Protein 7DL8 (pdb70)

Secondary structure (DSSP, 8-state):
---TTEEEESTTS-HHHHHHHHHHHHHTT-SEEEEEEEGGGHHHHHHHHHHHHHTT-EEEEEEEEEEEE--EEEEEEEEEEEPTTHHHHHHHHHHHHHHHHHHHHHHHHHHTT-/--TTEEE--TTS-HHHHHHHHHHHHHTT-SEEEEEEEGGGHHHHHHHHHHHHHTT-EEEEEEEEEEE--EEEEEEEEEEPTTHHHHHHHHHHHHHHHHHHHHHHHHHHH-/-TTEEE--SHHHHHHHHHHHHHHHHTT-SEEEEEEEGGGHHHHHHHHHHHHHTT-EEEEEEEEEEE---EEEEEEEEEEPTTHHHHHHHHHHHHHHH-/--EEEE-STTHHHHHHHHHHHHHHTT-SEEEEEEEGGGHHHHHHHHHHHHHTT-EEEEEEEEEEE---EEEEEEEEEEPTTHHHHHHHHHHHHHHHHHHHHHHHHHT--

Organism: Trypanosoma brucei brucei (strain 927/4 GUTat10.1) (NCBI:txid185431)

Structure (mmCIF, N/CA/C/O backbone):
data_7DL8
#
_entry.id   7DL8
#
_cell.length_a   70.028
_cell.length_b   86.236
_cell.length_c   211.259
_cell.angle_alpha   90.000
_cell.angle_beta   90.000
_cell.angle_gamma   90.000
#
_symmetry.space_group_name_H-M   'C 2 2 21'
#
loop_
_entity.id
_entity.type
_entity.pdbx_description
1 polymer 'ALBA-Domain Protein'
2 water water
#
loop_
_atom_site.group_PDB
_atom_site.id
_atom_site.type_symbol
_atom_site.label_atom_id
_atom_site.label_alt_id
_atom_site.label_comp_id
_atom_site.label_asym_id
_atom_site.label_entity_id
_atom_site.label_seq_id
_atom_site.pdbx_PDB_ins_code
_atom_site.Cartn_x
_atom_site.Cartn_y
_atom_site.Cartn_z
_atom_site.occupancy
_atom_site.B_iso_or_equiv
_atom_site.auth_seq_id
_atom_site.auth_comp_id
_atom_site.auth_asym_id
_atom_site.auth_atom_id
_atom_site.pdbx_PDB_model_num
ATOM 1 N N . ASP A 1 8 ? 9.161 -6.911 -25.839 1.00 68.01 8 ASP A N 1
ATOM 2 C CA . ASP A 1 8 ? 9.668 -6.511 -27.147 1.00 67.63 8 ASP A CA 1
ATOM 3 C C . ASP A 1 8 ? 10.785 -5.482 -27.011 1.00 61.76 8 ASP A C 1
ATOM 4 O O . ASP A 1 8 ? 11.400 -5.085 -28.000 1.00 61.39 8 ASP A O 1
ATOM 9 N N . ARG A 1 9 ? 11.041 -5.048 -25.779 1.00 54.12 9 ARG A N 1
ATOM 10 C CA . ARG A 1 9 ? 12.113 -4.108 -25.502 1.00 55.27 9 ARG A CA 1
ATOM 11 C C . ARG A 1 9 ? 13.045 -4.673 -24.437 1.00 50.06 9 ARG A C 1
ATOM 12 O O . ARG A 1 9 ? 12.621 -5.474 -23.599 1.00 52.75 9 ARG A O 1
ATOM 20 N N . PRO A 1 10 ? 14.321 -4.288 -24.453 1.00 53.10 10 PRO A N 1
ATOM 21 C CA . PRO A 1 10 ? 15.256 -4.780 -23.434 1.00 52.56 10 PRO A CA 1
ATOM 22 C C . PRO A 1 10 ? 14.844 -4.338 -22.037 1.00 49.32 10 PRO A C 1
ATOM 23 O O . PRO A 1 10 ? 14.003 -3.457 -21.846 1.00 53.86 10 PRO A O 1
ATOM 27 N N . ARG A 1 11 ? 15.460 -4.980 -21.041 1.00 49.69 11 ARG A N 1
ATOM 28 C CA . ARG A 1 11 ? 15.113 -4.697 -19.652 1.00 52.82 11 ARG A CA 1
ATOM 29 C C . ARG A 1 11 ? 15.474 -3.267 -19.268 1.00 49.85 11 ARG A C 1
ATOM 30 O O . ARG A 1 11 ? 14.748 -2.620 -18.505 1.00 50.09 11 ARG A O 1
ATOM 38 N N . ASN A 1 12 ? 16.590 -2.754 -19.790 1.00 48.21 12 ASN A N 1
ATOM 39 C CA . ASN A 1 12 ? 17.065 -1.418 -19.451 1.00 52.30 12 ASN A CA 1
ATOM 40 C C . ASN A 1 12 ? 16.509 -0.343 -20.377 1.00 51.66 12 ASN A C 1
ATOM 41 O O . ASN A 1 12 ? 17.162 0.688 -20.589 1.00 55.35 12 ASN A O 1
ATOM 46 N N . SER A 1 13 ? 15.320 -0.556 -20.934 1.00 45.85 13 SER A N 1
ATOM 47 C CA . SER A 1 13 ? 14.666 0.422 -21.793 1.00 47.99 13 SER A CA 1
ATOM 48 C C . SER A 1 13 ? 13.303 0.735 -21.197 1.00 48.55 13 SER A C 1
ATOM 49 O O . SER A 1 13 ? 12.448 -0.151 -21.094 1.00 55.69 13 SER A O 1
ATOM 52 N N . VAL A 1 14 ? 13.103 1.992 -20.815 1.00 45.90 14 VAL A N 1
ATOM 53 C CA . VAL A 1 14 ? 11.863 2.462 -20.211 1.00 48.03 14 VAL A CA 1
ATOM 54 C C . VAL A 1 14 ? 11.129 3.301 -21.246 1.00 51.19 14 VAL A C 1
ATOM 55 O O . VAL A 1 14 ? 11.651 4.320 -21.714 1.00 54.34 14 VAL A O 1
ATOM 59 N N . ARG A 1 15 ? 9.919 2.877 -21.599 1.00 46.82 15 ARG A N 1
ATOM 60 C CA . ARG A 1 15 ? 9.100 3.574 -22.583 1.00 41.61 15 ARG A CA 1
ATOM 61 C C . ARG A 1 15 ? 8.111 4.460 -21.837 1.00 46.20 15 ARG A C 1
ATOM 62 O O . ARG A 1 15 ? 7.212 3.960 -21.151 1.00 46.43 15 ARG A O 1
ATOM 70 N N . VAL A 1 16 ? 8.285 5.772 -21.961 1.00 46.64 16 VAL A N 1
ATOM 71 C CA . VAL A 1 16 ? 7.398 6.723 -21.302 1.00 46.90 16 VAL A CA 1
ATOM 72 C C . VAL A 1 16 ? 6.141 6.871 -22.146 1.00 50.41 16 VAL A C 1
ATOM 73 O O . VAL A 1 16 ? 6.213 7.120 -23.356 1.00 58.33 16 VAL A O 1
ATOM 77 N N . GLY A 1 17 ? 4.989 6.721 -21.509 1.00 52.18 17 GLY A N 1
ATOM 78 C CA . GLY A 1 17 ? 3.732 6.704 -22.216 1.00 51.19 17 GLY A CA 1
ATOM 79 C C . GLY A 1 17 ? 2.580 6.952 -21.272 1.00 54.09 17 GLY A C 1
ATOM 80 O O . GLY A 1 17 ? 2.767 7.346 -20.119 1.00 58.12 17 GLY A O 1
ATOM 81 N N . TYR A 1 18 ? 1.376 6.705 -21.781 1.00 57.91 18 TYR A N 1
ATOM 82 C CA . TYR A 1 18 ? 0.165 6.990 -21.029 1.00 53.36 18 TYR A CA 1
ATOM 83 C C . TYR A 1 18 ? -0.209 5.854 -20.092 1.00 49.17 18 TYR A C 1
ATOM 84 O O . TYR A 1 18 ? -1.051 6.051 -19.210 1.00 42.11 18 TYR A O 1
ATOM 93 N N . ARG A 1 19 ? 0.384 4.672 -20.269 1.00 51.10 19 ARG A N 1
ATOM 94 C CA . ARG A 1 19 ? 0.145 3.541 -19.382 1.00 52.23 19 ARG A CA 1
ATOM 95 C C . ARG A 1 19 ? 0.802 3.714 -18.020 1.00 55.01 19 ARG A C 1
ATOM 96 O O . ARG A 1 19 ? 0.730 2.795 -17.193 1.00 53.74 19 ARG A O 1
ATOM 104 N N . GLY A 1 20 ? 1.441 4.854 -17.771 1.00 52.78 20 GLY A N 1
ATOM 105 C CA . GLY A 1 20 ? 2.122 5.094 -16.514 1.00 45.03 20 GLY A CA 1
ATOM 106 C C . GLY A 1 20 ? 2.312 6.576 -16.283 1.00 45.13 20 GLY A C 1
ATOM 107 O O . GLY A 1 20 ? 2.033 7.408 -17.151 1.00 59.54 20 GLY A O 1
ATOM 108 N N . THR A 1 21 ? 2.765 6.899 -15.076 1.00 49.68 21 THR A N 1
ATOM 109 C CA . THR A 1 21 ? 3.073 8.258 -14.659 1.00 46.36 21 THR A CA 1
ATOM 110 C C . THR A 1 21 ? 4.566 8.541 -14.761 1.00 46.88 21 THR A C 1
ATOM 111 O O . THR A 1 21 ? 5.392 7.629 -14.850 1.00 47.08 21 THR A O 1
ATOM 115 N N . LYS A 1 22 ? 4.901 9.835 -14.729 1.00 50.51 22 LYS A N 1
ATOM 116 C CA . LYS A 1 22 ? 6.302 10.245 -14.711 1.00 51.30 22 LYS A CA 1
ATOM 117 C C . LYS A 1 22 ? 6.996 9.798 -13.429 1.00 45.95 22 LYS A C 1
ATOM 118 O O . LYS A 1 22 ? 8.199 9.512 -13.441 1.00 45.13 22 LYS A O 1
ATOM 124 N N . PHE A 1 23 ? 6.262 9.747 -12.313 1.00 44.41 23 PHE A N 1
ATOM 125 C CA . PHE A 1 23 ? 6.852 9.290 -11.059 1.00 45.10 23 PHE A CA 1
ATOM 126 C C . PHE A 1 23 ? 7.236 7.818 -11.141 1.00 44.76 23 PHE A C 1
ATOM 127 O O . PHE A 1 23 ? 8.258 7.403 -10.582 1.00 38.69 23 PHE A O 1
ATOM 135 N N . LEU A 1 24 ? 6.430 7.015 -11.838 1.00 40.72 24 LEU A N 1
ATOM 136 C CA . LEU A 1 24 ? 6.724 5.592 -11.958 1.00 34.35 24 LEU A CA 1
ATOM 137 C C . LEU A 1 24 ? 7.946 5.350 -12.836 1.00 43.78 24 LEU A C 1
ATOM 138 O O . LEU A 1 24 ? 8.781 4.495 -12.521 1.00 48.89 24 LEU A O 1
ATOM 143 N N . PHE A 1 25 ? 8.073 6.095 -13.939 1.00 42.07 25 PHE A N 1
ATOM 144 C CA . PHE A 1 25 ? 9.221 5.906 -14.820 1.00 45.21 25 PHE A CA 1
ATOM 145 C C . PHE A 1 25 ? 10.511 6.406 -14.182 1.00 45.79 25 PHE A C 1
ATOM 146 O O . PHE A 1 25 ? 11.586 5.860 -14.456 1.00 43.43 25 PHE A O 1
ATOM 154 N N . VAL A 1 26 ? 10.428 7.435 -13.335 1.00 44.95 26 VAL A N 1
ATOM 155 C CA . VAL A 1 26 ? 11.597 7.867 -12.575 1.00 42.98 26 VAL A CA 1
ATOM 156 C C . VAL A 1 26 ? 12.035 6.777 -11.604 1.00 43.43 26 VAL A C 1
ATOM 157 O O . VAL A 1 26 ? 13.229 6.477 -11.478 1.00 44.09 26 VAL A O 1
ATOM 161 N N . ASP A 1 27 ? 11.075 6.157 -10.914 1.00 44.37 27 ASP A N 1
ATOM 162 C CA . ASP A 1 27 ? 11.408 5.099 -9.965 1.00 38.15 27 ASP A CA 1
ATOM 163 C C . ASP A 1 27 ? 11.956 3.867 -10.673 1.00 37.42 27 ASP A C 1
ATOM 164 O O . ASP A 1 27 ? 12.922 3.254 -10.204 1.00 40.49 27 ASP A O 1
ATOM 169 N N . ILE A 1 28 ? 11.340 3.478 -11.793 1.00 39.23 28 ILE A N 1
ATOM 170 C CA . ILE A 1 28 ? 11.826 2.327 -12.550 1.00 35.97 28 ILE A CA 1
ATOM 171 C C . ILE A 1 28 ? 13.260 2.564 -13.010 1.00 43.22 28 ILE A C 1
ATOM 172 O O . ILE A 1 28 ? 14.120 1.682 -12.900 1.00 45.53 28 ILE A O 1
ATOM 177 N N . THR A 1 29 ? 13.536 3.762 -13.533 1.00 42.24 29 THR A N 1
ATOM 178 C CA . THR A 1 29 ? 14.889 4.082 -13.978 1.00 41.47 29 THR A CA 1
ATOM 179 C C . THR A 1 29 ? 15.879 4.017 -12.821 1.00 41.47 29 THR A C 1
ATOM 180 O O . THR A 1 29 ? 16.983 3.480 -12.968 1.00 41.46 29 THR A O 1
ATOM 184 N N . LYS A 1 30 ? 15.498 4.556 -11.659 1.00 41.44 30 LYS A N 1
ATOM 185 C CA . LYS A 1 30 ? 16.368 4.486 -10.490 1.00 42.94 30 LYS A CA 1
ATOM 186 C C . LYS A 1 30 ? 16.587 3.044 -10.052 1.00 39.26 30 LYS A C 1
ATOM 187 O O . LYS A 1 30 ? 17.712 2.650 -9.723 1.00 39.62 30 LYS A O 1
ATOM 193 N N . HIS A 1 31 ? 15.519 2.243 -10.039 1.00 39.54 31 HIS A N 1
ATOM 194 C CA . HIS A 1 31 ? 15.636 0.851 -9.618 1.00 38.36 31 HIS A CA 1
ATOM 195 C C . HIS A 1 31 ? 16.501 0.051 -10.584 1.00 44.50 31 HIS A C 1
ATOM 196 O O . HIS A 1 31 ? 17.284 -0.806 -10.158 1.00 47.71 31 HIS A O 1
ATOM 203 N N . LEU A 1 32 ? 16.373 0.314 -11.887 1.00 42.65 32 LEU A N 1
ATOM 204 C CA . LEU A 1 32 ? 17.157 -0.432 -12.866 1.00 42.99 32 LEU A CA 1
ATOM 205 C C . LEU A 1 32 ? 18.638 -0.092 -12.763 1.00 46.09 32 LEU A C 1
ATOM 206 O O . LEU A 1 32 ? 19.492 -0.979 -12.871 1.00 49.54 32 LEU A O 1
ATOM 211 N N . LEU A 1 33 ? 18.962 1.181 -12.523 1.00 45.57 33 LEU A N 1
ATOM 212 C CA . LEU A 1 33 ? 20.362 1.557 -12.359 1.00 42.31 33 LEU A CA 1
ATOM 213 C C . LEU A 1 33 ? 20.943 0.960 -11.085 1.00 48.35 33 LEU A C 1
ATOM 214 O O . LEU A 1 33 ? 22.085 0.487 -11.077 1.00 49.78 33 LEU A O 1
ATOM 219 N N . HIS A 1 34 ? 20.155 0.934 -10.009 1.00 45.34 34 HIS A N 1
ATOM 220 C CA . HIS A 1 34 ? 20.631 0.377 -8.749 1.00 51.54 34 HIS A CA 1
ATOM 221 C C . HIS A 1 34 ? 20.809 -1.133 -8.833 1.00 52.73 34 HIS A C 1
ATOM 222 O O . HIS A 1 34 ? 21.655 -1.696 -8.127 1.00 48.47 34 HIS A O 1
ATOM 229 N N . ASP A 1 35 ? 20.032 -1.803 -9.682 1.00 49.23 35 ASP A N 1
ATOM 230 C CA . ASP A 1 35 ? 20.077 -3.258 -9.814 1.00 52.17 35 ASP A CA 1
ATOM 231 C C . ASP A 1 35 ? 20.965 -3.709 -10.972 1.00 61.80 35 ASP A C 1
ATOM 232 O O . ASP A 1 35 ? 20.612 -4.630 -11.714 1.00 73.22 35 ASP A O 1
ATOM 237 N N . GLY A 1 36 ? 22.122 -3.074 -11.166 1.00 59.12 36 GLY A N 1
ATOM 238 C CA . GLY A 1 36 ? 23.144 -3.583 -12.052 1.00 61.92 36 GLY A CA 1
ATOM 239 C C . GLY A 1 36 ? 23.254 -2.886 -13.396 1.00 60.13 36 GLY A C 1
ATOM 240 O O . GLY A 1 36 ? 24.347 -2.862 -13.976 1.00 60.88 36 GLY A O 1
ATOM 241 N N . GLU A 1 37 ? 22.158 -2.332 -13.912 1.00 54.52 37 GLU A N 1
ATOM 242 C CA . GLU A 1 37 ? 22.178 -1.764 -15.255 1.00 53.04 37 GLU A CA 1
ATOM 243 C C . GLU A 1 37 ? 23.110 -0.560 -15.315 1.00 52.33 37 GLU A C 1
ATOM 244 O O . GLU A 1 37 ? 23.032 0.345 -14.478 1.00 60.61 37 GLU A O 1
ATOM 250 N N . LYS A 1 38 ? 23.997 -0.555 -16.312 1.00 52.22 38 LYS A N 1
ATOM 251 C CA . LYS A 1 38 ? 24.912 0.566 -16.492 1.00 51.96 38 LYS A CA 1
ATOM 252 C C . LYS A 1 38 ? 24.225 1.772 -17.118 1.00 50.83 38 LYS A C 1
ATOM 253 O O . LYS A 1 38 ? 24.598 2.913 -16.821 1.00 52.64 38 LYS A O 1
ATOM 255 N N . GLU A 1 39 ? 23.236 1.549 -17.981 1.00 43.58 39 GLU A N 1
ATOM 256 C CA . GLU A 1 39 ? 22.545 2.639 -18.650 1.00 48.27 39 GLU A CA 1
ATOM 257 C C . GLU A 1 39 ? 21.087 2.258 -18.863 1.00 47.61 39 GLU A C 1
ATOM 258 O O . GLU A 1 39 ? 20.757 1.083 -19.044 1.00 46.17 39 GLU A O 1
ATOM 264 N N . VAL A 1 40 ? 20.217 3.264 -18.817 1.00 49.69 40 VAL A N 1
ATOM 265 C CA . VAL A 1 40 ? 18.790 3.098 -19.064 1.00 47.15 40 VAL A CA 1
ATOM 266 C C . VAL A 1 40 ? 18.409 3.971 -20.252 1.00 52.09 40 VAL A C 1
ATOM 267 O O . VAL A 1 40 ? 18.797 5.143 -20.318 1.00 51.42 40 VAL A O 1
ATOM 271 N N . TYR A 1 41 ? 17.652 3.399 -21.188 1.00 51.31 41 TYR A N 1
ATOM 272 C CA . TYR A 1 41 ? 17.195 4.106 -22.381 1.00 48.30 41 TYR A CA 1
ATOM 273 C C . TYR A 1 41 ? 15.777 4.612 -22.136 1.00 53.29 41 TYR A C 1
ATOM 274 O O . TYR A 1 41 ? 14.825 3.825 -22.121 1.00 60.98 41 TYR A O 1
ATOM 283 N N . VAL A 1 42 ? 15.638 5.921 -21.941 1.00 48.57 42 VAL A N 1
ATOM 284 C CA . VAL A 1 42 ? 14.344 6.556 -21.713 1.00 43.89 42 VAL A CA 1
ATOM 285 C C . VAL A 1 42 ? 13.854 7.116 -23.042 1.00 48.19 42 VAL A C 1
ATOM 286 O O . VAL A 1 42 ? 14.475 8.024 -23.609 1.00 48.74 42 VAL A O 1
ATOM 290 N N . SER A 1 43 ? 12.746 6.575 -23.545 1.00 46.36 43 SER A N 1
ATOM 291 C CA . SER A 1 43 ? 12.236 6.922 -24.863 1.00 49.58 43 SER A CA 1
ATOM 292 C C . SER A 1 43 ? 10.734 7.175 -24.804 1.00 45.70 43 SER A C 1
ATOM 293 O O . SER A 1 43 ? 10.049 6.765 -23.863 1.00 38.52 43 SER A O 1
ATOM 296 N N . ALA A 1 44 ? 10.226 7.845 -25.838 1.00 41.75 44 ALA A N 1
ATOM 297 C CA . ALA A 1 44 ? 8.798 8.118 -25.954 1.00 47.35 44 ALA A CA 1
ATOM 298 C C . ALA A 1 44 ? 8.466 8.451 -27.402 1.00 43.35 44 ALA A C 1
ATOM 299 O O . ALA A 1 44 ? 9.344 8.788 -28.200 1.00 39.61 44 ALA A O 1
ATOM 301 N N . LEU A 1 45 ? 7.179 8.358 -27.727 1.00 43.61 45 LEU A N 1
ATOM 302 C CA . LEU A 1 45 ? 6.685 8.575 -29.079 1.00 42.39 45 LEU A CA 1
ATOM 303 C C . LEU A 1 45 ? 5.769 9.790 -29.133 1.00 42.56 45 LEU A C 1
ATOM 304 O O . LEU A 1 45 ? 4.962 10.010 -28.226 1.00 49.63 45 LEU A O 1
ATOM 309 N N . GLY A 1 46 ? 5.893 10.559 -30.210 1.00 42.94 46 GLY A N 1
ATOM 310 C CA . GLY A 1 46 ? 4.984 11.646 -30.524 1.00 41.97 46 GLY A CA 1
ATOM 311 C C . GLY A 1 46 ? 4.719 12.631 -29.404 1.00 47.68 46 GLY A C 1
ATOM 312 O O . GLY A 1 46 ? 5.631 13.319 -28.932 1.00 48.98 46 GLY A O 1
ATOM 313 N N . GLY A 1 47 ? 3.458 12.713 -28.977 1.00 42.61 47 GLY A N 1
ATOM 314 C CA . GLY A 1 47 ? 3.056 13.659 -27.954 1.00 33.76 47 GLY A CA 1
ATOM 315 C C . GLY A 1 47 ? 3.606 13.368 -26.576 1.00 44.59 47 GLY A C 1
ATOM 316 O O . GLY A 1 47 ? 3.503 14.231 -25.698 1.00 56.94 47 GLY A O 1
ATOM 317 N N . ALA A 1 48 ? 4.169 12.182 -26.361 1.00 40.46 48 ALA A N 1
ATOM 318 C CA . ALA A 1 48 ? 4.780 11.823 -25.089 1.00 42.27 48 ALA A CA 1
ATOM 319 C C . ALA A 1 48 ? 6.263 12.164 -25.026 1.00 44.68 48 ALA A C 1
ATOM 320 O O . ALA A 1 48 ? 6.900 11.909 -23.999 1.00 48.47 48 ALA A O 1
ATOM 322 N N . ILE A 1 49 ? 6.825 12.729 -26.098 1.00 41.53 49 ILE A N 1
ATOM 323 C CA . ILE A 1 49 ? 8.249 13.059 -26.118 1.00 42.39 49 ILE A CA 1
ATOM 324 C C . ILE A 1 49 ? 8.588 14.072 -25.030 1.00 46.13 49 ILE A C 1
ATOM 325 O O . ILE A 1 49 ? 9.629 13.968 -24.370 1.00 48.30 49 ILE A O 1
ATOM 330 N N . ASN A 1 50 ? 7.711 15.055 -24.813 1.00 45.09 50 ASN A N 1
ATOM 331 C CA . ASN A 1 50 ? 7.953 16.033 -23.756 1.00 47.85 50 ASN A CA 1
ATOM 332 C C . ASN A 1 50 ? 7.926 15.371 -22.383 1.00 47.54 50 ASN A C 1
ATOM 333 O O . ASN A 1 50 ? 8.724 15.715 -21.503 1.00 42.38 50 ASN A O 1
ATOM 338 N N . GLU A 1 51 ? 7.008 14.421 -22.179 1.00 46.45 51 GLU A N 1
ATOM 339 C CA . GLU A 1 51 ? 6.924 13.727 -20.898 1.00 47.19 51 GLU A CA 1
ATOM 340 C C . GLU A 1 51 ? 8.184 12.916 -20.618 1.00 47.39 51 GLU A C 1
ATOM 341 O O . GLU A 1 51 ? 8.602 12.801 -19.460 1.00 48.18 51 GLU A O 1
ATOM 347 N N . ALA A 1 52 ? 8.802 12.349 -21.659 1.00 51.14 52 ALA A N 1
ATOM 348 C CA . ALA A 1 52 ? 10.081 11.670 -21.477 1.00 46.61 52 ALA A CA 1
ATOM 349 C C . ALA A 1 52 ? 11.172 12.643 -21.052 1.00 51.81 52 ALA A C 1
ATOM 350 O O . ALA A 1 52 ? 12.084 12.264 -20.309 1.00 50.64 52 ALA A O 1
ATOM 352 N N . VAL A 1 53 ? 11.101 13.890 -21.521 1.00 50.90 53 VAL A N 1
ATOM 353 C CA . VAL A 1 53 ? 12.080 14.894 -21.121 1.00 46.95 53 VAL A CA 1
ATOM 354 C C . VAL A 1 53 ? 11.877 15.277 -19.661 1.00 49.79 53 VAL A C 1
ATOM 355 O O . VAL A 1 53 ? 12.843 15.486 -18.917 1.00 49.05 53 VAL A O 1
ATOM 359 N N . SER A 1 54 ? 10.619 15.352 -19.220 1.00 51.15 54 SER A N 1
ATOM 360 C CA . SER A 1 54 ? 10.345 15.675 -17.825 1.00 49.51 54 SER A CA 1
ATOM 361 C C . SER A 1 54 ? 10.805 14.565 -16.888 1.00 38.78 54 SER A C 1
ATOM 362 O O . SER A 1 54 ? 11.230 14.846 -15.762 1.00 48.67 54 SER A O 1
ATOM 365 N N . VAL A 1 55 ? 10.739 13.309 -17.334 1.00 44.65 55 VAL A N 1
ATOM 366 C CA . VAL A 1 55 ? 11.229 12.203 -16.515 1.00 47.01 55 VAL A CA 1
ATOM 367 C C . VAL A 1 55 ? 12.733 12.325 -16.300 1.00 47.04 55 VAL A C 1
ATOM 368 O O . VAL A 1 55 ? 13.238 12.103 -15.192 1.00 49.66 55 VAL A O 1
ATOM 372 N N . VAL A 1 56 ? 13.467 12.713 -17.345 1.00 45.53 56 VAL A N 1
ATOM 373 C CA . VAL A 1 56 ? 14.917 12.827 -17.230 1.00 45.45 56 VAL A CA 1
ATOM 374 C C . VAL A 1 56 ? 15.295 14.062 -16.421 1.00 47.17 56 VAL A C 1
ATOM 375 O O . VAL A 1 56 ? 16.234 14.029 -15.615 1.00 42.19 56 VAL A O 1
ATOM 379 N N . GLU A 1 57 ? 14.568 15.167 -16.612 1.00 41.50 57 GLU A N 1
ATOM 380 C CA . GLU A 1 57 ? 14.846 16.373 -15.839 1.00 42.63 57 GLU A CA 1
ATOM 381 C C . GLU A 1 57 ? 14.580 16.158 -14.354 1.00 48.23 57 GLU A C 1
ATOM 382 O O . GLU A 1 57 ? 15.293 16.712 -13.510 1.00 45.55 57 GLU A O 1
ATOM 388 N N . MET A 1 58 ? 13.567 15.357 -14.016 1.00 47.72 58 MET A N 1
ATOM 389 C CA . MET A 1 58 ? 13.327 15.024 -12.616 1.00 46.83 58 MET A CA 1
ATOM 390 C C . MET A 1 58 ? 14.492 14.236 -12.032 1.00 43.76 58 MET A C 1
ATOM 391 O O . MET A 1 58 ? 14.917 14.489 -10.898 1.00 49.84 58 MET A O 1
ATOM 396 N N . LEU A 1 59 ? 15.020 13.275 -12.793 1.00 47.30 59 LEU A N 1
ATOM 397 C CA . LEU A 1 59 ? 16.195 12.537 -12.341 1.00 45.93 59 LEU A CA 1
ATOM 398 C C . LEU A 1 59 ? 17.406 13.452 -12.214 1.00 46.82 59 LEU A C 1
ATOM 399 O O . LEU A 1 59 ? 18.254 13.241 -11.341 1.00 44.29 59 LEU A O 1
ATOM 404 N N . LYS A 1 60 ? 17.505 14.465 -13.080 1.00 48.27 60 LYS A N 1
ATOM 405 C CA . LYS A 1 60 ? 18.608 15.417 -12.996 1.00 49.98 60 LYS A CA 1
ATOM 406 C C . LYS A 1 60 ? 18.469 16.339 -11.788 1.00 51.99 60 LYS A C 1
ATOM 407 O O . LYS A 1 60 ? 19.479 16.713 -11.182 1.00 55.75 60 LYS A O 1
ATOM 413 N N . ASP A 1 61 ? 17.241 16.726 -11.437 1.00 44.93 61 ASP A N 1
ATOM 414 C CA . ASP A 1 61 ? 17.027 17.547 -10.241 1.00 51.84 61 ASP A CA 1
ATOM 415 C C . ASP A 1 61 ? 17.425 16.800 -8.978 1.00 50.79 61 ASP A C 1
ATOM 416 O O . ASP A 1 61 ? 17.959 17.392 -8.034 1.00 53.93 61 ASP A O 1
ATOM 421 N N . GLN A 1 62 ? 17.140 15.511 -8.923 1.00 50.48 62 GLN A N 1
ATOM 422 C CA . GLN A 1 62 ? 17.559 14.676 -7.803 1.00 49.35 62 GLN A CA 1
ATOM 423 C C . GLN A 1 62 ? 19.036 14.311 -7.870 1.00 53.15 62 GLN A C 1
ATOM 424 O O . GLN A 1 62 ? 19.518 13.581 -6.993 1.00 51.22 62 GLN A O 1
ATOM 430 N N . GLN A 1 63 ? 19.750 14.790 -8.892 1.00 56.40 63 GLN A N 1
ATOM 431 C CA . GLN A 1 63 ? 21.185 14.551 -9.050 1.00 54.55 63 GLN A CA 1
ATOM 432 C C . GLN A 1 63 ? 21.497 13.056 -9.075 1.00 49.05 63 GLN A C 1
ATOM 433 O O . GLN A 1 63 ? 22.506 12.602 -8.531 1.00 58.79 63 GLN A O 1
ATOM 435 N N . MET A 1 64 ? 20.622 12.285 -9.718 1.00 48.61 64 MET A N 1
ATOM 436 C CA . MET A 1 64 ? 20.761 10.835 -9.774 1.00 52.88 64 MET A CA 1
ATOM 437 C C . MET A 1 64 ? 21.409 10.337 -11.055 1.00 51.32 64 MET A C 1
ATOM 438 O O . MET A 1 64 ? 22.131 9.335 -11.019 1.00 51.36 64 MET A O 1
ATOM 443 N N . VAL A 1 65 ? 21.177 11.004 -12.185 1.00 50.78 65 VAL A N 1
ATOM 444 C CA . VAL A 1 65 ? 21.659 10.524 -13.471 1.00 46.77 65 VAL A CA 1
ATOM 445 C C . VAL A 1 65 ? 22.436 11.629 -14.171 1.00 59.10 65 VAL A C 1
ATOM 446 O O . VAL A 1 65 ? 22.357 12.807 -13.817 1.00 68.56 65 VAL A O 1
ATOM 450 N N . VAL A 1 66 ? 23.197 11.220 -15.181 1.00 58.41 66 VAL A N 1
ATOM 451 C CA . VAL A 1 66 ? 23.807 12.127 -16.141 1.00 53.41 66 VAL A CA 1
ATOM 452 C C . VAL A 1 66 ? 23.424 11.648 -17.532 1.00 50.95 66 VAL A C 1
ATOM 453 O O . VAL A 1 66 ? 23.389 10.441 -17.795 1.00 51.60 66 VAL A O 1
ATOM 457 N N . VAL A 1 67 ? 23.119 12.592 -18.416 1.00 47.72 67 VAL A N 1
ATOM 458 C CA . VAL A 1 67 ? 22.686 12.256 -19.767 1.00 45.41 67 VAL A CA 1
ATOM 459 C C . VAL A 1 67 ? 23.915 11.899 -20.602 1.00 49.28 67 VAL A C 1
ATOM 460 O O . VAL A 1 67 ? 24.851 12.686 -20.714 1.00 54.19 67 VAL A O 1
ATOM 464 N N . LYS A 1 68 ? 23.897 10.699 -21.182 1.00 44.14 68 LYS A N 1
ATOM 465 C CA . LYS A 1 68 ? 24.994 10.252 -22.032 1.00 49.58 68 LYS A CA 1
ATOM 466 C C . LYS A 1 68 ? 24.737 10.492 -23.512 1.00 51.53 68 LYS A C 1
ATOM 467 O O . LYS A 1 68 ? 25.691 10.717 -24.264 1.00 50.30 68 LYS A O 1
ATOM 473 N N . LYS A 1 69 ? 23.476 10.495 -23.941 1.00 48.30 69 LYS A N 1
ATOM 474 C CA . LYS A 1 69 ? 23.154 10.642 -25.354 1.00 45.63 69 LYS A CA 1
ATOM 475 C C . LYS A 1 69 ? 21.664 10.902 -25.508 1.00 46.00 69 LYS A C 1
ATOM 476 O O . LYS A 1 69 ? 20.851 10.330 -24.778 1.00 52.73 69 LYS A O 1
ATOM 482 N N . ILE A 1 70 ? 21.318 11.770 -26.458 1.00 46.23 70 ILE A N 1
ATOM 483 C CA . ILE A 1 70 ? 19.935 12.017 -26.853 1.00 44.46 70 ILE A CA 1
ATOM 484 C C . ILE A 1 70 ? 19.872 11.941 -28.371 1.00 48.96 70 ILE A C 1
ATOM 485 O O . ILE A 1 70 ? 20.609 12.656 -29.061 1.00 58.26 70 ILE A O 1
ATOM 490 N N . THR A 1 71 ? 19.001 11.078 -28.891 1.00 47.37 71 THR A N 1
ATOM 491 C CA . THR A 1 71 ? 18.796 10.944 -30.326 1.00 51.80 71 THR A CA 1
ATOM 492 C C . THR A 1 71 ? 17.311 11.017 -30.647 1.00 54.25 71 THR A C 1
ATOM 493 O O . THR A 1 71 ? 16.463 10.625 -29.841 1.00 51.38 71 THR A O 1
ATOM 497 N N . THR A 1 72 ? 17.008 11.532 -31.836 1.00 57.79 72 THR A N 1
ATOM 498 C CA . THR A 1 72 ? 15.654 11.558 -32.366 1.00 54.32 72 THR A CA 1
ATOM 499 C C . THR A 1 72 ? 15.591 10.723 -33.638 1.00 55.31 72 THR A C 1
ATOM 500 O O . THR A 1 72 ? 16.575 10.611 -34.375 1.00 54.17 72 THR A O 1
ATOM 504 N N . SER A 1 73 ? 14.423 10.138 -33.890 1.00 54.18 73 SER A N 1
ATOM 505 C CA . SER A 1 73 ? 14.228 9.285 -35.054 1.00 49.29 73 SER A CA 1
ATOM 506 C C . SER A 1 73 ? 12.766 9.349 -35.473 1.00 53.46 73 SER A C 1
ATOM 507 O O . SER A 1 73 ? 11.928 9.948 -34.793 1.00 50.71 73 SER A O 1
ATOM 510 N N . ARG A 1 74 ? 12.465 8.719 -36.609 1.00 54.82 74 ARG A N 1
ATOM 511 C CA . ARG A 1 74 ? 11.116 8.704 -37.162 1.00 60.75 74 ARG A CA 1
ATOM 512 C C . ARG A 1 74 ? 10.761 7.290 -37.596 1.00 67.82 74 ARG A C 1
ATOM 513 O O . ARG A 1 74 ? 11.489 6.677 -38.384 1.00 74.49 74 ARG A O 1
ATOM 521 N N . GLN A 1 75 ? 9.648 6.778 -37.077 1.00 69.95 75 GLN A N 1
ATOM 522 C CA . GLN A 1 75 ? 9.108 5.471 -37.425 1.00 70.14 75 GLN A CA 1
ATOM 523 C C . GLN A 1 75 ? 7.680 5.622 -37.938 1.00 77.21 75 GLN A C 1
ATOM 524 O O . GLN A 1 75 ? 7.072 6.691 -37.852 1.00 78.71 75 GLN A O 1
ATOM 530 N N . VAL A 1 76 ? 7.150 4.532 -38.485 1.00 84.15 76 VAL A N 1
ATOM 531 C CA . VAL A 1 76 ? 5.795 4.517 -39.016 1.00 89.80 76 VAL A CA 1
ATOM 532 C C . VAL A 1 76 ? 4.842 4.073 -37.910 1.00 96.21 76 VAL A C 1
ATOM 533 O O . VAL A 1 76 ? 5.240 3.440 -36.930 1.00 99.57 76 VAL A O 1
ATOM 537 N N . SER A 1 77 ? 3.568 4.426 -38.058 1.00 94.72 77 SER A N 1
ATOM 538 C CA . SER A 1 77 ? 2.558 4.066 -37.068 1.00 93.75 77 SER A CA 1
ATOM 539 C C . SER A 1 77 ? 2.093 2.624 -37.249 1.00 97.82 77 SER A C 1
ATOM 540 O O . SER A 1 77 ? 1.371 2.084 -36.410 1.00 98.28 77 SER A O 1
ATOM 542 N N . GLY A 1 83 ? 0.279 8.006 -40.553 1.00 75.12 83 GLY A N 1
ATOM 543 C CA . GLY A 1 83 ? 1.288 9.049 -40.533 1.00 78.86 83 GLY A CA 1
ATOM 544 C C . GLY A 1 83 ? 2.555 8.639 -39.809 1.00 85.12 83 GLY A C 1
ATOM 545 O O . GLY A 1 83 ? 2.565 7.642 -39.087 1.00 91.93 83 GLY A O 1
ATOM 546 N N . PRO A 1 84 ? 3.630 9.400 -40.000 1.00 81.93 84 PRO A N 1
ATOM 547 C CA . PRO A 1 84 ? 4.890 9.067 -39.329 1.00 79.16 84 PRO A CA 1
ATOM 548 C C . PRO A 1 84 ? 4.851 9.431 -37.854 1.00 73.23 84 PRO A C 1
ATOM 549 O O . PRO A 1 84 ? 4.149 10.354 -37.432 1.00 70.77 84 PRO A O 1
ATOM 553 N N . VAL A 1 85 ? 5.623 8.686 -37.067 1.00 71.46 85 VAL A N 1
ATOM 554 C CA . VAL A 1 85 ? 5.691 8.852 -35.619 1.00 62.31 85 VAL A CA 1
ATOM 555 C C . VAL A 1 85 ? 7.131 9.179 -35.252 1.00 57.57 85 VAL A C 1
ATOM 556 O O . VAL A 1 85 ? 8.047 8.411 -35.570 1.00 60.48 85 VAL A O 1
ATOM 560 N N . ASP A 1 86 ? 7.329 10.311 -34.584 1.00 53.05 86 ASP A N 1
ATOM 561 C CA . ASP A 1 86 ? 8.654 10.724 -34.147 1.00 53.93 86 ASP A CA 1
ATOM 562 C C . ASP A 1 86 ? 8.944 10.196 -32.748 1.00 52.51 86 ASP A C 1
ATOM 563 O O . ASP A 1 86 ? 8.037 9.981 -31.940 1.00 54.42 86 ASP A O 1
ATOM 568 N N . LYS A 1 87 ? 10.229 9.988 -32.471 1.00 52.77 87 LYS A N 1
ATOM 569 C CA . LYS A 1 87 ? 10.666 9.321 -31.254 1.00 50.13 87 LYS A CA 1
ATOM 570 C C . LYS A 1 87 ? 11.920 9.983 -30.703 1.00 49.71 87 LYS A C 1
ATOM 571 O O . LYS A 1 87 ? 12.820 10.353 -31.462 1.00 53.11 87 LYS A O 1
ATOM 577 N N . ILE A 1 88 ? 11.971 10.130 -29.381 1.00 48.55 88 ILE A N 1
ATOM 578 C CA . ILE A 1 88 ? 13.160 10.599 -28.680 1.00 45.88 88 ILE A CA 1
ATOM 579 C C . ILE A 1 88 ? 13.686 9.454 -27.826 1.00 49.42 88 ILE A C 1
ATOM 580 O O . ILE A 1 88 ? 12.927 8.579 -27.395 1.00 55.93 88 ILE A O 1
ATOM 585 N N . GLU A 1 89 ? 15.000 9.442 -27.607 1.00 43.33 89 GLU A N 1
ATOM 586 C CA . GLU A 1 89 ? 15.644 8.410 -26.798 1.00 45.52 89 GLU A CA 1
ATOM 587 C C . GLU A 1 89 ? 16.780 9.047 -26.009 1.00 47.63 89 GLU A C 1
ATOM 588 O O . GLU A 1 89 ? 17.757 9.520 -26.598 1.00 40.02 89 GLU A O 1
ATOM 594 N N . ILE A 1 90 ? 16.648 9.063 -24.685 1.00 45.51 90 ILE A N 1
ATOM 595 C CA . ILE A 1 90 ? 17.652 9.622 -23.788 1.00 44.06 90 ILE A CA 1
ATOM 596 C C . ILE A 1 90 ? 18.328 8.479 -23.045 1.00 50.42 90 ILE A C 1
ATOM 597 O O . ILE A 1 90 ? 17.655 7.651 -22.419 1.00 51.39 90 ILE A O 1
ATOM 602 N N . VAL A 1 91 ? 19.655 8.431 -23.119 1.00 48.59 91 VAL A N 1
ATOM 603 C CA . VAL A 1 91 ? 20.450 7.429 -22.419 1.00 44.71 91 VAL A CA 1
ATOM 604 C C . VAL A 1 91 ? 21.003 8.071 -21.155 1.00 49.24 91 VAL A C 1
ATOM 605 O O . VAL A 1 91 ? 21.734 9.066 -21.223 1.00 44.80 91 VAL A O 1
ATOM 609 N N . VAL A 1 92 ? 20.660 7.504 -20.000 1.00 53.75 92 VAL A N 1
ATOM 610 C CA . VAL A 1 92 ? 21.102 8.020 -18.712 1.00 46.97 92 VAL A CA 1
ATOM 611 C C . VAL A 1 92 ? 21.952 6.964 -18.020 1.00 50.81 92 VAL A C 1
ATOM 612 O O . VAL A 1 92 ? 21.699 5.761 -18.148 1.00 49.32 92 VAL A O 1
ATOM 616 N N . THR A 1 93 ? 22.976 7.422 -17.305 1.00 53.40 93 THR A N 1
ATOM 617 C CA . THR A 1 93 ? 23.820 6.576 -16.475 1.00 50.22 93 THR A CA 1
ATOM 618 C C . THR A 1 93 ? 23.844 7.147 -15.065 1.00 50.94 93 THR A C 1
ATOM 619 O O . THR A 1 93 ? 23.324 8.234 -14.804 1.00 51.02 93 THR A O 1
ATOM 623 N N . LYS A 1 94 ? 24.453 6.398 -14.149 1.00 54.39 94 LYS A N 1
ATOM 624 C CA . LYS A 1 94 ? 24.547 6.848 -12.767 1.00 48.75 94 LYS A CA 1
ATOM 625 C C . LYS A 1 94 ? 25.369 8.125 -12.668 1.00 48.69 94 LYS A C 1
ATOM 626 O O . LYS A 1 94 ? 26.394 8.280 -13.338 1.00 57.28 94 LYS A O 1
ATOM 632 N N . ALA A 1 95 ? 24.915 9.041 -11.821 1.00 51.25 95 ALA A N 1
ATOM 633 C CA . ALA A 1 95 ? 25.704 10.211 -11.479 1.00 48.49 95 ALA A CA 1
ATOM 634 C C . ALA A 1 95 ? 26.596 9.882 -10.288 1.00 51.80 95 ALA A C 1
ATOM 635 O O . ALA A 1 95 ? 26.473 8.827 -9.662 1.00 51.74 95 ALA A O 1
ATOM 637 N N . ASP A 1 96 ? 27.506 10.796 -9.971 1.00 55.83 96 ASP A N 1
ATOM 638 C CA . ASP A 1 96 ? 28.385 10.573 -8.833 1.00 55.43 96 ASP A CA 1
ATOM 639 C C . ASP A 1 96 ? 27.588 10.730 -7.545 1.00 59.08 96 ASP A C 1
ATOM 640 O O . ASP A 1 96 ? 26.849 11.705 -7.374 1.00 67.69 96 ASP A O 1
ATOM 642 N N . GLY A 1 97 ? 27.738 9.768 -6.639 1.00 46.80 97 GLY A N 1
ATOM 643 C CA . GLY A 1 97 ? 26.915 9.746 -5.448 1.00 61.66 97 GLY A CA 1
ATOM 644 C C . GLY A 1 97 ? 25.503 9.251 -5.659 1.00 65.36 97 GLY A C 1
ATOM 645 O O . GLY A 1 97 ? 24.626 9.558 -4.846 1.00 70.49 97 GLY A O 1
ATOM 646 N N . PHE A 1 98 ? 25.251 8.492 -6.728 1.00 67.24 98 PHE A N 1
ATOM 647 C CA . PHE A 1 98 ? 23.920 7.929 -6.944 1.00 55.55 98 PHE A CA 1
ATOM 648 C C . PHE A 1 98 ? 23.554 6.946 -5.839 1.00 52.56 98 PHE A C 1
ATOM 649 O O . PHE A 1 98 ? 22.462 7.018 -5.264 1.00 49.33 98 PHE A O 1
ATOM 657 N N . ASP A 1 99 ? 24.455 6.005 -5.543 1.00 50.34 99 ASP A N 1
ATOM 658 C CA . ASP A 1 99 ? 24.177 4.993 -4.528 1.00 56.95 99 ASP A CA 1
ATOM 659 C C . ASP A 1 99 ? 23.876 5.625 -3.174 1.00 56.03 99 ASP A C 1
ATOM 660 O O . ASP A 1 99 ? 22.968 5.178 -2.463 1.00 59.91 99 ASP A O 1
ATOM 665 N N . ALA A 1 100 ? 24.629 6.661 -2.797 1.00 58.16 100 ALA A N 1
ATOM 666 C CA . ALA A 1 100 ? 24.401 7.301 -1.505 1.00 48.59 100 ALA A CA 1
ATOM 667 C C . ALA A 1 100 ? 23.063 8.027 -1.455 1.00 48.13 100 ALA A C 1
ATOM 668 O O . ALA A 1 100 ? 22.425 8.068 -0.397 1.00 57.12 100 ALA A O 1
ATOM 670 N N . LYS A 1 101 ? 22.614 8.596 -2.576 1.00 46.37 101 LYS A N 1
ATOM 671 C CA . LYS A 1 101 ? 21.335 9.297 -2.578 1.00 53.12 101 LYS A CA 1
ATOM 672 C C . LYS A 1 101 ? 20.164 8.349 -2.796 1.00 60.75 101 LYS A C 1
ATOM 673 O O . LYS A 1 101 ? 19.056 8.623 -2.320 1.00 63.70 101 LYS A O 1
ATOM 679 N N . TYR A 1 102 ? 20.382 7.240 -3.508 1.00 62.16 102 TYR A N 1
ATOM 680 C CA . TYR A 1 102 ? 19.324 6.246 -3.649 1.00 55.98 102 TYR A CA 1
ATOM 681 C C . TYR A 1 102 ? 19.123 5.463 -2.360 1.00 53.33 102 TYR A C 1
ATOM 682 O O . TYR A 1 102 ? 17.993 5.075 -2.042 1.00 53.05 102 TYR A O 1
ATOM 691 N N . GLU A 1 103 ? 20.201 5.214 -1.611 1.00 50.01 103 GLU A N 1
ATOM 692 C CA . GLU A 1 103 ? 20.067 4.481 -0.358 1.00 43.31 103 GLU A CA 1
ATOM 693 C C . GLU A 1 103 ? 19.371 5.322 0.701 1.00 47.03 103 GLU A C 1
ATOM 694 O O . GLU A 1 103 ? 18.685 4.776 1.571 1.00 52.55 103 GLU A O 1
ATOM 696 N N . GLU A 1 104 ? 19.536 6.647 0.648 1.00 45.44 104 GLU A N 1
ATOM 697 C CA . GLU A 1 104 ? 18.797 7.514 1.557 1.00 42.89 104 GLU A CA 1
ATOM 698 C C . GLU A 1 104 ? 17.322 7.582 1.182 1.00 48.20 104 GLU A C 1
ATOM 699 O O . GLU A 1 104 ? 16.468 7.740 2.062 1.00 55.23 104 GLU A O 1
ATOM 701 N N . GLN A 1 105 ? 17.004 7.461 -0.109 1.00 48.52 105 GLN A N 1
ATOM 702 C CA . GLN A 1 105 ? 15.608 7.443 -0.528 1.00 45.42 105 GLN A CA 1
ATOM 703 C C . GLN A 1 105 ? 14.953 6.105 -0.211 1.00 44.36 105 GLN A C 1
ATOM 704 O O . GLN A 1 105 ? 13.769 6.059 0.139 1.00 43.61 105 GLN A O 1
ATOM 710 N N . GLN A 1 106 ? 15.704 5.007 -0.333 1.00 42.91 106 GLN A N 1
ATOM 711 C CA . GLN A 1 106 ? 15.184 3.710 0.085 1.00 44.95 106 GLN A CA 1
ATOM 712 C C . GLN A 1 106 ? 14.986 3.673 1.594 1.00 49.57 106 GLN A C 1
ATOM 713 O O . GLN A 1 106 ? 13.966 3.173 2.083 1.00 48.37 106 GLN A O 1
ATOM 719 N N . LYS A 1 107 ? 15.960 4.195 2.342 1.00 50.10 107 LYS A N 1
ATOM 720 C CA . LYS A 1 107 ? 15.844 4.270 3.793 1.00 47.82 107 LYS A CA 1
ATOM 721 C C . LYS A 1 107 ? 14.649 5.120 4.207 1.00 50.47 107 LYS A C 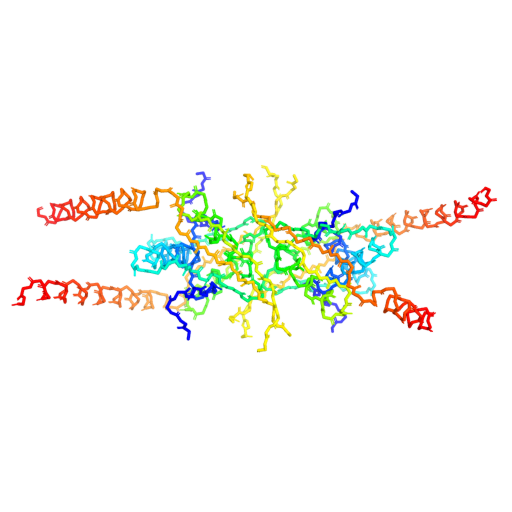1
ATOM 722 O O . LYS A 1 107 ? 13.955 4.801 5.180 1.00 51.24 107 LYS A O 1
ATOM 728 N N . ALA A 1 108 ? 14.392 6.207 3.475 1.00 50.59 108 ALA A N 1
ATOM 729 C CA . ALA A 1 108 ? 13.282 7.090 3.816 1.00 46.67 108 ALA A CA 1
ATOM 730 C C . ALA A 1 108 ? 11.936 6.466 3.472 1.00 49.95 108 ALA A C 1
ATOM 731 O O . ALA A 1 108 ? 10.926 6.788 4.107 1.00 52.60 108 ALA A O 1
ATOM 733 N N . ARG A 1 109 ? 11.899 5.576 2.479 1.00 46.17 109 ARG A N 1
ATOM 734 C CA . ARG A 1 109 ? 10.645 4.928 2.115 1.00 43.04 109 ARG A CA 1
ATOM 735 C C . ARG A 1 109 ? 10.281 3.807 3.078 1.00 41.74 109 ARG A C 1
ATOM 736 O O . ARG A 1 109 ? 9.092 3.558 3.310 1.00 44.77 109 ARG A O 1
ATOM 744 N N . GLU A 1 110 ? 11.276 3.133 3.656 1.00 41.38 110 GLU A N 1
ATOM 745 C CA . GLU A 1 110 ? 10.987 2.108 4.653 1.00 50.91 110 GLU A CA 1
ATOM 746 C C . GLU A 1 110 ? 10.604 2.723 5.994 1.00 45.71 110 GLU A C 1
ATOM 747 O O . GLU A 1 110 ? 9.758 2.175 6.709 1.00 49.91 110 GLU A O 1
ATOM 753 N N . ALA A 1 111 ? 11.215 3.857 6.350 1.00 46.28 111 ALA A N 1
ATOM 754 C CA . ALA A 1 111 ? 10.843 4.544 7.583 1.00 46.22 111 ALA A CA 1
ATOM 755 C C . ALA A 1 111 ? 9.370 4.936 7.577 1.00 49.85 111 ALA A C 1
ATOM 756 O O . ALA A 1 111 ? 8.681 4.809 8.596 1.00 58.00 111 ALA A O 1
ATOM 758 N N . LYS A 1 112 ? 8.866 5.410 6.435 1.00 47.28 112 LYS A N 1
ATOM 759 C CA . LYS A 1 112 ? 7.466 5.812 6.355 1.00 49.74 112 LYS A CA 1
ATOM 760 C C . LYS A 1 112 ? 6.538 4.611 6.244 1.00 47.97 112 LYS A C 1
ATOM 761 O O . LYS A 1 112 ? 5.375 4.692 6.655 1.00 55.32 112 LYS A O 1
ATOM 767 N N . ARG A 1 113 ? 7.027 3.496 5.697 1.00 45.33 113 ARG A N 1
ATOM 768 C CA . ARG A 1 113 ? 6.201 2.298 5.616 1.00 44.05 113 ARG A CA 1
ATOM 769 C C . ARG A 1 113 ? 6.060 1.645 6.985 1.00 48.91 113 ARG A C 1
ATOM 770 O O . ARG A 1 113 ? 4.993 1.120 7.323 1.00 44.01 113 ARG A O 1
ATOM 778 N N . LEU A 1 114 ? 7.123 1.676 7.789 1.00 44.14 114 LEU A N 1
ATOM 779 C CA . LEU A 1 114 ? 7.046 1.144 9.144 1.00 48.38 114 LEU A CA 1
ATOM 780 C C . LEU A 1 114 ? 6.277 2.070 10.076 1.00 54.47 114 LEU A C 1
ATOM 781 O O . LEU A 1 114 ? 5.641 1.598 11.024 1.00 56.23 114 LEU A O 1
ATOM 786 N N . GLU A 1 115 ? 6.322 3.381 9.827 1.00 57.35 115 GLU A N 1
ATOM 787 C CA . GLU A 1 115 ? 5.543 4.309 10.639 1.00 52.67 115 GLU A CA 1
ATOM 788 C C . GLU A 1 115 ? 4.050 4.172 10.367 1.00 54.15 115 GLU A C 1
ATOM 789 O O . GLU A 1 115 ? 3.237 4.330 11.285 1.00 56.06 115 GLU A O 1
ATOM 791 N N . LYS A 1 116 ? 3.672 3.876 9.122 1.00 54.63 116 LYS A N 1
ATOM 792 C CA . LYS A 1 116 ? 2.263 3.700 8.791 1.00 59.02 116 LYS A CA 1
ATOM 793 C C . LYS A 1 116 ? 1.730 2.365 9.299 1.00 58.87 116 LYS A C 1
ATOM 794 O O . LYS A 1 116 ? 0.599 2.293 9.792 1.00 58.26 116 LYS A O 1
ATOM 800 N N . GLU A 1 117 ? 2.529 1.301 9.189 1.00 58.86 117 GLU A N 1
ATOM 801 C CA . GLU A 1 117 ? 2.084 -0.005 9.665 1.00 58.44 117 GLU A CA 1
ATOM 802 C C . GLU A 1 117 ? 2.018 -0.046 11.187 1.00 53.62 117 GLU A C 1
ATOM 803 O O . GLU A 1 117 ? 1.113 -0.667 11.757 1.00 52.61 117 GLU A O 1
ATOM 809 N N . LYS A 1 118 ? 2.965 0.609 11.863 1.00 52.58 118 LYS A N 1
ATOM 810 C CA . LYS A 1 118 ? 2.946 0.629 13.322 1.00 52.81 118 LYS A CA 1
ATOM 811 C C . LYS A 1 118 ? 1.791 1.472 13.847 1.00 61.56 118 LYS A C 1
ATOM 812 O O . LYS A 1 118 ? 1.181 1.133 14.867 1.00 69.30 118 LYS A O 1
ATOM 814 N N . ASN A 1 119 ? 1.473 2.572 13.160 1.00 61.04 119 ASN A N 1
ATOM 815 C CA . ASN A 1 119 ? 0.396 3.446 13.612 1.00 64.62 119 ASN A CA 1
ATOM 816 C C . ASN A 1 119 ? -0.975 2.845 13.331 1.00 65.18 119 ASN A C 1
ATOM 817 O O . ASN A 1 119 ? -1.897 2.992 14.142 1.00 75.12 119 ASN A O 1
ATOM 819 N N . GLU A 1 120 ? -1.134 2.169 12.191 1.00 53.52 120 GLU A N 1
ATOM 820 C CA . GLU A 1 120 ? -2.424 1.587 11.844 1.00 54.68 120 GLU A CA 1
ATOM 821 C C . GLU A 1 120 ? -2.739 0.334 12.652 1.00 66.16 120 GLU A C 1
ATOM 822 O O . GLU A 1 120 ? -3.918 0.001 12.819 1.00 67.65 120 GLU A O 1
ATOM 828 N N . LYS A 1 121 ? -1.720 -0.364 13.158 1.00 65.36 121 LYS A N 1
ATOM 829 C CA . LYS A 1 121 ? -1.967 -1.462 14.085 1.00 58.24 121 LYS A CA 1
ATOM 830 C C . LYS A 1 121 ? -2.161 -0.956 15.508 1.00 63.87 121 LYS A C 1
ATOM 831 O O . LYS A 1 121 ? -2.831 -1.614 16.311 1.00 58.06 121 LYS A O 1
ATOM 837 N N . GLU A 1 122 ? -1.584 0.203 15.833 1.00 67.74 122 GLU A N 1
ATOM 838 C CA . GLU A 1 122 ? -1.877 0.847 17.109 1.00 69.07 122 GLU A CA 1
ATOM 839 C C . GLU A 1 122 ? -3.314 1.349 17.150 1.00 70.23 122 GLU A C 1
ATOM 840 O O . GLU A 1 122 ? -4.006 1.191 18.163 1.00 80.04 122 GLU A O 1
ATOM 846 N N . LYS A 1 123 ? -3.779 1.958 16.056 1.00 64.99 123 LYS A N 1
ATOM 847 C CA . LYS A 1 123 ? -5.142 2.478 16.015 1.00 67.79 123 LYS A CA 1
ATOM 848 C C . LYS A 1 123 ? -6.175 1.360 16.068 1.00 73.55 123 LYS A C 1
ATOM 849 O O . LYS A 1 123 ? -7.293 1.575 16.549 1.00 76.89 123 LYS A O 1
ATOM 851 N N . ALA A 1 124 ? -5.825 0.168 15.585 1.00 75.18 124 ALA A N 1
ATOM 852 C CA . ALA A 1 124 ? -6.743 -0.962 15.615 1.00 69.15 124 ALA A CA 1
ATOM 853 C C . ALA A 1 124 ? -6.812 -1.637 16.978 1.00 68.47 124 ALA A C 1
ATOM 854 O O . ALA A 1 124 ? -7.654 -2.522 17.169 1.00 66.12 124 ALA A O 1
ATOM 856 N N . THR A 1 125 ? -5.958 -1.248 17.922 1.00 69.34 125 THR A N 1
ATOM 857 C CA . THR A 1 125 ? -5.919 -1.838 19.255 1.00 72.06 125 THR A CA 1
ATOM 858 C C . THR A 1 125 ? -6.041 -0.763 20.325 1.00 78.65 125 THR A C 1
ATOM 859 O O . THR A 1 125 ? -5.343 -0.791 21.344 1.00 85.28 125 THR A O 1
ATOM 863 N N . ALA A 1 126 ? -6.929 0.202 20.113 1.00 75.70 126 ALA A N 1
ATOM 864 C CA . ALA A 1 126 ? -7.130 1.277 21.078 1.00 77.41 126 ALA A CA 1
ATOM 865 C C . ALA A 1 126 ? -8.456 1.112 21.813 1.00 76.44 126 ALA A C 1
ATOM 866 O O . ALA A 1 126 ? -8.494 0.627 22.944 1.00 75.20 126 ALA A O 1
ATOM 868 N N . ARG B 1 9 ? -9.949 26.550 -1.336 1.00 71.81 9 ARG B N 1
ATOM 869 C CA . ARG B 1 9 ? -10.218 25.500 -2.313 1.00 69.54 9 ARG B CA 1
ATOM 870 C C . ARG B 1 9 ? -11.199 24.475 -1.751 1.00 64.54 9 ARG B C 1
ATOM 871 O O . ARG B 1 9 ? -10.871 23.747 -0.815 1.00 65.15 9 ARG B O 1
ATOM 873 N N . PRO B 1 10 ? -12.399 24.420 -2.327 1.00 61.98 10 PRO B N 1
ATOM 874 C CA . PRO B 1 10 ? -13.446 23.539 -1.793 1.00 60.10 10 PRO B CA 1
ATOM 875 C C . PRO B 1 10 ? -13.059 22.070 -1.881 1.00 63.75 10 PRO B C 1
ATOM 876 O O . PRO B 1 10 ? -12.116 21.673 -2.570 1.00 71.83 10 PRO B O 1
ATOM 880 N N . ARG B 1 11 ? -13.823 21.249 -1.156 1.00 56.19 11 ARG B N 1
ATOM 881 C CA . ARG B 1 11 ? -13.551 19.816 -1.118 1.00 58.26 11 ARG B CA 1
ATOM 882 C C . ARG B 1 11 ? -13.879 19.151 -2.449 1.00 59.91 11 ARG B C 1
ATOM 883 O O . ARG B 1 11 ? -13.178 18.226 -2.875 1.00 58.06 11 ARG B O 1
ATOM 891 N N . ASN B 1 12 ? -14.940 19.605 -3.121 1.00 60.18 12 ASN B N 1
ATOM 892 C CA . ASN B 1 12 ? -15.380 19.010 -4.376 1.00 62.67 12 ASN B CA 1
ATOM 893 C C . ASN B 1 12 ? -14.725 19.650 -5.593 1.00 61.99 12 ASN B C 1
ATOM 894 O O . ASN B 1 12 ? -15.314 19.651 -6.683 1.00 63.55 12 ASN B O 1
ATOM 899 N N . SER B 1 13 ? -13.518 20.187 -5.441 1.00 59.39 13 SER B N 1
ATOM 900 C CA . SER B 1 13 ? -12.782 20.793 -6.541 1.00 53.55 13 SER B CA 1
ATOM 901 C C . SER B 1 13 ? -11.439 20.092 -6.660 1.00 57.13 13 SER B C 1
ATOM 902 O O . SER B 1 13 ? -10.620 20.150 -5.737 1.00 62.53 13 SER B O 1
ATOM 905 N N . VAL B 1 14 ? -11.216 19.435 -7.794 1.00 52.11 14 VAL B N 1
ATOM 906 C CA . VAL B 1 14 ? -9.978 18.720 -8.074 1.00 47.91 14 VAL B CA 1
ATOM 907 C C . VAL B 1 14 ? -9.208 19.521 -9.111 1.00 52.29 14 VAL B C 1
ATOM 908 O O . VAL B 1 14 ? -9.693 19.730 -10.230 1.00 56.34 14 VAL B O 1
ATOM 912 N N . ARG B 1 15 ? -8.009 19.965 -8.748 1.00 49.01 15 ARG B N 1
ATOM 913 C CA . ARG B 1 15 ? -7.169 20.750 -9.642 1.00 47.31 15 ARG B CA 1
ATOM 914 C C . ARG B 1 15 ? -6.152 19.815 -10.284 1.00 49.13 15 ARG B C 1
ATOM 915 O O . ARG B 1 15 ? -5.256 19.298 -9.608 1.00 49.02 15 ARG B O 1
ATOM 923 N N . VAL B 1 16 ? -6.298 19.598 -11.588 1.00 53.25 16 VAL B N 1
ATOM 924 C CA . VAL B 1 16 ? -5.388 18.732 -12.325 1.00 48.60 16 VAL B CA 1
ATOM 925 C C . VAL B 1 16 ? -4.139 19.527 -12.674 1.00 48.78 16 VAL B C 1
ATOM 926 O O . VAL B 1 16 ? -4.220 20.627 -13.234 1.00 55.22 16 VAL B O 1
ATOM 930 N N . GLY B 1 17 ? -2.982 18.966 -12.352 1.00 52.49 17 GLY B N 1
ATOM 931 C CA . GLY B 1 17 ? -1.726 19.658 -12.511 1.00 53.16 17 GLY B CA 1
ATOM 932 C C . GLY B 1 17 ? -0.581 18.674 -12.512 1.00 55.84 17 GLY B C 1
ATOM 933 O O . GLY B 1 17 ? -0.780 17.458 -12.565 1.00 54.25 17 GLY B O 1
ATOM 934 N N . TYR B 1 18 ? 0.632 19.217 -12.443 1.00 55.82 18 TYR B N 1
ATOM 935 C CA . TYR B 1 18 ? 1.823 18.391 -12.557 1.00 52.63 18 TYR B CA 1
ATOM 936 C C . TYR B 1 18 ? 2.272 17.816 -11.224 1.00 49.14 18 TYR B C 1
ATOM 937 O O . TYR B 1 18 ? 3.065 16.868 -11.211 1.00 50.55 18 TYR B O 1
ATOM 946 N N . ARG B 1 19 ? 1.793 18.366 -10.106 1.00 49.95 19 ARG B N 1
ATOM 947 C CA . ARG B 1 19 ? 2.111 17.828 -8.789 1.00 55.09 19 ARG B CA 1
ATOM 948 C C . ARG B 1 19 ? 1.319 16.554 -8.521 1.00 58.19 19 ARG B C 1
ATOM 949 O O . ARG B 1 19 ? 1.141 16.160 -7.362 1.00 74.40 19 ARG B O 1
ATOM 957 N N . GLY B 1 20 ? 0.840 15.912 -9.579 1.00 51.47 20 GLY B N 1
ATOM 958 C CA . GLY B 1 20 ? 0.049 14.715 -9.437 1.00 45.89 20 GLY B CA 1
ATOM 959 C C . GLY B 1 20 ? 0.055 13.916 -10.719 1.00 50.81 20 GLY B C 1
ATOM 960 O O . GLY B 1 20 ? 0.824 14.188 -11.641 1.00 58.42 20 GLY B O 1
ATOM 961 N N . THR B 1 21 ? -0.820 12.915 -10.762 1.00 54.75 21 THR B N 1
ATOM 962 C CA . THR B 1 21 ? -0.987 12.075 -11.936 1.00 52.80 21 THR B CA 1
ATOM 963 C C . THR B 1 21 ? -2.460 12.000 -12.304 1.00 50.69 21 THR B C 1
ATOM 964 O O . THR B 1 21 ? -3.342 12.267 -11.484 1.00 53.18 21 THR B O 1
ATOM 968 N N . LYS B 1 22 ? -2.716 11.611 -13.555 1.00 52.19 22 LYS B N 1
ATOM 969 C CA . LYS B 1 22 ? -4.092 11.430 -14.005 1.00 54.53 22 LYS B CA 1
ATOM 970 C C . LYS B 1 22 ? -4.782 10.308 -13.240 1.00 55.98 22 LYS B C 1
ATOM 971 O O . LYS B 1 22 ? -5.994 10.374 -13.003 1.00 53.74 22 LYS B O 1
ATOM 977 N N . PHE B 1 23 ? -4.034 9.272 -12.850 1.00 56.79 23 PHE B N 1
ATOM 978 C CA . PHE B 1 23 ? -4.623 8.182 -12.079 1.00 51.34 23 PHE B CA 1
ATOM 979 C C . PHE B 1 23 ? -5.038 8.654 -10.691 1.00 49.36 23 PHE B C 1
ATOM 980 O O . PHE B 1 23 ? -6.059 8.207 -10.156 1.00 48.47 23 PHE B O 1
ATOM 988 N N . LEU B 1 24 ? -4.263 9.565 -10.097 1.00 47.27 24 LEU B N 1
ATOM 989 C CA . LEU B 1 24 ? -4.590 10.059 -8.764 1.00 46.35 24 LEU B CA 1
ATOM 990 C C . LEU B 1 24 ? -5.832 10.942 -8.788 1.00 49.88 24 LEU B C 1
ATOM 991 O O . LEU B 1 24 ? -6.690 10.837 -7.903 1.00 53.74 24 LEU B O 1
ATOM 996 N N . PHE B 1 25 ? -5.949 11.819 -9.790 1.00 47.79 25 PHE B N 1
ATOM 997 C CA . PHE B 1 25 ? -7.120 12.686 -9.868 1.00 49.53 25 PHE B CA 1
ATOM 998 C C . PHE B 1 25 ? -8.380 11.901 -10.207 1.00 53.34 25 PHE B C 1
ATOM 999 O O . PHE B 1 25 ? -9.477 12.281 -9.783 1.00 55.40 25 PHE B O 1
ATOM 1007 N N . VAL B 1 26 ? -8.246 10.812 -10.967 1.00 53.51 26 VAL B N 1
ATOM 1008 C CA . VAL B 1 26 ? -9.380 9.921 -11.197 1.00 50.64 26 VAL B CA 1
ATOM 1009 C C . VAL B 1 26 ? -9.812 9.262 -9.893 1.00 53.23 26 VAL B C 1
ATOM 1010 O O . VAL B 1 26 ? -11.009 9.157 -9.597 1.00 56.39 26 VAL B O 1
ATOM 1014 N N . ASP B 1 27 ? -8.844 8.815 -9.087 1.00 49.13 27 ASP B N 1
ATOM 1015 C CA . ASP B 1 27 ? -9.171 8.179 -7.815 1.00 47.40 27 ASP B CA 1
ATOM 1016 C C . ASP B 1 27 ? -9.793 9.172 -6.841 1.00 45.20 27 ASP B C 1
ATOM 1017 O O . ASP B 1 27 ? -10.771 8.847 -6.157 1.00 54.93 27 ASP B O 1
ATOM 1022 N N . ILE B 1 28 ? -9.233 10.381 -6.756 1.00 44.28 28 ILE B N 1
ATOM 1023 C CA . ILE B 1 28 ? -9.786 11.402 -5.869 1.00 42.67 28 ILE B CA 1
ATOM 1024 C C . ILE B 1 28 ? -11.223 11.726 -6.263 1.00 50.53 28 ILE B C 1
ATOM 1025 O O . ILE B 1 28 ? -12.113 11.821 -5.410 1.00 53.76 28 ILE B O 1
ATOM 1030 N N . THR B 1 29 ? -11.468 11.895 -7.566 1.00 47.75 29 THR B N 1
ATOM 1031 C CA . THR B 1 29 ? -12.818 12.194 -8.036 1.00 46.38 29 THR B CA 1
ATOM 1032 C C . THR B 1 29 ? -13.786 11.070 -7.686 1.00 51.39 29 THR B C 1
ATOM 1033 O O . THR B 1 29 ? -14.919 11.327 -7.262 1.00 55.37 29 THR B O 1
ATOM 1037 N N . LYS B 1 30 ? -13.359 9.817 -7.864 1.00 49.47 30 LYS B N 1
ATOM 1038 C CA . LYS B 1 30 ? -14.207 8.691 -7.486 1.00 54.02 30 LYS B CA 1
ATOM 1039 C C . LYS B 1 30 ? -14.467 8.682 -5.987 1.00 58.77 30 LYS B C 1
ATOM 1040 O O . LYS B 1 30 ? -15.596 8.442 -5.543 1.00 60.67 30 LYS B O 1
ATOM 1046 N N . HIS B 1 31 ? -13.427 8.938 -5.190 1.00 56.87 31 HIS B N 1
ATOM 1047 C CA . HIS B 1 31 ? -13.583 8.933 -3.740 1.00 54.75 31 HIS B CA 1
ATOM 1048 C C . HIS B 1 31 ? -14.502 10.056 -3.279 1.00 62.77 31 HIS B C 1
ATOM 1049 O O . HIS B 1 31 ? -15.313 9.863 -2.366 1.00 63.99 31 HIS B O 1
ATOM 1056 N N . LEU B 1 32 ? -14.403 11.232 -3.904 1.00 63.06 32 LEU B N 1
ATOM 1057 C CA . LEU B 1 32 ? -15.233 12.354 -3.478 1.00 57.40 32 LEU B CA 1
ATOM 1058 C C . LEU B 1 32 ? -16.704 12.104 -3.790 1.00 60.27 32 LEU B C 1
ATOM 1059 O O . LEU B 1 32 ? -17.576 12.406 -2.967 1.00 61.61 32 LEU B O 1
ATOM 1064 N N . LEU B 1 33 ? -16.998 11.510 -4.949 1.00 61.78 33 LEU B N 1
ATOM 1065 C CA . LEU B 1 33 ? -18.384 11.189 -5.271 1.00 62.35 33 LEU B CA 1
ATOM 1066 C C . LEU B 1 33 ? -18.916 10.101 -4.349 1.00 65.18 33 LEU B C 1
ATOM 1067 O O . LEU B 1 33 ? -20.079 10.144 -3.932 1.00 65.90 33 LEU B O 1
ATOM 1072 N N . HIS B 1 34 ? -18.077 9.116 -4.026 1.00 66.30 34 HIS B N 1
ATOM 1073 C CA . HIS B 1 34 ? -18.484 8.052 -3.117 1.00 67.20 34 HIS B CA 1
ATOM 1074 C C . HIS B 1 34 ? -18.595 8.549 -1.679 1.00 62.50 34 HIS B C 1
ATOM 1075 O O . HIS B 1 34 ? -19.414 8.032 -0.910 1.00 61.31 34 HIS B O 1
ATOM 1082 N N . ASP B 1 35 ? -17.790 9.541 -1.299 1.00 62.46 35 ASP B N 1
ATOM 1083 C CA . ASP B 1 35 ? -17.757 10.059 0.069 1.00 61.27 35 ASP B CA 1
ATOM 1084 C C . ASP B 1 35 ? -18.595 11.323 0.248 1.00 59.66 35 ASP B C 1
ATOM 1085 O O . ASP B 1 35 ? -18.159 12.271 0.908 1.00 61.23 35 ASP B O 1
ATOM 1090 N N . GLY B 1 36 ? -19.797 11.378 -0.332 1.00 58.20 36 GLY B N 1
ATOM 1091 C CA . GLY B 1 36 ? -20.782 12.395 -0.017 1.00 62.70 36 GLY B CA 1
ATOM 1092 C C . GLY B 1 36 ? -20.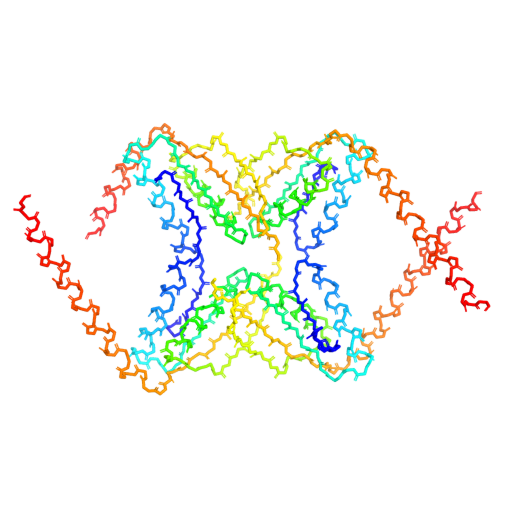964 13.475 -1.071 1.00 71.26 36 GLY B C 1
ATOM 1093 O O . GLY B 1 36 ? -22.060 14.040 -1.173 1.00 74.43 36 GLY B O 1
ATOM 1094 N N . GLU B 1 37 ? -19.921 13.794 -1.836 1.00 72.58 37 GLU B N 1
ATOM 1095 C CA . GLU B 1 37 ? -20.025 14.894 -2.790 1.00 63.44 37 GLU B CA 1
ATOM 1096 C C . GLU B 1 37 ? -21.015 14.555 -3.898 1.00 63.73 37 GLU B C 1
ATOM 1097 O O . GLU B 1 37 ? -20.944 13.481 -4.505 1.00 63.66 37 GLU B O 1
ATOM 1103 N N . LYS B 1 38 ? -21.944 15.478 -4.160 1.00 69.95 38 LYS B N 1
ATOM 1104 C CA . LYS B 1 38 ? -22.907 15.285 -5.238 1.00 67.61 38 LYS B CA 1
ATOM 1105 C C . LYS B 1 38 ? -22.293 15.551 -6.607 1.00 64.31 38 LYS B C 1
ATOM 1106 O O . LYS B 1 38 ? -22.681 14.911 -7.590 1.00 66.86 38 LYS B O 1
ATOM 1108 N N . GLU B 1 39 ? -21.344 16.481 -6.689 1.00 64.62 39 GLU B N 1
ATOM 1109 C CA . GLU B 1 39 ? -20.702 16.840 -7.945 1.00 60.15 39 GLU B CA 1
ATOM 1110 C C . GLU B 1 39 ? -19.254 17.205 -7.657 1.00 56.63 39 GLU B C 1
ATOM 1111 O O . GLU B 1 39 ? -18.933 17.724 -6.585 1.00 61.57 39 GLU B O 1
ATOM 1117 N N . VAL B 1 40 ? -18.380 16.922 -8.620 1.00 51.91 40 VAL B N 1
ATOM 1118 C CA . VAL B 1 40 ? -16.958 17.229 -8.510 1.00 56.36 40 VAL B CA 1
ATOM 1119 C C . VAL B 1 40 ? -16.580 18.192 -9.626 1.00 56.44 40 VAL B C 1
ATOM 1120 O O . VAL B 1 40 ? -16.944 17.980 -10.788 1.00 54.66 40 VAL B O 1
ATOM 1124 N N . TYR B 1 41 ? -15.852 19.250 -9.267 1.00 57.20 41 TYR B N 1
ATOM 1125 C CA . TYR B 1 41 ? -15.389 20.258 -10.214 1.00 59.44 41 TYR B CA 1
ATOM 1126 C C . TYR B 1 41 ? -13.948 19.934 -10.597 1.00 55.92 41 TYR B C 1
ATOM 1127 O O . TYR B 1 41 ? -13.026 20.138 -9.801 1.00 60.28 41 TYR B O 1
ATOM 1136 N N . VAL B 1 42 ? -13.756 19.434 -11.815 1.00 55.54 42 VAL B N 1
ATOM 1137 C CA . VAL B 1 42 ? -12.438 19.080 -12.330 1.00 54.22 42 VAL B CA 1
ATOM 1138 C C . VAL B 1 42 ? -11.931 20.243 -13.172 1.00 50.84 42 VAL B C 1
ATOM 1139 O O . VAL B 1 42 ? -12.527 20.579 -14.202 1.00 48.22 42 VAL B O 1
ATOM 1143 N N . SER B 1 43 ? -10.832 20.857 -12.740 1.00 48.65 43 SER B N 1
ATOM 1144 C CA . SER B 1 43 ? -10.322 22.066 -13.365 1.00 49.44 43 SER B CA 1
ATOM 1145 C C . SER B 1 43 ? -8.827 21.940 -13.621 1.00 50.63 43 SER B C 1
ATOM 1146 O O . SER B 1 43 ? -8.140 21.099 -13.035 1.00 49.49 43 SER B O 1
ATOM 1149 N N . ALA B 1 44 ? -8.333 22.788 -14.522 1.00 51.00 44 ALA B N 1
ATOM 1150 C CA . ALA B 1 44 ? -6.912 22.855 -14.830 1.00 48.09 44 ALA B CA 1
ATOM 1151 C C . ALA B 1 44 ? -6.617 24.179 -15.519 1.00 50.14 44 ALA B C 1
ATOM 1152 O O . ALA B 1 44 ? -7.514 24.836 -16.054 1.00 56.05 44 ALA B O 1
ATOM 1154 N N . LEU B 1 45 ? -5.343 24.560 -15.498 1.00 48.38 45 LEU B N 1
ATOM 1155 C CA . LEU B 1 45 ? -4.880 25.819 -16.064 1.00 44.85 45 LEU B CA 1
ATOM 1156 C C . LEU B 1 45 ? -3.911 25.561 -17.209 1.00 46.11 45 LEU B C 1
ATOM 1157 O O . LEU B 1 45 ? -3.083 24.647 -17.139 1.00 49.85 45 LEU B O 1
ATOM 1162 N N . GLY B 1 46 ? -4.016 26.380 -18.256 1.00 46.60 46 GLY B N 1
ATOM 1163 C CA . GLY B 1 46 ? -3.068 26.388 -19.356 1.00 39.31 46 GLY B CA 1
ATOM 1164 C C . GLY B 1 46 ? -2.763 25.048 -19.994 1.00 49.56 46 GLY B C 1
ATOM 1165 O O . GLY B 1 46 ? -3.652 24.399 -20.553 1.00 60.44 46 GLY B O 1
ATOM 1166 N N . GLY B 1 47 ? -1.500 24.627 -19.918 1.00 47.59 47 GLY B N 1
ATOM 1167 C CA . GLY B 1 47 ? -1.068 23.394 -20.555 1.00 45.70 47 GLY B CA 1
ATOM 1168 C C . GLY B 1 47 ? -1.633 22.130 -19.943 1.00 53.90 47 GLY B C 1
ATOM 1169 O O . GLY B 1 47 ? -1.501 21.060 -20.547 1.00 60.55 47 GLY B O 1
ATOM 1170 N N . ALA B 1 48 ? -2.240 22.221 -18.764 1.00 50.52 48 ALA B N 1
ATOM 1171 C CA . ALA B 1 48 ? -2.860 21.078 -18.107 1.00 47.31 48 ALA B CA 1
ATOM 1172 C C . ALA B 1 48 ? -4.326 20.904 -18.480 1.00 49.55 48 ALA B C 1
ATOM 1173 O O . ALA B 1 48 ? -4.966 19.970 -17.985 1.00 48.93 48 ALA B O 1
ATOM 1175 N N . ILE B 1 49 ? -4.870 21.776 -19.334 1.00 41.11 49 ILE B N 1
ATOM 1176 C CA . ILE B 1 49 ? -6.279 21.679 -19.710 1.00 45.54 49 ILE B CA 1
ATOM 1177 C C . ILE B 1 49 ? -6.565 20.352 -20.403 1.00 50.29 49 ILE B C 1
ATOM 1178 O O . ILE B 1 49 ? -7.604 19.724 -20.165 1.00 53.18 49 ILE B O 1
ATOM 1183 N N . ASN B 1 50 ? -5.647 19.895 -21.258 1.00 52.58 50 ASN B N 1
ATOM 1184 C CA . ASN B 1 50 ? -5.833 18.604 -21.912 1.00 50.73 50 ASN B CA 1
ATOM 1185 C C . ASN B 1 50 ? -5.798 17.466 -20.897 1.00 49.69 50 ASN B C 1
ATOM 1186 O O . ASN B 1 50 ? -6.565 16.502 -21.011 1.00 51.83 50 ASN B O 1
ATOM 1191 N N . GLU B 1 51 ? -4.907 17.555 -19.904 1.00 52.07 51 GLU B N 1
ATOM 1192 C CA . GLU B 1 51 ? -4.825 16.512 -18.885 1.00 49.01 51 GLU B CA 1
ATOM 1193 C C . GLU B 1 51 ? -6.103 16.435 -18.061 1.00 43.25 51 GLU B C 1
ATOM 1194 O O . GLU B 1 51 ? -6.500 15.343 -17.635 1.00 45.14 51 GLU B O 1
ATOM 1200 N N . ALA B 1 52 ? -6.760 17.574 -17.822 1.00 44.30 52 ALA B N 1
ATOM 1201 C CA . ALA B 1 52 ? -8.057 17.544 -17.155 1.00 46.26 52 ALA B CA 1
ATOM 1202 C C . ALA B 1 52 ? -9.091 16.818 -18.002 1.00 49.51 52 ALA B C 1
ATOM 1203 O O . ALA B 1 52 ? -9.990 16.162 -17.463 1.00 54.25 52 ALA B O 1
ATOM 1205 N N . VAL B 1 53 ? -8.982 16.926 -19.328 1.00 50.74 53 VAL B N 1
ATOM 1206 C CA . VAL B 1 53 ? -9.891 16.205 -20.211 1.00 50.34 53 VAL B CA 1
ATOM 1207 C C . VAL B 1 53 ? -9.597 14.712 -20.157 1.00 50.49 53 VAL B C 1
ATOM 1208 O O . VAL B 1 53 ? -10.512 13.881 -20.206 1.00 53.10 53 VAL B O 1
ATOM 1212 N N . SER B 1 54 ? -8.318 14.346 -20.044 1.00 48.56 54 SER B N 1
ATOM 1213 C CA . SER B 1 54 ? -7.965 12.936 -19.936 1.00 52.72 54 SER B CA 1
ATOM 1214 C C . SER B 1 54 ? -8.457 12.335 -18.625 1.00 53.68 54 SER B C 1
ATOM 1215 O O . SER B 1 54 ? -8.813 11.152 -18.585 1.00 59.25 54 SER B O 1
ATOM 1218 N N . VAL B 1 55 ? -8.488 13.126 -17.550 1.00 53.22 55 VAL B N 1
ATOM 1219 C CA . VAL B 1 55 ? -9.016 12.633 -16.281 1.00 50.39 55 VAL B CA 1
ATOM 1220 C C . VAL B 1 55 ? -10.505 12.327 -16.401 1.00 53.39 55 VAL B C 1
ATOM 1221 O O . VAL B 1 55 ? -10.985 11.301 -15.903 1.00 55.19 55 VAL B O 1
ATOM 1225 N N . VAL B 1 56 ? -11.254 13.196 -17.082 1.00 52.43 56 VAL B N 1
ATOM 1226 C CA . VAL B 1 56 ? -12.695 13.003 -17.214 1.00 54.55 56 VAL B CA 1
ATOM 1227 C C . VAL B 1 56 ? -13.008 11.892 -18.208 1.00 56.54 56 VAL B C 1
ATOM 1228 O O . VAL B 1 56 ? -13.936 11.102 -18.000 1.00 54.15 56 VAL B O 1
ATOM 1232 N N . GLU B 1 57 ? -12.242 11.808 -19.299 1.00 53.56 57 GLU B N 1
ATOM 1233 C CA . GLU B 1 57 ? -12.464 10.743 -20.272 1.00 51.35 57 GLU B CA 1
ATOM 1234 C C . GLU B 1 57 ? -12.203 9.372 -19.664 1.00 53.88 57 GLU B C 1
ATOM 1235 O O . GLU B 1 57 ? -12.881 8.399 -20.014 1.00 55.69 57 GLU B O 1
ATOM 1241 N N . MET B 1 58 ? -11.226 9.273 -18.758 1.00 53.44 58 MET B N 1
ATOM 1242 C CA . MET B 1 58 ? -10.998 8.015 -18.053 1.00 53.66 58 MET B CA 1
ATOM 1243 C C . MET B 1 58 ? -12.192 7.650 -17.181 1.00 55.85 58 MET B C 1
ATOM 1244 O O . MET B 1 58 ? -12.608 6.486 -17.139 1.00 57.22 58 MET B O 1
ATOM 1249 N N . LEU B 1 59 ? -12.757 8.634 -16.475 1.00 51.98 59 LEU B N 1
ATOM 1250 C CA . LEU B 1 59 ? -13.941 8.375 -15.662 1.00 51.01 59 LEU B CA 1
ATOM 1251 C C . LEU B 1 59 ? -15.131 7.986 -16.529 1.00 58.24 59 LEU B C 1
ATOM 1252 O O . LEU B 1 59 ? -15.955 7.154 -16.130 1.00 63.86 59 LEU B O 1
ATOM 1257 N N . LYS B 1 60 ? -15.240 8.582 -17.719 1.00 58.72 60 LYS B N 1
ATOM 1258 C CA . LYS B 1 60 ? -16.313 8.211 -18.635 1.00 61.27 60 LYS B CA 1
ATOM 1259 C C . LYS B 1 60 ? -16.077 6.828 -19.228 1.00 60.57 60 LYS B C 1
ATOM 1260 O O . LYS B 1 60 ? -17.031 6.074 -19.456 1.00 62.51 60 LYS B O 1
ATOM 1266 N N . ASP B 1 61 ? -14.815 6.483 -19.498 1.00 60.25 61 ASP B N 1
ATOM 1267 C CA . ASP B 1 61 ? -14.509 5.152 -20.013 1.00 60.49 61 ASP B CA 1
ATOM 1268 C C . ASP B 1 61 ? -14.886 4.074 -19.006 1.00 60.97 61 ASP B C 1
ATOM 1269 O O . ASP B 1 61 ? -15.388 3.008 -19.382 1.00 63.23 61 ASP B O 1
ATOM 1274 N N . GLN B 1 62 ? -14.645 4.330 -17.722 1.00 63.47 62 GLN B N 1
ATOM 1275 C CA . GLN B 1 62 ? -15.045 3.411 -16.664 1.00 56.04 62 GLN B CA 1
ATOM 1276 C C . GLN B 1 62 ? -16.535 3.484 -16.351 1.00 58.83 62 GLN B C 1
ATOM 1277 O O . GLN B 1 62 ? -16.995 2.774 -15.449 1.00 56.47 62 GLN B O 1
ATOM 1283 N N . GLN B 1 63 ? -17.288 4.321 -17.072 1.00 63.46 63 GLN B N 1
ATOM 1284 C CA . GLN B 1 63 ? -18.736 4.455 -16.895 1.00 66.62 63 GLN B CA 1
ATOM 1285 C C . GLN B 1 63 ? -19.097 4.831 -15.459 1.00 63.37 63 GLN B C 1
ATOM 1286 O O . GLN B 1 63 ? -20.087 4.354 -14.902 1.00 61.45 63 GLN B O 1
ATOM 1292 N N . MET B 1 64 ? -18.286 5.697 -14.854 1.00 63.80 64 MET B N 1
ATOM 1293 C CA . MET B 1 64 ? -18.496 6.113 -13.474 1.00 65.52 64 MET B CA 1
ATOM 1294 C C . MET B 1 64 ? -19.192 7.459 -13.341 1.00 59.64 64 MET B C 1
ATOM 1295 O O . MET B 1 64 ? -19.961 7.652 -12.393 1.00 57.86 64 MET B O 1
ATOM 1300 N N . VAL B 1 65 ? -18.951 8.394 -14.261 1.00 63.42 65 VAL B N 1
ATOM 1301 C CA . VAL B 1 65 ? -19.470 9.749 -14.148 1.00 64.27 65 VAL B CA 1
ATOM 1302 C C . VAL B 1 65 ? -20.204 10.123 -15.429 1.00 68.32 65 VAL B C 1
ATOM 1303 O O . VAL B 1 65 ? -20.078 9.470 -16.466 1.00 64.91 65 VAL B O 1
ATOM 1307 N N . VAL B 1 66 ? -20.986 11.195 -15.333 1.00 71.25 66 VAL B N 1
ATOM 1308 C CA . VAL B 1 66 ? -21.564 11.873 -16.486 1.00 68.43 66 VAL B CA 1
ATOM 1309 C C . VAL B 1 66 ? -21.208 13.348 -16.384 1.00 65.57 66 VAL B C 1
ATOM 1310 O O . VAL B 1 66 ? -21.231 13.929 -15.292 1.00 60.16 66 VAL B O 1
ATOM 1314 N N . VAL B 1 67 ? -20.869 13.952 -17.517 1.00 63.53 67 VAL B N 1
ATOM 1315 C CA . VAL B 1 67 ? -20.470 15.355 -17.542 1.00 57.92 67 VAL B CA 1
ATOM 1316 C C . VAL B 1 67 ? -21.722 16.220 -17.476 1.00 57.58 67 VAL B C 1
ATOM 1317 O O . VAL B 1 67 ? -22.619 16.098 -18.316 1.00 63.20 67 VAL B O 1
ATOM 1321 N N . LYS B 1 68 ? -21.781 17.100 -16.478 1.00 54.76 68 LYS B N 1
ATOM 1322 C CA . LYS B 1 68 ? -22.913 18.000 -16.310 1.00 59.26 68 LYS B CA 1
ATOM 1323 C C . LYS B 1 68 ? -22.687 19.373 -16.923 1.00 66.07 68 LYS B C 1
ATOM 1324 O O . LYS B 1 68 ? -23.657 20.026 -17.322 1.00 69.39 68 LYS B O 1
ATOM 1326 N N . LYS B 1 69 ? -21.436 19.820 -17.023 1.00 63.31 69 LYS B N 1
ATOM 1327 C CA . LYS B 1 69 ? -21.143 21.153 -17.528 1.00 59.58 69 LYS B CA 1
ATOM 1328 C C . LYS B 1 69 ? -19.655 21.260 -17.819 1.00 55.39 69 LYS B C 1
ATOM 1329 O O . LYS B 1 69 ? -18.832 20.731 -17.067 1.00 57.62 69 LYS B O 1
ATOM 1335 N N . ILE B 1 70 ? -19.322 21.946 -18.909 1.00 58.03 70 ILE B N 1
ATOM 1336 C CA . ILE B 1 70 ? -17.946 22.285 -19.253 1.00 54.26 70 ILE B CA 1
ATOM 1337 C C . ILE B 1 70 ? -17.910 23.767 -19.586 1.00 52.84 70 ILE B C 1
ATOM 1338 O O . ILE B 1 70 ? -18.659 24.228 -20.456 1.00 56.57 70 ILE B O 1
ATOM 1343 N N . THR B 1 71 ? -17.054 24.512 -18.896 1.00 54.33 71 THR B N 1
ATOM 1344 C CA . THR B 1 71 ? -16.867 25.927 -19.168 1.00 55.87 71 THR B CA 1
ATOM 1345 C C . THR B 1 71 ? -15.384 26.223 -19.315 1.00 55.14 71 THR B C 1
ATOM 1346 O O . THR B 1 71 ? -14.539 25.581 -18.685 1.00 51.35 71 THR B O 1
ATOM 1350 N N . THR B 1 72 ? -15.077 27.206 -20.154 1.00 55.81 72 THR B N 1
ATOM 1351 C CA . THR B 1 72 ? -13.725 27.718 -20.289 1.00 47.64 72 THR B CA 1
ATOM 1352 C C . THR B 1 72 ? -13.719 29.173 -19.850 1.00 40.39 72 THR B C 1
ATOM 1353 O O . THR B 1 72 ? -14.707 29.893 -20.016 1.00 45.46 72 THR B O 1
ATOM 1357 N N . SER B 1 73 ? -12.600 29.597 -19.275 1.00 43.12 73 SER B N 1
ATOM 1358 C CA . SER B 1 73 ? -12.481 30.947 -18.756 1.00 46.64 73 SER B CA 1
ATOM 1359 C C . SER B 1 73 ? -11.015 31.354 -18.749 1.00 51.26 73 SER B C 1
ATOM 1360 O O . SER B 1 73 ? -10.124 30.572 -19.093 1.00 50.49 73 SER B O 1
ATOM 1363 N N . ARG B 1 74 ? -10.780 32.600 -18.353 1.00 55.20 74 ARG B N 1
ATOM 1364 C CA . ARG B 1 74 ? -9.444 33.161 -18.224 1.00 65.00 74 ARG B CA 1
ATOM 1365 C C . ARG B 1 74 ? -9.413 33.818 -16.856 1.00 79.31 74 ARG B C 1
ATOM 1366 O O . ARG B 1 74 ? -10.239 34.690 -16.570 1.00 90.51 74 ARG B O 1
ATOM 1374 N N . GLN B 1 75 ? -8.470 33.408 -16.013 1.00 79.07 75 GLN B N 1
ATOM 1375 C CA . GLN B 1 75 ? -8.374 33.969 -14.677 1.00 84.14 75 GLN B CA 1
ATOM 1376 C C . GLN B 1 75 ? -7.016 34.615 -14.446 1.00 89.65 75 GLN B C 1
ATOM 1377 O O . GLN B 1 75 ? -6.052 34.383 -15.181 1.00 92.19 75 GLN B O 1
ATOM 1383 N N . VAL B 1 76 ? -6.961 35.429 -13.397 1.00 96.22 76 VAL B N 1
ATOM 1384 C CA . VAL B 1 76 ? -5.755 36.147 -13.017 1.00 97.94 76 VAL B CA 1
ATOM 1385 C C . VAL B 1 76 ? -4.991 35.357 -11.959 1.00 97.28 76 VAL B C 1
ATOM 1386 O O . VAL B 1 76 ? -3.760 35.325 -11.953 1.00 97.29 76 VAL B O 1
ATOM 1390 N N . PRO B 1 84 ? -1.284 35.720 -19.507 1.00 90.26 84 PRO B N 1
ATOM 1391 C CA . PRO B 1 84 ? -2.651 35.294 -19.193 1.00 89.04 84 PRO B CA 1
ATOM 1392 C C . PRO B 1 84 ? -2.756 33.777 -19.060 1.00 84.09 84 PRO B C 1
ATOM 1393 O O . PRO B 1 84 ? -1.998 33.057 -19.708 1.00 85.71 84 PRO B O 1
ATOM 1397 N N . VAL B 1 85 ? -3.680 33.300 -18.229 1.00 76.27 85 VAL B N 1
ATOM 1398 C CA . VAL B 1 85 ? -3.850 31.873 -17.970 1.00 70.15 85 VAL B CA 1
ATOM 1399 C C . VAL B 1 85 ? -5.282 31.474 -18.306 1.00 61.39 85 VAL B C 1
ATOM 1400 O O . VAL B 1 85 ? -6.235 32.041 -17.757 1.00 63.14 85 VAL B O 1
ATOM 1404 N N . ASP B 1 86 ? -5.430 30.499 -19.198 1.00 53.22 86 ASP B N 1
ATOM 1405 C CA . ASP B 1 86 ? -6.735 29.967 -19.561 1.00 51.65 86 ASP B CA 1
ATOM 1406 C C . ASP B 1 86 ? -7.080 28.785 -18.663 1.00 46.86 86 ASP B C 1
ATOM 1407 O O . ASP B 1 86 ? -6.198 28.083 -18.163 1.00 45.11 86 ASP B O 1
ATOM 1412 N N . LYS B 1 87 ? -8.379 28.567 -18.463 1.00 43.85 87 LYS B N 1
ATOM 1413 C CA . LYS B 1 87 ? -8.852 27.589 -17.493 1.00 46.60 87 LYS B CA 1
ATOM 1414 C C . LYS B 1 87 ? -10.056 26.829 -18.032 1.00 49.65 87 LYS B C 1
ATOM 1415 O O . LYS B 1 87 ? -10.939 27.417 -18.662 1.00 48.61 87 LYS B O 1
ATOM 1421 N N . ILE B 1 88 ? -10.080 25.520 -17.785 1.00 51.47 88 ILE B N 1
ATOM 1422 C CA . ILE B 1 88 ? -11.228 24.673 -18.085 1.00 48.65 88 ILE B CA 1
ATOM 1423 C C . ILE B 1 88 ? -11.792 24.151 -16.770 1.00 54.58 88 ILE B C 1
ATOM 1424 O O . ILE B 1 88 ? -11.070 23.999 -15.778 1.00 49.58 88 ILE B O 1
ATOM 1429 N N . GLU B 1 89 ? -13.100 23.901 -16.756 1.00 54.17 89 GLU B N 1
ATOM 1430 C CA . GLU B 1 89 ? -13.774 23.372 -15.573 1.00 52.41 89 GLU B CA 1
ATOM 1431 C C . GLU B 1 89 ? -14.864 22.409 -16.023 1.00 50.65 89 GLU B C 1
ATOM 1432 O O . GLU B 1 89 ? -15.843 22.826 -16.651 1.00 48.46 89 GLU B O 1
ATOM 1438 N N . ILE B 1 90 ? -14.694 21.128 -15.708 1.00 49.73 90 ILE B N 1
ATOM 1439 C CA . ILE B 1 90 ? -15.668 20.093 -16.032 1.00 52.28 90 ILE B CA 1
ATOM 1440 C C . ILE B 1 90 ? -16.316 19.641 -14.730 1.00 54.26 90 ILE B C 1
ATOM 1441 O O . ILE B 1 90 ? -15.623 19.205 -13.803 1.00 56.84 90 ILE B O 1
ATOM 1446 N N . VAL B 1 91 ? -17.641 19.729 -14.666 1.00 52.25 91 VAL B N 1
ATOM 1447 C CA . VAL B 1 91 ? -18.409 19.288 -13.508 1.00 58.04 91 VAL B CA 1
ATOM 1448 C C . VAL B 1 91 ? -18.999 17.925 -13.834 1.00 58.43 91 VAL B C 1
ATOM 1449 O O . VAL B 1 91 ? -19.760 17.783 -14.800 1.00 57.92 91 VAL B O 1
ATOM 1453 N N . VAL B 1 92 ? -18.654 16.921 -13.035 1.00 58.95 92 VAL B N 1
ATOM 1454 C CA . VAL B 1 92 ? -19.139 15.565 -13.240 1.00 58.99 92 VAL B CA 1
ATOM 1455 C C . VAL B 1 92 ? -19.954 15.144 -12.027 1.00 56.31 92 VAL B C 1
ATOM 1456 O O . VAL B 1 92 ? -19.680 15.552 -10.894 1.00 55.57 92 VAL B O 1
ATOM 1460 N N . THR B 1 93 ? -20.976 14.335 -12.276 1.00 60.68 93 THR B N 1
ATOM 1461 C CA . THR B 1 93 ? -21.785 13.738 -11.228 1.00 60.28 93 THR B CA 1
ATOM 1462 C C . THR B 1 93 ? -21.752 12.227 -11.394 1.00 63.37 93 THR B C 1
ATOM 1463 O O . THR B 1 93 ? -21.241 11.701 -12.385 1.00 66.43 93 THR B O 1
ATOM 1467 N N . LYS B 1 94 ? -22.296 11.523 -10.405 1.00 66.62 94 LYS B N 1
ATOM 1468 C CA . LYS B 1 94 ? -22.313 10.070 -10.475 1.00 62.71 94 LYS B CA 1
ATOM 1469 C C . LYS B 1 94 ? -23.165 9.614 -11.651 1.00 61.87 94 LYS B C 1
ATOM 1470 O O . LYS B 1 94 ? -24.234 10.168 -11.920 1.00 64.08 94 LYS B O 1
ATOM 1476 N N . ALA B 1 95 ? -22.683 8.596 -12.353 1.00 65.16 95 ALA B N 1
ATOM 1477 C CA . ALA B 1 95 ? -23.452 7.953 -13.403 1.00 64.20 95 ALA B CA 1
ATOM 1478 C C . ALA B 1 95 ? -24.301 6.837 -12.807 1.00 71.82 95 ALA B C 1
ATOM 1479 O O . ALA B 1 95 ? -24.180 6.490 -11.631 1.00 75.93 95 ALA B O 1
ATOM 1481 N N . ASP B 1 96 ? -25.170 6.266 -13.634 1.00 76.02 96 ASP B N 1
ATOM 1482 C CA . ASP B 1 96 ? -26.017 5.185 -13.158 1.00 77.85 96 ASP B CA 1
ATOM 1483 C C . ASP B 1 96 ? -25.171 3.937 -12.944 1.00 80.77 96 ASP B C 1
ATOM 1484 O O . ASP B 1 96 ? -24.380 3.550 -13.810 1.00 83.13 96 ASP B O 1
ATOM 1486 N N . GLY B 1 97 ? -25.342 3.305 -11.785 1.00 79.04 97 GLY B N 1
ATOM 1487 C CA . GLY B 1 97 ? -24.496 2.195 -11.401 1.00 79.50 97 GLY B CA 1
ATOM 1488 C C . GLY B 1 97 ? -23.118 2.572 -10.906 1.00 79.34 97 GLY B C 1
ATOM 1489 O O . GLY B 1 97 ? -22.219 1.726 -10.917 1.00 80.57 97 GLY B O 1
ATOM 1490 N N . PHE B 1 98 ? -22.923 3.818 -10.462 1.00 81.96 98 PHE B N 1
ATOM 1491 C CA . PHE B 1 98 ? -21.631 4.211 -9.906 1.00 77.45 98 PHE B CA 1
ATOM 1492 C C . PHE B 1 98 ? -21.332 3.436 -8.630 1.00 73.45 98 PHE B C 1
ATOM 1493 O O . PHE B 1 98 ? -20.254 2.847 -8.484 1.00 66.57 98 PHE B O 1
ATOM 1501 N N . ASP B 1 99 ? -22.281 3.433 -7.689 1.00 74.89 99 ASP B N 1
ATOM 1502 C CA . ASP B 1 99 ? -22.079 2.726 -6.429 1.00 76.82 99 ASP B CA 1
ATOM 1503 C C . ASP B 1 99 ? -21.816 1.246 -6.667 1.00 72.84 99 ASP B C 1
ATOM 1504 O O . ASP B 1 99 ? -20.941 0.651 -6.027 1.00 68.33 99 ASP B O 1
ATOM 1509 N N . ALA B 1 100 ? -22.563 0.633 -7.585 1.00 75.68 100 ALA B N 1
ATOM 1510 C CA . ALA B 1 100 ? -22.363 -0.784 -7.854 1.00 66.24 100 ALA B CA 1
ATOM 1511 C C . ALA B 1 100 ? -21.025 -1.049 -8.531 1.00 69.77 100 ALA B C 1
ATOM 1512 O O . ALA B 1 100 ? -20.409 -2.094 -8.304 1.00 71.12 100 ALA B O 1
ATOM 1514 N N . LYS B 1 101 ? -20.544 -0.135 -9.354 1.00 70.83 101 LYS B N 1
ATOM 1515 C CA . LYS B 1 101 ? -19.276 -0.435 -9.994 1.00 75.44 101 LYS B CA 1
ATOM 1516 C C . LYS B 1 101 ? -18.103 -0.016 -9.118 1.00 74.96 101 LYS B C 1
ATOM 1517 O O . LYS B 1 101 ? -17.001 -0.543 -9.279 1.00 79.39 101 LYS B O 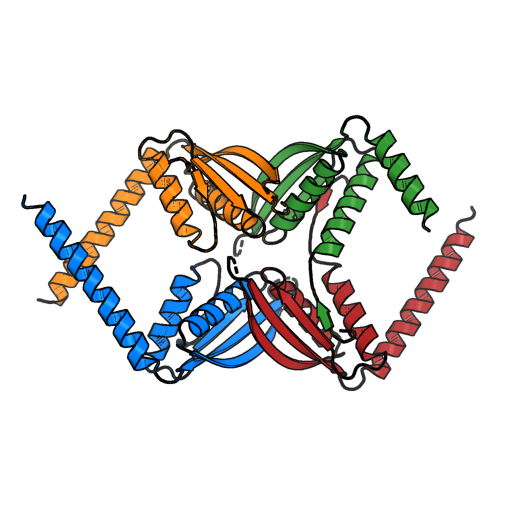1
ATOM 1523 N N . TYR B 1 102 ? -18.300 0.948 -8.215 1.00 68.18 102 TYR B N 1
ATOM 1524 C CA . TYR B 1 102 ? -17.223 1.312 -7.292 1.00 67.12 102 TYR B CA 1
ATOM 1525 C C . TYR B 1 102 ? -17.012 0.256 -6.209 1.00 67.19 102 TYR B C 1
ATOM 1526 O O . TYR B 1 102 ? -15.868 -0.029 -5.831 1.00 64.44 102 TYR B O 1
ATOM 1535 N N . GLU B 1 103 ? -18.094 -0.341 -5.696 1.00 64.69 103 GLU B N 1
ATOM 1536 C CA . GLU B 1 103 ? -17.940 -1.322 -4.619 1.00 67.93 103 GLU B CA 1
ATOM 1537 C C . GLU B 1 103 ? -17.374 -2.644 -5.116 1.00 69.22 103 GLU B C 1
ATOM 1538 O O . GLU B 1 103 ? -16.683 -3.341 -4.365 1.00 72.42 103 GLU B O 1
ATOM 1544 N N . GLU B 1 104 ? -17.645 -3.005 -6.368 1.00 67.80 104 GLU B N 1
ATOM 1545 C CA . GLU B 1 104 ? -17.030 -4.205 -6.928 1.00 69.52 104 GLU B CA 1
ATOM 1546 C C . GLU B 1 104 ? -15.542 -3.988 -7.184 1.00 66.92 104 GLU B C 1
ATOM 1547 O O . GLU B 1 104 ? -14.754 -4.941 -7.121 1.00 66.21 104 GLU B O 1
ATOM 1553 N N . GLN B 1 105 ? -15.140 -2.748 -7.472 1.00 65.10 105 GLN B N 1
ATOM 1554 C CA . GLN B 1 105 ? -13.721 -2.442 -7.606 1.00 68.65 105 GLN B CA 1
ATOM 1555 C C . GLN B 1 105 ? -13.036 -2.384 -6.249 1.00 68.52 105 GLN B C 1
ATOM 1556 O O . GLN B 1 105 ? -11.870 -2.776 -6.129 1.00 70.74 105 GLN B O 1
ATOM 1562 N N . GLN B 1 106 ? -13.741 -1.900 -5.223 1.00 65.69 106 GLN B N 1
ATOM 1563 C CA . GLN B 1 106 ? -13.191 -1.918 -3.871 1.00 63.35 106 GLN B CA 1
ATOM 1564 C C . GLN B 1 106 ? -13.030 -3.346 -3.367 1.00 57.55 106 GLN B C 1
ATOM 1565 O O . GLN B 1 106 ? -12.008 -3.683 -2.758 1.00 57.42 106 GLN B O 1
ATOM 1571 N N . LYS B 1 107 ? -14.036 -4.194 -3.600 1.00 57.56 107 LYS B N 1
ATOM 1572 C CA . LYS B 1 107 ? -13.935 -5.594 -3.203 1.00 58.60 107 LYS B CA 1
ATOM 1573 C C . LYS B 1 107 ? -12.769 -6.280 -3.902 1.00 64.89 107 LYS B C 1
ATOM 1574 O O . LYS B 1 107 ? -12.067 -7.099 -3.298 1.00 68.68 107 LYS B O 1
ATOM 1580 N N . ALA B 1 108 ? -12.549 -5.958 -5.179 1.00 62.72 108 ALA B N 1
ATOM 1581 C CA . ALA B 1 108 ? -11.463 -6.587 -5.921 1.00 62.57 108 ALA B CA 1
ATOM 1582 C C . ALA B 1 108 ? -10.103 -6.046 -5.500 1.00 55.00 108 ALA B C 1
ATOM 1583 O O . ALA B 1 108 ? -9.100 -6.762 -5.588 1.00 59.42 108 ALA B O 1
ATOM 1585 N N . ARG B 1 109 ? -10.045 -4.797 -5.036 1.00 48.69 109 ARG B N 1
ATOM 1586 C CA . ARG B 1 109 ? -8.770 -4.243 -4.598 1.00 54.84 109 ARG B CA 1
ATOM 1587 C C . ARG B 1 109 ? -8.387 -4.733 -3.208 1.00 59.20 109 ARG B C 1
ATOM 1588 O O . ARG B 1 109 ? -7.196 -4.866 -2.909 1.00 60.24 109 ARG B O 1
ATOM 1596 N N . GLU B 1 110 ? -9.371 -5.022 -2.357 1.00 57.51 110 GLU B N 1
ATOM 1597 C CA . GLU B 1 110 ? -9.066 -5.597 -1.053 1.00 59.04 110 GLU B CA 1
ATOM 1598 C C . GLU B 1 110 ? -8.705 -7.074 -1.163 1.00 57.11 110 GLU B C 1
ATOM 1599 O O . GLU B 1 110 ? -7.818 -7.553 -0.447 1.00 59.31 110 GLU B O 1
ATOM 1605 N N . ALA B 1 111 ? -9.366 -7.804 -2.066 1.00 56.22 111 ALA B N 1
ATOM 1606 C CA . ALA B 1 111 ? -9.025 -9.207 -2.276 1.00 48.62 111 ALA B CA 1
ATOM 1607 C C . ALA B 1 111 ? -7.573 -9.360 -2.706 1.00 53.98 111 ALA B C 1
ATOM 1608 O O . ALA B 1 111 ? -6.875 -10.272 -2.249 1.00 54.31 111 ALA B O 1
ATOM 1610 N N . LYS B 1 112 ? -7.097 -8.471 -3.581 1.00 57.71 112 LYS B N 1
ATOM 1611 C CA . LYS B 1 112 ? -5.716 -8.544 -4.038 1.00 57.88 112 LYS B CA 1
ATOM 1612 C C . LYS B 1 112 ? -4.748 -7.997 -2.998 1.00 57.34 112 LYS B C 1
ATOM 1613 O O . LYS B 1 112 ? -3.585 -8.414 -2.957 1.00 57.93 112 LYS B O 1
ATOM 1615 N N . ARG B 1 113 ? -5.208 -7.075 -2.148 1.00 53.17 113 ARG B N 1
ATOM 1616 C CA . ARG B 1 113 ? -4.346 -6.538 -1.102 1.00 52.60 113 ARG B CA 1
ATOM 1617 C C . ARG B 1 113 ? -4.135 -7.547 0.019 1.00 54.38 113 ARG B C 1
ATOM 1618 O O . ARG B 1 113 ? -3.059 -7.584 0.625 1.00 58.37 113 ARG B O 1
ATOM 1626 N N . LEU B 1 114 ? -5.139 -8.382 0.296 1.00 50.16 114 LEU B N 1
ATOM 1627 C CA . LEU B 1 114 ? -4.998 -9.396 1.334 1.00 54.82 114 LEU B CA 1
ATOM 1628 C C . LEU B 1 114 ? -4.239 -10.616 0.829 1.00 57.10 114 LEU B C 1
ATOM 1629 O O . LEU B 1 114 ? -3.433 -11.196 1.566 1.00 56.23 114 LEU B O 1
ATOM 1634 N N . GLU B 1 115 ? -4.485 -11.022 -0.420 1.00 60.68 115 GLU B N 1
ATOM 1635 C CA . GLU B 1 115 ? -3.770 -12.164 -0.981 1.00 58.12 115 GLU B CA 1
ATOM 1636 C C . GLU B 1 115 ? -2.279 -11.877 -1.093 1.00 58.36 115 GLU B C 1
ATOM 1637 O O . GLU B 1 115 ? -1.449 -12.770 -0.889 1.00 66.20 115 GLU B O 1
ATOM 1639 N N . LYS B 1 11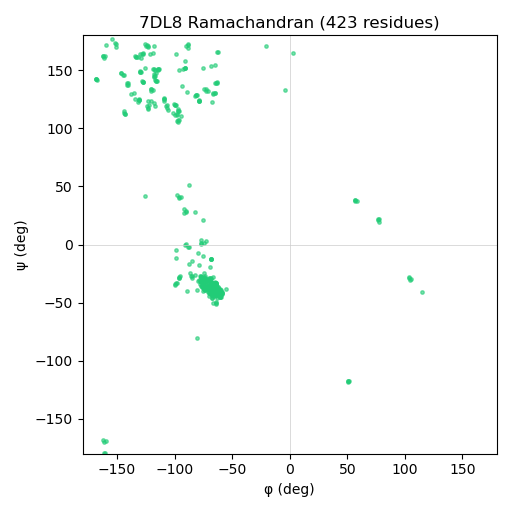6 ? -1.918 -10.634 -1.420 1.00 57.02 116 LYS B N 1
ATOM 1640 C CA . LYS B 1 116 ? -0.509 -10.262 -1.449 1.00 56.28 116 LYS B CA 1
ATOM 1641 C C . LYS B 1 116 ? 0.090 -10.284 -0.049 1.00 67.13 116 LYS B C 1
ATOM 1642 O O . LYS B 1 116 ? 1.238 -10.706 0.135 1.00 73.47 116 LYS B O 1
ATOM 1644 N N . GLU B 1 117 ? -0.674 -9.839 0.950 1.00 66.69 117 GLU B N 1
ATOM 1645 C CA . GLU B 1 117 ? -0.193 -9.877 2.327 1.00 62.09 117 GLU B CA 1
ATOM 1646 C C . GLU B 1 117 ? -0.052 -11.312 2.818 1.00 59.52 117 GLU B C 1
ATOM 1647 O O . GLU B 1 117 ? 0.964 -11.673 3.423 1.00 64.89 117 GLU B O 1
ATOM 1653 N N . LYS B 1 118 ? -1.061 -12.148 2.558 1.00 57.91 118 LYS B N 1
ATOM 1654 C CA . LYS B 1 118 ? -1.026 -13.528 3.033 1.00 51.97 118 LYS B CA 1
ATOM 1655 C C . LYS B 1 118 ? 0.146 -14.294 2.433 1.00 55.29 118 LYS B C 1
ATOM 1656 O O . LYS B 1 118 ? 0.799 -15.085 3.124 1.00 62.05 118 LYS B O 1
ATOM 1658 N N . ASN B 1 119 ? 0.431 -14.073 1.149 1.00 55.71 119 ASN B N 1
ATOM 1659 C CA . ASN B 1 119 ? 1.548 -14.763 0.514 1.00 61.45 119 ASN B CA 1
ATOM 1660 C C . ASN B 1 119 ? 2.889 -14.154 0.899 1.00 60.55 119 ASN B C 1
ATOM 1661 O O . ASN B 1 119 ? 3.904 -14.860 0.907 1.00 67.70 119 ASN B O 1
ATOM 1666 N N . GLU B 1 120 ? 2.919 -12.858 1.219 1.00 55.09 120 GLU B N 1
ATOM 1667 C CA . GLU B 1 120 ? 4.150 -12.257 1.722 1.00 51.43 120 GLU B CA 1
ATOM 1668 C C . GLU B 1 120 ? 4.479 -12.773 3.118 1.00 61.94 120 GLU B C 1
ATOM 1669 O O . GLU B 1 120 ? 5.641 -13.078 3.414 1.00 68.53 120 GLU B O 1
ATOM 1671 N N . LYS B 1 121 ? 3.470 -12.878 3.987 1.00 58.71 121 LYS B N 1
ATOM 1672 C CA . LYS B 1 121 ? 3.691 -13.459 5.308 1.00 56.19 121 LYS B CA 1
ATOM 1673 C C . LYS B 1 121 ? 4.117 -14.916 5.199 1.00 63.07 121 LYS B C 1
ATOM 1674 O O . LYS B 1 121 ? 5.002 -15.370 5.935 1.00 63.06 121 LYS B O 1
ATOM 1680 N N . GLU B 1 122 ? 3.497 -15.667 4.284 1.00 66.75 122 GLU B N 1
ATOM 1681 C CA . GLU B 1 122 ? 3.850 -17.072 4.114 1.00 64.77 122 GLU B CA 1
ATOM 1682 C C . GLU B 1 122 ? 5.253 -17.234 3.548 1.00 64.89 122 GLU B C 1
ATOM 1683 O O . GLU B 1 122 ? 5.957 -18.186 3.904 1.00 67.69 122 GLU B O 1
ATOM 1689 N N .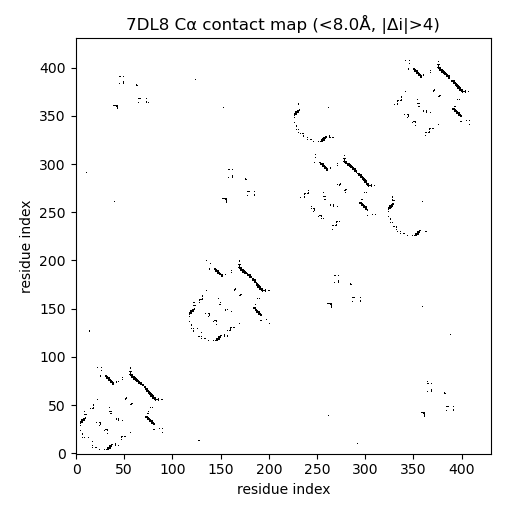 LYS B 1 123 ? 5.677 -16.324 2.668 1.00 65.60 123 LYS B N 1
ATOM 1690 C CA . LYS B 1 123 ? 7.038 -16.386 2.146 1.00 68.85 123 LYS B CA 1
ATOM 1691 C C . LYS B 1 123 ? 8.064 -16.070 3.226 1.00 69.22 123 LYS B C 1
ATOM 1692 O O . LYS B 1 123 ? 9.191 -16.576 3.175 1.00 73.38 123 LYS B O 1
ATOM 1694 N N . ALA B 1 124 ? 7.695 -15.247 4.210 1.00 68.42 124 ALA B N 1
ATOM 1695 C CA . ALA B 1 124 ? 8.602 -14.911 5.299 1.00 65.05 124 ALA B CA 1
ATOM 1696 C C . ALA B 1 124 ? 8.694 -16.009 6.350 1.00 69.59 124 ALA B C 1
ATOM 1697 O O . ALA B 1 124 ? 9.640 -16.008 7.145 1.00 72.88 124 ALA B O 1
ATOM 1699 N N . THR B 1 125 ? 7.742 -16.936 6.375 1.00 68.52 125 THR B N 1
ATOM 1700 C CA . THR B 1 125 ? 7.763 -18.029 7.342 1.00 70.14 125 THR B CA 1
ATOM 1701 C C . THR B 1 125 ? 8.044 -19.364 6.658 1.00 70.71 125 THR B C 1
ATOM 1702 O O . THR B 1 125 ? 8.761 -19.424 5.660 1.00 70.17 125 THR B O 1
ATOM 1706 N N . PRO C 1 10 ? 18.419 36.653 -30.890 1.00 74.26 10 PRO C N 1
ATOM 1707 C CA . PRO C 1 10 ? 19.420 35.781 -31.514 1.00 74.81 10 PRO C CA 1
ATOM 1708 C C . PRO C 1 10 ? 18.980 35.320 -32.900 1.00 75.67 10 PRO C C 1
ATOM 1709 O O . PRO C 1 10 ? 18.018 34.563 -33.017 1.00 75.10 10 PRO C O 1
ATOM 1713 N N . ARG C 1 11 ? 19.693 35.774 -33.935 1.00 74.00 11 ARG C N 1
ATOM 1714 C CA . ARG C 1 11 ? 19.252 35.530 -35.304 1.00 73.46 11 ARG C CA 1
ATOM 1715 C C . ARG C 1 11 ? 19.244 34.042 -35.635 1.00 76.25 11 ARG C C 1
ATOM 1716 O O . ARG C 1 11 ? 18.352 33.564 -36.347 1.00 78.94 11 ARG C O 1
ATOM 1718 N N . ASN C 1 12 ? 20.226 33.290 -35.130 1.00 72.37 12 ASN C N 1
ATOM 1719 C CA . ASN C 1 12 ? 20.348 31.867 -35.429 1.00 72.59 12 ASN C CA 1
ATOM 1720 C C . ASN C 1 12 ? 19.625 30.978 -34.420 1.00 73.20 12 ASN C C 1
ATOM 1721 O O . ASN C 1 12 ? 20.016 29.815 -34.241 1.00 75.06 12 ASN C O 1
ATOM 1726 N N . SER C 1 13 ? 18.577 31.477 -33.771 1.00 71.16 13 SER C N 1
ATOM 1727 C CA . SER C 1 13 ? 17.811 30.708 -32.799 1.00 70.90 13 SER C CA 1
ATOM 1728 C C . SER C 1 13 ? 16.354 30.703 -33.226 1.00 69.33 13 SER C C 1
ATOM 1729 O O . SER C 1 13 ? 15.728 31.766 -33.317 1.00 71.96 13 SER C O 1
ATOM 1732 N N . VAL C 1 14 ? 15.813 29.517 -33.484 1.00 66.64 14 VAL C N 1
ATOM 1733 C CA . VAL C 1 14 ? 14.420 29.361 -33.888 1.00 60.43 14 VAL C CA 1
ATOM 1734 C C . VAL C 1 14 ? 13.658 28.783 -32.709 1.00 58.90 14 VAL C C 1
ATOM 1735 O O . VAL C 1 14 ? 13.941 27.661 -32.270 1.00 56.83 14 VAL C O 1
ATOM 1739 N N . ARG C 1 15 ? 12.687 29.538 -32.201 1.00 58.72 15 ARG C N 1
ATOM 1740 C CA . ARG C 1 15 ? 11.867 29.113 -31.075 1.00 53.92 15 ARG C CA 1
ATOM 1741 C C . ARG C 1 15 ? 10.547 28.591 -31.625 1.00 61.77 15 ARG C C 1
ATOM 1742 O O . ARG C 1 15 ? 9.738 29.360 -32.155 1.00 68.78 15 ARG C O 1
ATOM 1750 N N . VAL C 1 16 ? 10.332 27.288 -31.498 1.00 60.27 16 VAL C N 1
ATOM 1751 C CA . VAL C 1 16 ? 9.107 26.668 -31.984 1.00 55.32 16 VAL C CA 1
ATOM 1752 C C . VAL C 1 16 ? 8.013 26.866 -30.945 1.00 54.13 16 VAL C C 1
ATOM 1753 O O . VAL C 1 16 ? 8.200 26.552 -29.763 1.00 55.23 16 VAL C O 1
ATOM 1757 N N . GLY C 1 17 ? 6.869 27.389 -31.378 1.00 56.94 17 GLY C N 1
ATOM 1758 C CA . GLY C 1 17 ? 5.798 27.643 -30.436 1.00 42.83 17 GLY C CA 1
ATOM 1759 C C . GLY C 1 17 ? 4.460 27.802 -31.122 1.00 51.97 17 GLY C C 1
ATOM 1760 O O . GLY C 1 17 ? 4.340 27.716 -32.347 1.00 59.46 17 GLY C O 1
ATOM 1761 N N . TYR C 1 18 ? 3.449 28.049 -30.294 1.00 51.07 18 TYR C N 1
ATOM 1762 C CA . TYR C 1 18 ? 2.047 28.095 -30.688 1.00 52.68 18 TYR C CA 1
ATOM 1763 C C . TYR C 1 18 ? 1.500 29.499 -30.922 1.00 54.18 18 TYR C C 1
ATOM 1764 O O . TYR C 1 18 ? 0.342 29.626 -31.334 1.00 55.66 18 TYR C O 1
ATOM 1773 N N . ARG C 1 19 ? 2.283 30.550 -30.662 1.00 52.54 19 ARG C N 1
ATOM 1774 C CA . ARG C 1 19 ? 1.742 31.905 -30.750 1.00 56.09 19 ARG C CA 1
ATOM 1775 C C . ARG C 1 19 ? 1.223 32.215 -32.149 1.00 59.59 19 ARG C C 1
ATOM 1776 O O . ARG C 1 19 ? 0.136 32.785 -32.299 1.00 62.26 19 ARG C O 1
ATOM 1778 N N . GLY C 1 20 ? 1.972 31.837 -33.186 1.00 55.77 20 GLY C N 1
ATOM 1779 C CA . GLY C 1 20 ? 1.501 32.084 -34.536 1.00 51.81 20 GLY C CA 1
ATOM 1780 C C . GLY C 1 20 ? 0.402 31.138 -34.971 1.00 55.34 20 GLY C C 1
ATOM 1781 O O . GLY C 1 20 ? -0.268 31.400 -35.975 1.00 66.14 20 GLY C O 1
ATOM 1782 N N . THR C 1 21 ? 0.141 30.095 -34.182 1.00 57.36 21 THR C N 1
ATOM 1783 C CA . THR C 1 21 ? -0.897 29.132 -34.525 1.00 56.76 21 THR C CA 1
ATOM 1784 C C . THR C 1 21 ? -2.240 29.558 -33.958 1.00 53.67 21 THR C C 1
ATOM 1785 O O . THR C 1 21 ? -3.272 29.421 -34.624 1.00 53.17 21 THR C O 1
ATOM 1789 N N . LYS C 1 22 ? -2.243 30.080 -32.733 1.00 55.26 22 LYS C N 1
ATOM 1790 C CA . LYS C 1 22 ? -3.481 30.584 -32.154 1.00 53.17 22 LYS C CA 1
ATOM 1791 C C . LYS C 1 22 ? -3.988 31.812 -32.902 1.00 51.36 22 LYS C C 1
ATOM 1792 O O . LYS C 1 22 ? -5.200 31.972 -33.088 1.00 49.26 22 LYS C O 1
ATOM 1798 N N . PHE C 1 23 ? -3.080 32.681 -33.356 1.00 55.74 23 PHE C N 1
ATOM 1799 C CA . PHE C 1 23 ? -3.509 33.870 -34.089 1.00 55.54 23 PHE C CA 1
ATOM 1800 C C . PHE C 1 23 ? -4.098 33.504 -35.445 1.00 53.52 23 PHE C C 1
ATOM 1801 O O . PHE C 1 23 ? -5.041 34.152 -35.914 1.00 57.57 23 PHE C O 1
ATOM 1809 N N . LEU C 1 24 ? -3.558 32.468 -36.087 1.00 55.05 24 LEU C N 1
ATOM 1810 C CA . LEU C 1 24 ? -4.086 32.037 -37.377 1.00 51.62 24 LEU C CA 1
ATOM 1811 C C . LEU C 1 24 ? -5.486 31.454 -37.230 1.00 48.50 24 LEU C C 1
ATOM 1812 O O . LEU C 1 24 ? -6.391 31.778 -38.007 1.00 49.70 24 LEU C O 1
ATOM 1817 N N . PHE C 1 25 ? -5.684 30.590 -36.232 1.00 49.23 25 PHE C N 1
ATOM 1818 C CA . PHE C 1 25 ? -6.983 29.948 -36.062 1.00 49.12 25 PHE C CA 1
ATOM 1819 C C . PHE C 1 25 ? -8.026 30.919 -35.525 1.00 50.56 25 PHE C C 1
ATOM 1820 O O . PHE C 1 25 ? -9.220 30.757 -35.802 1.00 58.00 25 PHE C O 1
ATOM 1828 N N . VAL C 1 26 ? -7.605 31.921 -34.750 1.00 46.30 26 VAL C N 1
ATOM 1829 C CA . VAL C 1 26 ? -8.517 33.001 -34.384 1.00 44.79 26 VAL C CA 1
ATOM 1830 C C . VAL C 1 26 ? -8.945 33.760 -35.633 1.00 54.05 26 VAL C C 1
ATOM 1831 O O . VAL C 1 26 ? -10.119 34.113 -35.798 1.00 55.51 26 VAL C O 1
ATOM 1835 N N . ASP C 1 27 ? -7.995 34.012 -36.539 1.00 53.19 27 ASP C N 1
ATOM 1836 C CA . ASP C 1 27 ? -8.304 34.715 -37.779 1.00 52.66 27 ASP C CA 1
ATOM 1837 C C . ASP C 1 27 ? -9.212 33.885 -38.680 1.00 49.10 27 ASP C C 1
ATOM 1838 O O . ASP C 1 27 ? -10.164 34.414 -39.265 1.00 52.14 27 ASP C O 1
ATOM 1843 N N . ILE C 1 28 ? -8.926 32.587 -38.813 1.00 52.74 28 ILE C N 1
ATOM 1844 C CA . ILE C 1 28 ? -9.757 31.713 -39.640 1.00 49.07 28 ILE C CA 1
ATOM 1845 C C . ILE C 1 28 ? -11.184 31.670 -39.107 1.00 56.40 28 ILE C C 1
ATOM 1846 O O . ILE C 1 28 ? -12.155 31.773 -39.867 1.00 57.74 28 ILE C O 1
ATOM 1851 N N . THR C 1 29 ? -11.331 31.519 -37.787 1.00 52.34 29 THR C N 1
ATOM 1852 C CA . THR C 1 29 ? -12.660 31.462 -37.184 1.00 50.48 29 THR C CA 1
ATOM 1853 C C . THR C 1 29 ? -13.442 32.747 -37.431 1.00 52.16 29 THR C C 1
ATOM 1854 O O . THR C 1 29 ? -14.642 32.706 -37.728 1.00 47.15 29 THR C O 1
ATOM 1858 N N . LYS C 1 30 ? -12.777 33.899 -37.314 1.00 49.05 30 LYS C N 1
ATOM 1859 C CA . LYS C 1 30 ? -13.443 35.174 -37.560 1.00 56.34 30 LYS C CA 1
ATOM 1860 C C . LYS C 1 30 ? -13.933 35.281 -38.999 1.00 60.37 30 LYS C C 1
ATOM 1861 O O . LYS C 1 30 ? -15.041 35.770 -39.251 1.00 55.80 30 LYS C O 1
ATOM 1867 N N . HIS C 1 31 ? -13.118 34.836 -39.959 1.00 65.97 31 HIS C N 1
ATOM 1868 C CA . HIS C 1 31 ? -13.503 34.940 -41.363 1.00 58.45 31 HIS C CA 1
ATOM 1869 C C . HIS C 1 31 ? -14.717 34.077 -41.684 1.00 52.52 31 HIS C C 1
ATOM 1870 O O . HIS C 1 31 ? -15.587 34.491 -42.457 1.00 52.06 31 HIS C O 1
ATOM 1877 N N . LEU C 1 32 ? -14.801 32.876 -41.106 1.00 48.09 32 LEU C N 1
ATOM 1878 C CA . LEU C 1 32 ? -15.947 32.023 -41.408 1.00 53.48 32 LEU C CA 1
ATOM 1879 C C . LEU C 1 32 ? -17.231 32.605 -40.830 1.00 63.07 32 LEU C C 1
ATOM 1880 O O . LEU C 1 32 ? -18.284 32.551 -41.474 1.00 65.16 32 LEU C O 1
ATOM 1885 N N . LEU C 1 33 ? -17.160 33.199 -39.637 1.00 65.35 33 LEU C N 1
ATOM 1886 C CA . LEU C 1 33 ? -18.345 33.844 -39.081 1.00 60.68 33 LEU C CA 1
ATOM 1887 C C . LEU C 1 33 ? -18.732 35.061 -39.907 1.00 57.37 33 LEU C C 1
ATOM 1888 O O . LEU C 1 33 ? -19.918 35.295 -40.164 1.00 52.86 33 LEU C O 1
ATOM 1893 N N . HIS C 1 34 ? -17.738 35.814 -40.381 1.00 53.07 34 HIS C N 1
ATOM 1894 C CA . HIS C 1 34 ? -18.017 36.988 -41.196 1.00 57.51 34 HIS C CA 1
ATOM 1895 C C . HIS C 1 34 ? -18.588 36.601 -42.554 1.00 61.07 34 HIS C C 1
ATOM 1896 O O . HIS C 1 34 ? -19.353 37.372 -43.144 1.00 59.61 34 HIS C O 1
ATOM 1903 N N . ASP C 1 35 ? -18.241 35.419 -43.060 1.00 58.99 35 ASP C N 1
ATOM 1904 C CA . ASP C 1 35 ? -18.689 34.963 -44.374 1.00 63.68 35 ASP C CA 1
ATOM 1905 C C . ASP C 1 35 ? -19.922 34.070 -44.294 1.00 70.72 35 ASP C C 1
ATOM 1906 O O . ASP C 1 35 ? -20.018 33.077 -45.022 1.00 74.81 35 ASP C O 1
ATOM 1911 N N . GLY C 1 36 ? -20.887 34.388 -43.426 1.00 69.20 36 GLY C N 1
ATOM 1912 C CA . GLY C 1 36 ? -22.191 33.769 -43.459 1.00 69.09 36 GLY C CA 1
ATOM 1913 C C . GLY C 1 36 ? -22.449 32.718 -42.394 1.00 70.63 36 GLY C C 1
ATOM 1914 O O . GLY C 1 36 ? -23.607 32.521 -42.008 1.00 76.70 36 GLY C O 1
ATOM 1915 N N . GLU C 1 37 ? -21.410 32.034 -41.916 1.00 68.17 37 GLU C N 1
ATOM 1916 C CA . GLU C 1 37 ? -21.613 30.910 -41.007 1.00 72.10 37 GLU C CA 1
ATOM 1917 C C . GLU C 1 37 ? -22.223 31.365 -39.687 1.00 70.96 37 GLU C C 1
ATOM 1918 O O . GLU C 1 37 ? -21.746 32.312 -39.055 1.00 69.55 37 GLU C O 1
ATOM 1924 N N . LYS C 1 38 ? -23.290 30.675 -39.274 1.00 68.91 38 LYS C N 1
ATOM 1925 C CA . LYS C 1 38 ? -23.944 30.970 -38.005 1.00 70.87 38 LYS C CA 1
ATOM 1926 C C . LYS C 1 38 ? -23.160 30.425 -36.819 1.00 73.60 38 LYS C C 1
ATOM 1927 O O . LYS C 1 38 ? -23.191 31.020 -35.735 1.00 76.99 38 LYS C O 1
ATOM 1929 N N . GLU C 1 39 ? -22.458 29.307 -36.999 1.00 71.30 39 GLU C N 1
ATOM 1930 C CA . GLU C 1 39 ? -21.697 28.679 -35.930 1.00 68.49 39 GLU C CA 1
ATOM 1931 C C . GLU C 1 39 ? -20.424 28.081 -36.505 1.00 63.02 39 GLU C C 1
ATOM 1932 O O . GLU C 1 39 ? -20.404 27.593 -37.638 1.00 62.96 39 GLU C O 1
ATOM 1938 N N . VAL C 1 40 ? -19.360 28.122 -35.708 1.00 59.29 40 VAL C N 1
ATOM 1939 C CA . VAL C 1 40 ? -18.075 27.538 -36.068 1.00 54.97 40 VAL C CA 1
ATOM 1940 C C . VAL C 1 40 ? -17.729 26.488 -35.023 1.00 57.22 40 VAL C C 1
ATOM 1941 O O . VAL C 1 40 ? -17.830 26.747 -33.818 1.00 59.47 40 VAL C O 1
ATOM 1945 N N . TYR C 1 41 ? -17.321 25.310 -35.482 1.00 58.40 41 TYR C N 1
ATOM 1946 C CA . TYR C 1 41 ? -16.935 24.216 -34.600 1.00 54.53 41 TYR C CA 1
ATOM 1947 C C . TYR C 1 41 ? -15.417 24.231 -34.474 1.00 55.94 41 TYR C C 1
ATOM 1948 O O . TYR C 1 41 ? -14.705 23.833 -35.403 1.00 60.16 41 TYR C O 1
ATOM 1957 N N . VAL C 1 42 ? -14.925 24.683 -33.326 1.00 52.39 42 VAL C N 1
ATOM 1958 C CA . VAL C 1 42 ? -13.495 24.754 -33.055 1.00 50.47 42 VAL C CA 1
ATOM 1959 C C . VAL C 1 42 ? -13.120 23.503 -32.273 1.00 55.08 42 VAL C C 1
ATOM 1960 O O . VAL C 1 42 ? -13.581 23.302 -31.144 1.00 61.66 42 VAL C O 1
ATOM 1964 N N . SER C 1 43 ? -12.290 22.655 -32.874 1.00 47.55 43 SER C N 1
ATOM 1965 C CA . SER C 1 43 ? -11.945 21.365 -32.299 1.00 51.46 43 SER C CA 1
ATOM 1966 C C . SER C 1 43 ? -10.440 21.152 -32.369 1.00 54.51 43 SER C C 1
ATOM 1967 O O . SER C 1 43 ? -9.732 21.802 -33.143 1.00 55.23 43 SER C O 1
ATOM 1970 N N . ALA C 1 44 ? -9.960 20.222 -31.545 1.00 51.87 44 ALA C N 1
ATOM 1971 C CA . ALA C 1 44 ? -8.550 19.862 -31.531 1.00 52.63 44 ALA C CA 1
ATOM 1972 C C . ALA C 1 44 ? -8.393 18.512 -30.848 1.00 48.27 44 ALA C C 1
ATOM 1973 O O . ALA C 1 44 ? -9.284 18.053 -30.127 1.00 54.29 44 ALA C O 1
ATOM 1975 N N . LEU C 1 45 ? -7.245 17.884 -31.084 1.00 45.18 45 LEU C N 1
ATOM 1976 C CA . LEU C 1 45 ? -6.945 16.561 -30.556 1.00 50.31 45 LEU C CA 1
ATOM 1977 C C . LEU C 1 45 ? -5.772 16.635 -29.589 1.00 50.28 45 LEU C C 1
ATOM 1978 O O . LEU C 1 45 ? -4.804 17.365 -29.827 1.00 51.51 45 LEU C O 1
ATOM 1983 N N . GLY C 1 46 ? -5.865 15.866 -28.504 1.00 52.11 46 GLY C N 1
ATOM 1984 C CA . GLY C 1 46 ? -4.776 15.690 -27.561 1.00 51.65 46 GLY C CA 1
ATOM 1985 C C . GLY C 1 46 ? -4.136 16.965 -27.054 1.00 52.62 46 GLY C C 1
ATOM 1986 O O . GLY C 1 46 ? -4.791 17.787 -26.406 1.00 54.28 46 GLY C O 1
ATOM 1987 N N . GLY C 1 47 ? -2.847 17.138 -27.348 1.00 51.13 47 GLY C N 1
ATOM 1988 C CA . GLY C 1 47 ? -2.105 18.291 -26.872 1.00 51.54 47 GLY C CA 1
ATOM 1989 C C . GLY C 1 47 ? -2.530 19.610 -27.482 1.00 62.26 47 GLY C C 1
ATOM 1990 O O . GLY C 1 47 ? -2.130 20.662 -26.973 1.00 62.46 47 GLY C O 1
ATOM 1991 N N . ALA C 1 48 ? -3.334 19.581 -28.542 1.00 57.90 48 ALA C N 1
ATOM 1992 C CA . ALA C 1 48 ? -3.823 20.802 -29.164 1.00 52.96 48 ALA C CA 1
ATOM 1993 C C . ALA C 1 48 ? -5.111 21.298 -28.527 1.00 49.14 48 ALA C C 1
ATOM 1994 O O . ALA C 1 48 ? -5.615 22.355 -28.919 1.00 46.57 48 ALA C O 1
ATOM 1996 N N . ILE C 1 49 ? -5.641 20.563 -27.548 1.00 48.61 49 ILE C N 1
ATOM 1997 C CA . ILE C 1 49 ? -6.845 20.995 -26.845 1.00 51.39 49 ILE C CA 1
ATOM 1998 C C . ILE C 1 49 ? -6.590 22.311 -26.121 1.00 51.83 49 ILE C C 1
ATOM 1999 O O . ILE C 1 49 ? -7.469 23.179 -26.049 1.00 57.41 49 ILE C O 1
ATOM 2004 N N . ASN C 1 50 ? -5.378 22.488 -25.586 1.00 46.51 50 ASN C N 1
ATOM 2005 C CA . ASN C 1 50 ? -5.050 23.724 -24.883 1.00 50.83 50 ASN C CA 1
ATOM 2006 C C . ASN C 1 50 ? -5.096 24.926 -25.819 1.00 43.72 50 ASN C C 1
ATOM 2007 O O . ASN C 1 50 ? -5.649 25.976 -25.473 1.00 44.98 50 ASN C O 1
ATOM 2012 N N . GLU C 1 51 ? -4.522 24.790 -27.016 1.00 52.17 51 GLU C N 1
ATOM 2013 C CA . GLU C 1 51 ? -4.521 25.903 -27.962 1.00 52.63 51 GLU C CA 1
ATOM 2014 C C . GLU C 1 51 ? -5.925 26.212 -28.467 1.00 42.05 51 GLU C C 1
ATOM 2015 O O . GLU C 1 51 ? -6.263 27.380 -28.694 1.00 42.07 51 GLU C O 1
ATOM 2021 N N . ALA C 1 52 ? -6.759 25.182 -28.638 1.00 39.58 52 ALA C N 1
ATOM 2022 C CA . ALA C 1 52 ? -8.141 25.405 -29.054 1.00 46.31 52 ALA C CA 1
ATOM 2023 C C . ALA C 1 52 ? -8.933 26.169 -28.003 1.00 54.19 52 ALA C C 1
ATOM 2024 O O . ALA C 1 52 ? -9.800 26.981 -28.347 1.00 49.26 52 ALA C O 1
ATOM 2026 N N . VAL C 1 53 ? -8.648 25.924 -26.722 1.00 55.23 53 VAL C N 1
ATOM 2027 C CA . VAL C 1 53 ? -9.324 26.651 -25.654 1.00 53.55 53 VAL C CA 1
ATOM 2028 C C . VAL C 1 53 ? -8.841 28.094 -25.611 1.00 50.95 53 VAL C C 1
ATOM 2029 O O . VAL C 1 53 ? -9.637 29.027 -25.441 1.00 45.06 53 VAL C O 1
ATOM 2033 N N . SER C 1 54 ? -7.533 28.303 -25.785 1.00 47.59 54 SER C N 1
ATOM 2034 C CA . SER C 1 54 ? -7.007 29.664 -25.790 1.00 50.10 54 SER C CA 1
ATOM 2035 C C . SER C 1 54 ? -7.445 30.425 -27.036 1.00 52.47 54 SER C C 1
ATOM 2036 O O . SER C 1 54 ? -7.657 31.641 -26.969 1.00 58.39 54 SER C O 1
ATOM 2039 N N . VAL C 1 55 ? -7.611 29.727 -28.164 1.00 56.21 55 VAL C N 1
ATOM 2040 C CA . VAL C 1 55 ? -8.109 30.359 -29.384 1.00 47.35 55 VAL C CA 1
ATOM 2041 C C . VAL C 1 55 ? -9.516 30.896 -29.159 1.00 46.34 55 VAL C C 1
ATOM 2042 O O . VAL C 1 55 ? -9.874 31.978 -29.643 1.00 47.11 55 VAL C O 1
ATOM 2046 N N . VAL C 1 56 ? -10.335 30.146 -28.422 1.00 47.57 56 VAL C N 1
ATOM 2047 C CA . VAL C 1 56 ? -11.694 30.585 -28.135 1.00 48.93 56 VAL C CA 1
ATOM 2048 C C . VAL C 1 56 ? -11.680 31.697 -27.093 1.00 52.23 56 VAL C C 1
ATOM 2049 O O . VAL C 1 56 ? -12.456 32.656 -27.178 1.00 54.70 56 VAL C O 1
ATOM 2053 N N . GLU C 1 57 ? -10.791 31.593 -26.101 1.00 47.31 57 GLU C N 1
ATOM 2054 C CA . GLU C 1 57 ? -10.685 32.641 -25.091 1.00 49.04 57 GLU C CA 1
ATOM 2055 C C . GLU C 1 57 ? -10.219 33.954 -25.707 1.00 46.52 57 GLU C C 1
ATOM 2056 O O . GLU C 1 57 ? -10.647 35.034 -25.283 1.00 56.96 57 GLU C O 1
ATOM 2062 N N . MET C 1 58 ? -9.333 33.882 -26.703 1.00 43.29 58 MET C N 1
ATOM 2063 C CA . MET C 1 58 ? -8.929 35.086 -27.421 1.00 45.84 58 MET C CA 1
ATOM 2064 C C . MET C 1 58 ? -10.103 35.690 -28.180 1.00 43.74 58 MET C C 1
ATOM 2065 O O . MET C 1 58 ? -10.278 36.914 -28.197 1.00 41.47 58 MET C O 1
ATOM 2070 N N . LEU C 1 59 ? -10.914 34.844 -28.820 1.00 48.45 59 LEU C N 1
ATOM 2071 C CA . LEU C 1 59 ? -12.100 35.337 -29.514 1.00 47.54 59 LEU C CA 1
ATOM 2072 C C . LEU C 1 59 ? -13.098 35.943 -28.536 1.00 53.70 59 LEU C C 1
ATOM 2073 O O . LEU C 1 59 ? -13.776 36.927 -28.858 1.00 58.84 59 LEU C O 1
ATOM 2078 N N . LYS C 1 60 ? -13.203 35.369 -27.335 1.00 47.91 60 LYS C N 1
ATOM 2079 C CA . LYS C 1 60 ? -14.080 35.939 -26.317 1.00 49.26 60 LYS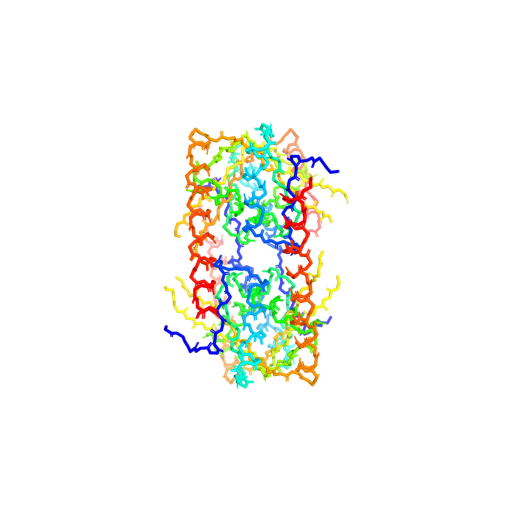 C CA 1
ATOM 2080 C C . LYS C 1 60 ? -13.512 37.244 -25.776 1.00 48.80 60 LYS C C 1
ATOM 2081 O O . LYS C 1 60 ? -14.265 38.172 -25.460 1.00 51.85 60 LYS C O 1
ATOM 2087 N N . ASP C 1 61 ? -12.185 37.325 -25.653 1.00 47.65 61 ASP C N 1
ATOM 2088 C CA . ASP C 1 61 ? -11.550 38.556 -25.195 1.00 49.34 61 ASP C CA 1
ATOM 2089 C C . ASP C 1 61 ? -11.799 39.705 -26.166 1.00 51.44 61 ASP C C 1
ATOM 2090 O O . ASP C 1 61 ? -12.028 40.845 -25.745 1.00 56.78 61 ASP C O 1
ATOM 2095 N N . GLN C 1 62 ? -11.753 39.425 -27.468 1.00 51.31 62 GLN C N 1
ATOM 2096 C CA . GLN C 1 62 ? -12.032 40.414 -28.503 1.00 47.99 62 GLN C CA 1
ATOM 2097 C C . GLN C 1 62 ? -13.520 40.691 -28.691 1.00 45.98 62 GLN C C 1
ATOM 2098 O O . GLN C 1 62 ? -13.877 41.456 -29.594 1.00 51.80 62 GLN C O 1
ATOM 2104 N N . GLN C 1 63 ? -14.384 40.089 -27.870 1.00 49.24 63 GLN C N 1
ATOM 2105 C CA . GLN C 1 63 ? -15.835 40.288 -27.940 1.00 49.20 63 GLN C CA 1
ATOM 2106 C C . GLN C 1 63 ? -16.394 39.902 -29.308 1.00 45.84 63 GLN C C 1
ATOM 2107 O O . GLN C 1 63 ? -17.307 40.546 -29.829 1.00 54.15 63 GLN C O 1
ATOM 2113 N N . MET C 1 64 ? -15.848 38.840 -29.895 1.00 51.87 64 MET C N 1
ATOM 2114 C CA . MET C 1 64 ? -16.293 38.392 -31.208 1.00 55.14 64 MET C CA 1
ATOM 2115 C C . MET C 1 64 ? -17.254 37.214 -31.153 1.00 51.02 64 MET C C 1
ATOM 2116 O O . MET C 1 64 ? -18.165 37.139 -31.985 1.00 43.37 64 MET C O 1
ATOM 2121 N N . VAL C 1 65 ? -17.078 36.291 -30.204 1.00 45.99 65 VAL C N 1
ATOM 2122 C CA . VAL C 1 65 ? -17.885 35.081 -30.144 1.00 45.73 65 VAL C CA 1
ATOM 2123 C C . VAL C 1 65 ? -18.447 34.887 -28.741 1.00 58.44 65 VAL C C 1
ATOM 2124 O O . VAL C 1 65 ? -17.996 35.496 -27.768 1.00 52.04 65 VAL C O 1
ATOM 2128 N N . VAL C 1 66 ? -19.454 34.020 -28.658 1.00 61.66 66 VAL C N 1
ATOM 2129 C CA . VAL C 1 66 ? -19.948 33.474 -27.400 1.00 52.20 66 VAL C CA 1
ATOM 2130 C C . VAL C 1 66 ? -19.992 31.958 -27.539 1.00 49.01 66 VAL C C 1
ATOM 2131 O O . VAL C 1 66 ? -20.357 31.433 -28.596 1.00 53.12 66 VAL C O 1
ATOM 2135 N N . VAL C 1 67 ? -19.614 31.256 -26.475 1.00 48.71 67 VAL C N 1
ATOM 2136 C CA . VAL C 1 67 ? -19.567 29.797 -26.500 1.00 47.47 67 VAL C CA 1
ATOM 2137 C C . VAL C 1 67 ? -20.978 29.249 -26.335 1.00 51.76 67 VAL C C 1
ATOM 2138 O O . VAL C 1 67 ? -21.670 29.565 -25.361 1.00 58.83 67 VAL C O 1
ATOM 2142 N N . LYS C 1 68 ? -21.410 28.426 -27.290 1.00 54.38 68 LYS C N 1
ATOM 2143 C CA . LYS C 1 68 ? -22.727 27.804 -27.235 1.00 54.04 68 LYS C CA 1
ATOM 2144 C C . LYS C 1 68 ? -22.707 26.395 -26.658 1.00 58.14 68 LYS C C 1
ATOM 2145 O O . LYS C 1 68 ? -23.706 25.970 -26.067 1.00 60.99 68 LYS C O 1
ATOM 2147 N N . LYS C 1 69 ? -21.600 25.667 -26.801 1.00 57.38 69 LYS C N 1
ATOM 2148 C CA . LYS C 1 69 ? -21.521 24.288 -26.339 1.00 53.37 69 LYS C CA 1
ATOM 2149 C C . LYS C 1 69 ? -20.071 23.830 -26.376 1.00 52.36 69 LYS C C 1
ATOM 2150 O O . LYS C 1 69 ? -19.325 24.195 -27.289 1.00 52.29 69 LYS C O 1
ATOM 2152 N N . ILE C 1 70 ? -19.683 23.036 -25.380 1.00 54.79 70 ILE C N 1
ATOM 2153 C CA . ILE C 1 70 ? -18.377 22.387 -25.333 1.00 50.50 70 ILE C CA 1
ATOM 2154 C C . ILE C 1 70 ? -18.593 20.913 -25.023 1.00 48.64 70 ILE C C 1
ATOM 2155 O O . ILE C 1 70 ? -19.241 20.574 -24.027 1.00 56.12 70 ILE C O 1
ATOM 2160 N N . THR C 1 71 ? -18.059 20.040 -25.876 1.00 48.85 71 THR C N 1
ATOM 2161 C CA . THR C 1 71 ? -18.138 18.602 -25.668 1.00 54.03 71 THR C CA 1
ATOM 2162 C C . THR C 1 71 ? -16.753 17.985 -25.793 1.00 53.33 71 THR C C 1
ATOM 2163 O O . THR C 1 71 ? -15.903 18.467 -26.547 1.00 56.21 71 THR C O 1
ATOM 2167 N N . THR C 1 72 ? -16.534 16.915 -25.033 1.00 49.59 72 THR C N 1
ATOM 2168 C CA . THR C 1 72 ? -15.320 16.118 -25.112 1.00 46.44 72 THR C CA 1
ATOM 2169 C C . THR C 1 72 ? -15.660 14.690 -25.515 1.00 47.01 72 THR C C 1
ATOM 2170 O O . THR C 1 72 ? -16.751 14.190 -25.224 1.00 55.06 72 THR C O 1
ATOM 2174 N N . SER C 1 73 ? -14.718 14.037 -26.192 1.00 45.77 73 SER C N 1
ATOM 2175 C CA . SER C 1 73 ? -14.908 12.658 -26.618 1.00 48.61 73 SER C CA 1
ATOM 2176 C C . SER C 1 73 ? -13.548 11.975 -26.679 1.00 53.37 73 SER C C 1
ATOM 2177 O O . SER C 1 73 ? -12.500 12.617 -26.576 1.00 48.70 73 SER C O 1
ATOM 2180 N N . ARG C 1 74 ? -13.578 10.654 -26.852 1.00 60.68 74 ARG C N 1
ATOM 2181 C CA . ARG C 1 74 ? -12.368 9.842 -26.886 1.00 63.62 74 ARG C CA 1
ATOM 2182 C C . ARG C 1 74 ? -12.452 8.798 -27.988 1.00 65.83 74 ARG C C 1
ATOM 2183 O O . ARG C 1 74 ? -13.448 8.074 -28.082 1.00 65.67 74 ARG C O 1
ATOM 2191 N N . GLN C 1 75 ? -11.415 8.721 -28.817 1.00 66.57 75 GLN C N 1
ATOM 2192 C CA . GLN C 1 75 ? -11.327 7.701 -29.849 1.00 68.43 75 GLN C CA 1
ATOM 2193 C C . GLN C 1 75 ? -10.099 6.834 -29.602 1.00 74.09 75 GLN C C 1
ATOM 2194 O O . GLN C 1 75 ? -9.204 7.192 -28.830 1.00 74.11 75 GLN C O 1
ATOM 2196 N N . VAL C 1 76 ? -10.060 5.687 -30.273 1.00 80.46 76 VAL C N 1
ATOM 2197 C CA . VAL C 1 76 ? -8.962 4.739 -30.110 1.00 79.98 76 VAL C CA 1
ATOM 2198 C C . VAL C 1 76 ? -7.877 4.971 -31.156 1.00 84.68 76 VAL C C 1
ATOM 2199 O O . VAL C 1 76 ? -7.384 6.086 -31.321 1.00 88.17 76 VAL C O 1
ATOM 2201 N N . GLY C 1 83 ? -2.211 4.572 -27.746 1.00 63.87 83 GLY C N 1
ATOM 2202 C CA . GLY C 1 83 ? -2.704 5.648 -26.907 1.00 68.59 83 GLY C CA 1
ATOM 2203 C C . GLY C 1 83 ? -4.037 6.211 -27.358 1.00 73.55 83 GLY C C 1
ATOM 2204 O O . GLY C 1 83 ? -4.227 6.492 -28.541 1.00 77.32 83 GLY C O 1
ATOM 2205 N N . PRO C 1 84 ? -4.966 6.376 -26.417 1.00 70.72 84 PRO C N 1
ATOM 2206 C CA . PRO C 1 84 ? -6.258 6.982 -26.753 1.00 71.18 84 PRO C CA 1
ATOM 2207 C C . PRO C 1 84 ? -6.085 8.429 -27.185 1.00 63.32 84 PRO C C 1
ATOM 2208 O O . PRO C 1 84 ? -5.119 9.106 -26.824 1.00 56.29 84 PRO C O 1
ATOM 2212 N N . VAL C 1 85 ? -7.037 8.903 -27.981 1.00 61.58 85 VAL C N 1
ATOM 2213 C CA . VAL C 1 85 ? -6.998 10.257 -28.518 1.00 66.22 85 VAL C CA 1
ATOM 2214 C C . VAL C 1 85 ? -8.197 11.005 -27.963 1.00 65.25 85 VAL C C 1
ATOM 2215 O O . VAL C 1 85 ? -9.348 10.620 -28.209 1.00 61.63 85 VAL C O 1
ATOM 2219 N N . ASP C 1 86 ? -7.930 12.072 -27.221 1.00 63.85 86 ASP C N 1
ATOM 2220 C CA . ASP C 1 86 ? -8.979 12.912 -26.672 1.00 60.14 86 ASP C CA 1
ATOM 2221 C C . ASP C 1 86 ? -9.268 14.068 -27.619 1.00 51.80 86 ASP C C 1
ATOM 2222 O O . ASP C 1 86 ? -8.392 14.529 -28.357 1.00 49.76 86 ASP C O 1
ATOM 2227 N N . LYS C 1 87 ? -10.511 14.534 -27.592 1.00 51.45 87 LYS C N 1
ATOM 2228 C CA . LYS C 1 87 ? -10.960 15.558 -28.519 1.00 52.27 87 LYS C CA 1
ATOM 2229 C C . LYS C 1 87 ? -11.878 16.522 -27.790 1.00 54.16 87 LYS C C 1
ATOM 2230 O O . LYS C 1 87 ? -12.733 16.104 -27.005 1.00 50.60 87 LYS C O 1
ATOM 2236 N N . ILE C 1 88 ? -11.692 17.809 -28.051 1.00 52.66 88 ILE C N 1
ATOM 2237 C CA . ILE C 1 88 ? -12.588 18.844 -27.561 1.00 52.55 88 ILE C CA 1
ATOM 2238 C C . ILE C 1 88 ? -13.260 19.479 -28.768 1.00 50.33 88 ILE C C 1
ATOM 2239 O O . ILE C 1 88 ? -12.705 19.506 -29.872 1.00 50.17 88 ILE C O 1
ATOM 2244 N N . GLU C 1 89 ? -14.478 19.969 -28.561 1.00 52.86 89 GLU C N 1
ATOM 2245 C CA . GLU C 1 89 ? -15.232 20.634 -29.619 1.00 54.16 89 GLU C CA 1
ATOM 2246 C C . GLU C 1 89 ? -15.999 21.784 -28.986 1.00 52.54 89 GLU C C 1
ATOM 2247 O O . GLU C 1 89 ? -16.919 21.559 -28.194 1.00 50.72 89 GLU C O 1
ATOM 2253 N N . ILE C 1 90 ? -15.621 23.008 -29.336 1.00 54.09 90 ILE C N 1
ATOM 2254 C CA . ILE C 1 90 ? -16.263 24.213 -28.830 1.00 56.06 90 ILE C CA 1
ATOM 2255 C C . ILE C 1 90 ? -17.051 24.827 -29.975 1.00 58.37 90 ILE C C 1
ATOM 2256 O O . ILE C 1 90 ? -16.496 25.092 -31.049 1.00 50.18 90 ILE C O 1
ATOM 2261 N N . VAL C 1 91 ? -18.339 25.051 -29.750 1.00 63.38 91 VAL C N 1
ATOM 2262 C CA . VAL C 1 91 ? -19.212 25.669 -30.738 1.00 61.88 91 VAL C CA 1
ATOM 2263 C C . VAL C 1 91 ? -19.343 27.140 -30.378 1.00 52.68 91 VAL C C 1
ATOM 2264 O O . VAL C 1 91 ? -19.817 27.483 -29.288 1.00 45.46 91 VAL C O 1
ATOM 2268 N N . VAL C 1 92 ? -18.932 28.009 -31.295 1.00 58.85 92 VAL C N 1
ATOM 2269 C CA . VAL C 1 92 ? -18.976 29.447 -31.080 1.00 56.52 92 VAL C CA 1
ATOM 2270 C C . VAL C 1 92 ? -19.922 30.063 -32.099 1.00 52.13 92 VAL C C 1
ATOM 2271 O O . VAL C 1 92 ? -20.026 29.605 -33.242 1.00 51.56 92 VAL C O 1
ATOM 2275 N N . THR C 1 93 ? -20.630 31.100 -31.668 1.00 55.26 93 THR C N 1
ATOM 2276 C CA . THR C 1 93 ? -21.509 31.872 -32.529 1.00 55.66 93 THR C CA 1
ATOM 2277 C C . THR C 1 93 ? -21.118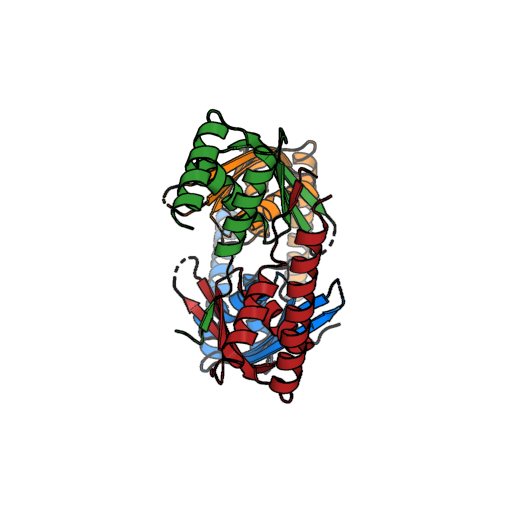 33.341 -32.464 1.00 57.61 93 THR C C 1
ATOM 2278 O O . THR C 1 93 ? -20.296 33.754 -31.644 1.00 57.40 93 THR C O 1
ATOM 2282 N N . LYS C 1 94 ? -21.718 34.131 -33.349 1.00 61.20 94 LYS C N 1
ATOM 2283 C CA . LYS C 1 94 ? -21.446 35.560 -33.379 1.00 58.31 94 LYS C CA 1
ATOM 2284 C C . LYS C 1 94 ? -21.924 36.228 -32.098 1.00 57.97 94 LYS C C 1
ATOM 2285 O O . LYS C 1 94 ? -23.000 35.918 -31.579 1.00 61.82 94 LYS C O 1
ATOM 2291 N N . ALA C 1 95 ? -21.118 37.153 -31.590 1.00 59.66 95 ALA C N 1
ATOM 2292 C CA . ALA C 1 95 ? -21.541 38.002 -30.490 1.00 51.94 95 ALA C CA 1
ATOM 2293 C C . ALA C 1 95 ? -22.205 39.262 -31.039 1.00 53.22 95 ALA C C 1
ATOM 2294 O O . ALA C 1 95 ? -22.174 39.539 -32.239 1.00 51.06 95 ALA C O 1
ATOM 2296 N N . ASP C 1 96 ? -22.809 40.034 -30.141 1.00 53.67 96 ASP C N 1
ATOM 2297 C CA . ASP C 1 96 ? -23.449 41.278 -30.546 1.00 51.62 96 ASP C CA 1
ATOM 2298 C C . ASP C 1 96 ? -22.382 42.316 -30.869 1.00 53.55 96 ASP C C 1
ATOM 2299 O O . ASP C 1 96 ? -21.420 42.488 -30.115 1.00 59.60 96 ASP C O 1
ATOM 2304 N N . GLY C 1 97 ? -22.549 43.002 -31.998 1.00 50.72 97 GLY C N 1
ATOM 2305 C CA . GLY C 1 97 ? -21.531 43.922 -32.461 1.00 56.57 97 GLY C CA 1
ATOM 2306 C C . GLY C 1 97 ? -20.330 43.275 -33.107 1.00 61.90 97 GLY C C 1
ATOM 2307 O O . GLY C 1 97 ? -19.262 43.893 -33.158 1.00 63.31 97 GLY C O 1
ATOM 2308 N N . PHE C 1 98 ? -20.468 42.043 -33.602 1.00 64.17 98 PHE C N 1
ATOM 2309 C CA . PHE C 1 98 ? -19.362 41.391 -34.297 1.00 60.25 98 PHE C CA 1
ATOM 2310 C C . PHE C 1 98 ? -18.998 42.138 -35.575 1.00 58.98 98 PHE C C 1
ATOM 2311 O O . PHE C 1 98 ? -17.823 42.436 -35.820 1.00 60.09 98 PHE C O 1
ATOM 2319 N N . ASP C 1 99 ? -19.998 42.436 -36.410 1.00 54.76 99 ASP C N 1
ATOM 2320 C CA . ASP C 1 99 ? -19.738 43.119 -37.676 1.00 59.73 99 ASP C CA 1
ATOM 2321 C C . ASP C 1 99 ? -19.066 44.470 -37.459 1.00 61.52 99 ASP C C 1
ATOM 2322 O O . ASP C 1 99 ? -18.143 44.836 -38.197 1.00 65.55 99 ASP C O 1
ATOM 2327 N N . ALA C 1 100 ? -19.514 45.227 -36.455 1.00 61.98 100 ALA C N 1
ATOM 2328 C CA . ALA C 1 100 ? -18.920 46.535 -36.201 1.00 66.23 100 ALA C CA 1
ATOM 2329 C C . ALA C 1 100 ? -17.478 46.416 -35.726 1.00 74.16 100 ALA C C 1
ATOM 2330 O O . ALA C 1 100 ? -16.654 47.286 -36.030 1.00 75.28 100 ALA C O 1
ATOM 2332 N N . LYS C 1 101 ? -17.153 45.355 -34.984 1.00 73.36 101 LYS C N 1
ATOM 2333 C CA . LYS C 1 101 ? -15.785 45.166 -34.519 1.00 68.03 101 LYS C CA 1
ATOM 2334 C C . LYS C 1 101 ? -14.922 44.479 -35.569 1.00 68.10 101 LYS C C 1
ATOM 2335 O O . LYS C 1 101 ? -13.701 44.675 -35.587 1.00 65.08 101 LYS C O 1
ATOM 2341 N N . TYR C 1 102 ? -15.531 43.676 -36.445 1.00 65.97 102 TYR C N 1
ATOM 2342 C CA . TYR C 1 102 ? -14.776 43.068 -37.535 1.00 62.64 102 TYR C CA 1
ATOM 2343 C C . TYR C 1 102 ? -14.405 44.107 -38.586 1.00 68.03 102 TYR C C 1
ATOM 2344 O O . TYR C 1 102 ? -13.322 44.039 -39.178 1.00 65.69 102 TYR C O 1
ATOM 2353 N N . GLU C 1 103 ? -15.295 45.071 -38.838 1.00 71.51 103 GLU C N 1
ATOM 2354 C CA . GLU C 1 103 ? -14.988 46.115 -39.809 1.00 65.10 103 GLU C CA 1
ATOM 2355 C C . GLU C 1 103 ? -13.965 47.100 -39.260 1.00 65.30 103 GLU C C 1
ATOM 2356 O O . GLU C 1 103 ? -13.179 47.667 -40.027 1.00 71.03 103 GLU C O 1
ATOM 2358 N N . GLU C 1 104 ? -13.963 47.322 -37.942 1.00 65.27 104 GLU C N 1
ATOM 2359 C CA . GLU C 1 104 ? -12.945 48.173 -37.335 1.00 70.33 104 GLU C CA 1
ATOM 2360 C C . GLU C 1 104 ? -11.587 47.485 -37.296 1.00 80.34 104 GLU C C 1
ATOM 2361 O O . GLU C 1 104 ? -10.552 48.156 -37.376 1.00 85.50 104 GLU C O 1
ATOM 2363 N N . GLN C 1 105 ? -11.567 46.156 -37.171 1.00 82.40 105 GLN C N 1
ATOM 2364 C CA . GLN C 1 105 ? -10.298 45.435 -37.192 1.00 79.50 105 GLN C CA 1
ATOM 2365 C C . GLN C 1 105 ? -9.736 45.358 -38.605 1.00 80.31 105 GLN C C 1
ATOM 2366 O O . GLN C 1 105 ? -8.517 45.418 -38.798 1.00 81.21 105 GLN C O 1
ATOM 2372 N N . GLN C 1 106 ? -10.612 45.228 -39.604 1.00 82.08 106 GLN C N 1
ATOM 2373 C CA . GLN C 1 106 ? -10.164 45.251 -40.992 1.00 81.45 106 GLN C CA 1
ATOM 2374 C C . GLN C 1 106 ? -9.619 46.621 -41.372 1.00 88.70 106 GLN C C 1
ATOM 2375 O O . GLN C 1 106 ? -8.597 46.719 -42.061 1.00 90.69 106 GLN C O 1
ATOM 2377 N N . LYS C 1 107 ? -10.296 47.690 -40.942 1.00 91.81 107 LYS C N 1
ATOM 2378 C CA . LYS C 1 107 ? -9.825 49.040 -41.237 1.00 93.71 107 LYS C CA 1
ATOM 2379 C C . LYS C 1 107 ? -8.435 49.287 -40.661 1.00 98.86 107 LYS C C 1
ATOM 2380 O O . LYS C 1 107 ? -7.601 49.940 -41.297 1.00 105.85 107 LYS C O 1
ATOM 2382 N N . ALA C 1 108 ? -8.166 48.777 -39.456 1.00 98.00 108 ALA C N 1
ATOM 2383 C CA . ALA C 1 108 ? -6.858 48.997 -38.848 1.00 98.43 108 ALA C CA 1
ATOM 2384 C C . ALA C 1 108 ? -5.779 48.145 -39.503 1.00 102.30 108 ALA C C 1
ATOM 2385 O O . ALA C 1 108 ? -4.612 48.549 -39.542 1.00 104.48 108 ALA C O 1
ATOM 2387 N N . ARG C 1 109 ? -6.145 46.973 -40.028 1.00 103.05 109 ARG C N 1
ATOM 2388 C CA . ARG C 1 109 ? -5.167 46.125 -40.698 1.00 105.70 109 ARG C CA 1
ATOM 2389 C C . ARG C 1 109 ? -4.886 46.596 -42.118 1.00 110.81 109 ARG C C 1
ATOM 2390 O O . ARG C 1 109 ? -3.768 46.421 -42.616 1.00 114.28 109 ARG C O 1
ATOM 2392 N N . GLU C 1 110 ? -5.879 47.190 -42.782 1.00 111.09 110 GLU C N 1
ATOM 2393 C CA . GLU C 1 110 ? -5.650 47.764 -44.102 1.00 109.69 110 GLU C CA 1
ATOM 2394 C C . GLU C 1 110 ? -4.910 49.092 -44.008 1.00 110.89 110 GLU C C 1
ATOM 2395 O O . GLU C 1 110 ? -4.091 49.413 -44.877 1.00 111.83 110 GLU C O 1
ATOM 2397 N N . ALA C 1 111 ? -5.197 49.879 -42.967 1.00 111.04 111 ALA C N 1
ATOM 2398 C CA . ALA C 1 111 ? -4.475 51.130 -42.755 1.00 111.17 111 ALA C CA 1
ATOM 2399 C C . ALA C 1 111 ? -2.983 50.890 -42.560 1.00 113.56 111 ALA C C 1
ATOM 2400 O O . ALA C 1 111 ? -2.152 51.648 -43.073 1.00 113.20 111 ALA C O 1
ATOM 2402 N N . LYS C 1 112 ? -2.621 49.842 -41.816 1.00 116.50 112 LYS C N 1
ATOM 2403 C CA . LYS C 1 112 ? -1.212 49.576 -41.551 1.00 116.07 112 LYS C CA 1
ATOM 2404 C C . LYS C 1 112 ? -0.507 48.935 -42.740 1.00 117.77 112 LYS C C 1
ATOM 2405 O O . LYS C 1 112 ? 0.706 49.110 -42.900 1.00 117.31 112 LYS C O 1
ATOM 2407 N N . ARG C 1 113 ? -1.234 48.203 -43.578 1.00 117.48 113 ARG C N 1
ATOM 2408 C CA . ARG C 1 113 ? -0.640 47.581 -44.756 1.00 115.47 113 ARG C CA 1
ATOM 2409 C C . ARG C 1 113 ? -0.372 48.616 -45.845 1.00 120.48 113 ARG C C 1
ATOM 2410 O O . ARG C 1 113 ? 0.576 48.486 -46.620 1.00 123.54 113 ARG C O 1
ATOM 2412 N N . ARG D 1 11 ? -17.590 22.263 -43.443 1.00 83.05 11 ARG D N 1
ATOM 2413 C CA . ARG D 1 11 ? -17.109 23.563 -43.899 1.00 85.77 11 ARG D CA 1
ATOM 2414 C C . ARG D 1 11 ? -16.960 24.529 -42.728 1.00 89.31 11 ARG D C 1
ATOM 2415 O O . ARG D 1 11 ? -16.029 25.333 -42.687 1.00 90.72 11 ARG D O 1
ATOM 2417 N N . ASN D 1 12 ? -17.895 24.446 -41.780 1.00 86.44 12 ASN D N 1
ATOM 2418 C CA . ASN D 1 12 ? -17.920 25.307 -40.603 1.00 81.66 12 ASN D CA 1
ATOM 2419 C C . ASN D 1 12 ? -17.177 24.703 -39.417 1.00 77.32 12 ASN D C 1
ATOM 2420 O O . ASN D 1 12 ? -17.541 24.967 -38.263 1.00 77.91 12 ASN D O 1
ATOM 2425 N N . SER D 1 13 ? -16.145 23.900 -39.664 1.00 72.66 13 SER D N 1
ATOM 2426 C CA . SER D 1 13 ? -15.389 23.243 -38.605 1.00 69.22 13 SER D CA 1
ATOM 2427 C C . SER D 1 13 ? -13.924 23.637 -38.700 1.00 70.32 13 SER D C 1
ATOM 2428 O O . SER D 1 13 ? -13.277 23.397 -39.724 1.00 72.44 13 SER D O 1
ATOM 2431 N N . VAL D 1 14 ? -13.407 24.245 -37.636 1.00 64.56 14 VAL D N 1
ATOM 2432 C CA . VAL D 1 14 ? -12.008 24.643 -37.555 1.00 55.42 14 VAL D CA 1
ATOM 2433 C C . VAL D 1 14 ? -11.311 23.666 -36.620 1.00 56.58 14 VAL D C 1
ATOM 2434 O O . VAL D 1 14 ? -11.634 23.598 -35.428 1.00 61.51 14 VAL D O 1
ATOM 2438 N N . ARG D 1 15 ? -10.362 22.907 -37.158 1.00 51.33 15 ARG D N 1
ATOM 2439 C CA . ARG D 1 15 ? -9.595 21.945 -36.378 1.00 54.77 15 ARG D CA 1
ATOM 2440 C C . ARG D 1 15 ? -8.237 22.563 -36.077 1.00 55.86 15 ARG D C 1
ATOM 2441 O O . ARG D 1 15 ? -7.425 22.770 -36.985 1.00 47.97 15 ARG D O 1
ATOM 2449 N N . VAL D 1 16 ? -7.992 22.850 -34.804 1.00 56.89 16 VAL D N 1
ATOM 2450 C CA . VAL D 1 16 ? -6.739 23.464 -34.388 1.00 53.66 16 VAL D CA 1
ATOM 2451 C C . VAL D 1 16 ? -5.670 22.387 -34.287 1.00 54.13 16 VAL D C 1
ATOM 2452 O O . VAL D 1 16 ? -5.873 21.353 -33.641 1.00 65.33 16 VAL D O 1
ATOM 2456 N N . GLY D 1 17 ? -4.530 22.623 -34.930 1.00 51.17 17 GLY D N 1
ATOM 2457 C CA . GLY D 1 17 ? -3.467 21.639 -34.915 1.00 42.52 17 GLY D CA 1
ATOM 2458 C C . GLY D 1 17 ? -2.145 22.277 -35.278 1.00 53.25 17 GLY D C 1
ATOM 2459 O O . GLY D 1 17 ? -2.055 23.480 -35.534 1.00 56.49 17 GLY D O 1
ATOM 2460 N N . TYR D 1 18 ? -1.111 21.441 -35.298 1.00 56.74 18 TYR D N 1
ATOM 2461 C CA . TYR D 1 18 ? 0.257 21.904 -35.479 1.00 62.88 18 TYR D CA 1
ATOM 2462 C C . TYR D 1 18 ? 0.783 21.776 -36.903 1.00 59.45 18 TYR D C 1
ATOM 2463 O O . TYR D 1 18 ? 1.851 22.325 -37.196 1.00 65.06 18 TYR D O 1
ATOM 2472 N N . ARG D 1 19 ? 0.087 21.065 -37.789 1.00 62.52 19 ARG D N 1
ATOM 2473 C CA . ARG D 1 19 ? 0.558 20.952 -39.164 1.00 59.32 19 ARG D CA 1
ATOM 2474 C C . ARG D 1 19 ? 0.449 22.315 -39.834 1.00 62.28 19 ARG D C 1
ATOM 2475 O O . ARG D 1 19 ? -0.635 22.904 -39.895 1.00 65.39 19 ARG D O 1
ATOM 2483 N N . GLY D 1 20 ? 1.573 22.813 -40.333 1.00 61.53 20 GLY D N 1
ATOM 2484 C CA . GLY D 1 20 ? 1.628 24.140 -40.910 1.00 54.45 20 GLY D CA 1
ATOM 2485 C C . GLY D 1 20 ? 2.535 24.977 -40.037 1.00 51.15 20 GLY D C 1
ATOM 2486 O O . GLY D 1 20 ? 3.364 25.749 -40.529 1.00 56.23 20 GLY D O 1
ATOM 2487 N N . THR D 1 21 ? 2.398 24.797 -38.721 1.00 53.10 21 THR D N 1
ATOM 2488 C CA . THR D 1 21 ? 3.298 25.465 -37.791 1.00 56.44 21 THR D CA 1
ATOM 2489 C C . THR D 1 21 ? 4.670 24.810 -37.834 1.00 52.71 21 THR D C 1
ATOM 2490 O O . THR D 1 21 ? 5.698 25.495 -37.780 1.00 56.11 21 THR D O 1
ATOM 2494 N N . LYS D 1 22 ? 4.700 23.480 -37.946 1.00 47.91 22 LYS D N 1
ATOM 2495 C CA . LYS D 1 22 ? 5.967 22.782 -38.128 1.00 50.90 22 LYS D CA 1
ATOM 2496 C C . LYS D 1 22 ? 6.596 23.150 -39.465 1.00 53.67 22 LYS D C 1
ATOM 2497 O O . LYS D 1 22 ? 7.824 23.246 -39.577 1.00 56.08 22 LYS D O 1
ATOM 2503 N N . PHE D 1 23 ? 5.766 23.366 -40.490 1.00 52.23 23 PHE D N 1
ATOM 2504 C CA . PHE D 1 23 ? 6.281 23.745 -41.802 1.00 55.80 23 PHE D CA 1
ATOM 2505 C C . PHE D 1 23 ? 6.898 25.138 -41.776 1.00 57.97 23 PHE D C 1
ATOM 2506 O O . PHE D 1 23 ? 7.903 25.388 -42.453 1.00 59.70 23 PHE D O 1
ATOM 2514 N N . LEU D 1 24 ? 6.308 26.058 -41.010 1.00 56.91 24 LEU D N 1
ATOM 2515 C CA . LEU D 1 24 ? 6.854 27.409 -40.921 1.00 54.04 24 LEU D CA 1
ATOM 2516 C C . LEU D 1 24 ? 8.252 27.394 -40.317 1.00 56.89 24 LEU D C 1
ATOM 2517 O O . LEU D 1 24 ? 9.170 28.043 -40.829 1.00 62.70 24 LEU D O 1
ATOM 2519 N N . PHE D 1 25 ? 8.433 26.646 -39.227 1.00 54.25 25 PHE D N 1
ATOM 2520 C CA . PHE D 1 25 ? 9.742 26.582 -38.587 1.00 53.24 25 PHE D CA 1
ATOM 2521 C C . PHE D 1 25 ? 10.723 25.745 -39.398 1.00 51.78 25 PHE D C 1
ATOM 2522 O O . PHE D 1 25 ? 11.935 25.983 -39.334 1.00 55.71 25 PHE D O 1
ATOM 2530 N N . VAL D 1 26 ? 10.229 24.761 -40.152 1.00 51.89 26 VAL D N 1
ATOM 2531 C CA . VAL D 1 26 ? 11.090 24.057 -41.098 1.00 56.31 26 VAL D CA 1
ATOM 2532 C C . VAL D 1 26 ? 11.587 25.021 -42.169 1.00 56.09 26 VAL D C 1
ATOM 2533 O O . VAL D 1 26 ? 12.768 25.011 -42.540 1.00 51.88 26 VAL D O 1
ATOM 2537 N N . ASP D 1 27 ? 10.695 25.878 -42.672 1.00 53.04 27 ASP D N 1
ATOM 2538 C CA . ASP D 1 27 ? 11.084 26.862 -43.678 1.00 49.24 27 ASP D CA 1
ATOM 2539 C C . ASP D 1 27 ? 12.027 27.909 -43.095 1.00 53.64 27 ASP D C 1
ATOM 2540 O O . ASP D 1 27 ? 13.015 28.286 -43.737 1.00 55.25 27 ASP D O 1
ATOM 2545 N N . ILE D 1 28 ? 11.731 28.398 -41.887 1.00 56.36 28 ILE D N 1
ATOM 2546 C CA . ILE D 1 28 ? 12.589 29.392 -41.246 1.00 56.06 28 ILE D CA 1
ATOM 2547 C C . ILE D 1 28 ? 13.993 28.837 -41.041 1.00 58.90 28 ILE D C 1
ATOM 2548 O O . ILE D 1 28 ? 14.991 29.517 -41.311 1.00 56.67 28 ILE D O 1
ATOM 2553 N N . THR D 1 29 ? 14.093 27.596 -40.556 1.00 61.33 29 THR D N 1
ATOM 2554 C CA . THR D 1 29 ? 15.403 26.984 -40.349 1.00 58.77 29 THR D CA 1
ATOM 2555 C C . THR D 1 29 ? 16.169 26.860 -41.661 1.00 56.40 29 THR D C 1
ATOM 2556 O O . THR D 1 29 ? 17.378 27.114 -41.708 1.00 56.84 29 THR D O 1
ATOM 2560 N N . LYS D 1 30 ? 15.481 26.464 -42.735 1.00 54.02 30 LYS D N 1
ATOM 2561 C CA . LYS D 1 30 ? 16.133 26.367 -44.038 1.00 62.33 30 LYS D CA 1
ATOM 2562 C C . LYS D 1 30 ? 16.626 27.729 -44.511 1.00 64.65 30 LYS D C 1
ATOM 2563 O O . LYS D 1 30 ? 17.737 27.846 -45.041 1.00 62.76 30 LYS D O 1
ATOM 2569 N N . HIS D 1 31 ? 15.808 28.770 -44.334 1.00 60.03 31 HIS D N 1
ATOM 2570 C CA . HIS D 1 31 ? 16.201 30.104 -44.774 1.00 62.61 31 HIS D CA 1
ATOM 2571 C C . HIS D 1 31 ? 17.390 30.627 -43.977 1.00 66.79 31 HIS D C 1
ATOM 2572 O O . HIS D 1 31 ? 18.290 31.261 -44.542 1.00 68.53 31 HIS D O 1
ATOM 2579 N N . LEU D 1 32 ? 17.417 30.368 -42.667 1.00 65.64 32 LEU D N 1
ATOM 2580 C CA . LEU D 1 32 ? 18.508 30.877 -41.841 1.00 66.14 32 LEU D CA 1
ATOM 2581 C C . LEU D 1 32 ? 19.827 30.191 -42.174 1.00 66.46 32 LEU D C 1
ATOM 2582 O O . LEU D 1 32 ? 20.879 30.840 -42.196 1.00 69.06 32 LEU D O 1
ATOM 2587 N N . LEU D 1 33 ? 19.792 28.887 -42.454 1.00 65.05 33 LEU D N 1
ATOM 2588 C CA . LEU D 1 33 ? 21.016 28.196 -42.846 1.00 67.07 33 LEU D CA 1
ATOM 2589 C C . LEU D 1 33 ? 21.503 28.685 -44.203 1.00 68.36 33 LEU D C 1
ATOM 2590 O O . LEU D 1 33 ? 22.710 28.839 -44.419 1.00 68.07 33 LEU D O 1
ATOM 2595 N N . HIS D 1 34 ? 20.574 28.943 -45.125 1.00 66.43 34 HIS D N 1
ATOM 2596 C CA . HIS D 1 34 ? 20.949 29.459 -46.436 1.00 69.87 34 HIS D CA 1
ATOM 2597 C C . HIS D 1 34 ? 21.440 30.899 -46.352 1.00 68.28 34 HIS D C 1
ATOM 2598 O O . HIS D 1 34 ? 22.270 31.317 -47.168 1.00 68.63 34 HIS D O 1
ATOM 2605 N N . ASP D 1 35 ? 20.958 31.663 -45.373 1.00 71.80 35 ASP D N 1
ATOM 2606 C CA . ASP D 1 35 ? 21.303 33.079 -45.239 1.00 73.14 35 ASP D CA 1
ATOM 2607 C C . ASP D 1 35 ? 22.465 33.317 -44.284 1.00 74.97 35 ASP D C 1
ATOM 2608 O O . ASP D 1 35 ? 22.439 34.262 -43.490 1.00 75.47 35 ASP D O 1
ATOM 2613 N N . GLY D 1 36 ? 23.500 32.476 -44.336 1.00 76.02 36 GLY D N 1
ATOM 2614 C CA . GLY D 1 36 ? 24.759 32.727 -43.676 1.00 76.20 36 GLY D CA 1
ATOM 2615 C C . GLY D 1 36 ? 24.997 31.928 -42.408 1.00 77.45 36 GLY D C 1
ATOM 2616 O O . GLY D 1 36 ? 26.154 31.631 -42.088 1.00 78.88 36 GLY D O 1
ATOM 2617 N N . GLU D 1 37 ? 23.941 31.580 -41.676 1.00 77.22 37 GLU D N 1
ATOM 2618 C CA . GLU D 1 37 ? 24.121 30.902 -40.398 1.00 70.41 37 GLU D CA 1
ATOM 2619 C C . GLU D 1 37 ? 24.702 29.509 -40.612 1.00 73.93 37 GLU D C 1
ATOM 2620 O O . GLU D 1 37 ? 24.188 28.725 -41.416 1.00 79.46 37 GLU D O 1
ATOM 2626 N N . LYS D 1 38 ? 25.776 29.201 -39.882 1.00 70.23 38 LYS D N 1
ATOM 2627 C CA . LYS D 1 38 ? 26.379 27.876 -39.959 1.00 74.58 38 LYS D CA 1
ATOM 2628 C C . LYS D 1 38 ? 25.573 26.847 -39.180 1.00 77.30 38 LYS D C 1
ATOM 2629 O O . LYS D 1 38 ? 25.546 25.669 -39.557 1.00 81.85 38 LYS D O 1
ATOM 2631 N N . GLU D 1 39 ? 24.919 27.269 -38.101 1.00 74.53 39 GLU D N 1
ATOM 2632 C CA . GLU D 1 39 ? 24.131 26.382 -37.261 1.00 73.92 39 GLU D CA 1
ATOM 2633 C C . GLU D 1 39 ? 22.919 27.145 -36.747 1.00 67.65 39 GLU D C 1
ATOM 2634 O O . GLU D 1 39 ? 22.986 28.350 -36.492 1.00 63.81 39 GLU D O 1
ATOM 2640 N N . VAL D 1 40 ? 21.807 26.430 -36.606 1.00 64.87 40 VAL D N 1
ATOM 2641 C CA . VAL D 1 40 ? 20.559 26.989 -36.099 1.00 63.60 40 VAL D CA 1
ATOM 2642 C C . VAL D 1 40 ? 20.163 26.215 -34.849 1.00 65.21 40 VAL D C 1
ATOM 2643 O O . VAL D 1 40 ? 20.209 24.980 -34.836 1.00 69.32 40 VAL D O 1
ATOM 2647 N N . TYR D 1 41 ? 19.776 26.943 -33.803 1.00 63.73 41 TYR D N 1
ATOM 2648 C CA . TYR D 1 41 ? 19.359 26.353 -32.537 1.00 56.64 41 TYR D CA 1
ATOM 2649 C C . TYR D 1 41 ? 17.837 26.259 -32.527 1.00 54.84 41 TYR D C 1
ATOM 2650 O O . TYR D 1 41 ? 17.147 27.274 -32.389 1.00 58.50 41 TYR D O 1
ATOM 2659 N N . VAL D 1 42 ? 17.318 25.045 -32.670 1.00 54.17 42 VAL D N 1
ATOM 2660 C CA . VAL D 1 42 ? 15.882 24.796 -32.666 1.00 56.81 42 VAL D CA 1
ATOM 2661 C C . VAL D 1 42 ? 15.496 24.383 -31.252 1.00 53.94 42 VAL D C 1
ATOM 2662 O O . VAL D 1 42 ? 15.930 23.336 -30.759 1.00 53.18 42 VAL D O 1
ATOM 2666 N N . SER D 1 43 ? 14.685 25.208 -30.595 1.00 47.98 43 SER D N 1
ATOM 2667 C CA . SER D 1 43 ? 14.337 25.008 -29.199 1.00 50.70 43 SER D CA 1
ATOM 2668 C C . SER D 1 43 ? 12.837 25.178 -29.005 1.00 48.68 43 SER D C 1
ATOM 2669 O O . SER D 1 43 ? 12.143 25.765 -29.839 1.00 45.21 43 SER D O 1
ATOM 2672 N N . ALA D 1 44 ? 12.345 24.652 -27.884 1.00 49.55 44 ALA D N 1
ATOM 2673 C CA . ALA D 1 44 ? 10.940 24.781 -27.527 1.00 49.41 44 ALA D CA 1
ATOM 2674 C C . ALA D 1 44 ? 10.774 24.493 -26.042 1.00 51.96 44 ALA D C 1
ATOM 2675 O O . ALA D 1 44 ? 11.645 23.893 -25.405 1.00 53.52 44 ALA D O 1
ATOM 2677 N N . LEU D 1 45 ? 9.640 24.930 -25.501 1.00 48.81 45 LEU D N 1
ATOM 2678 C CA . LEU D 1 45 ? 9.330 24.786 -24.087 1.00 45.73 45 LEU D CA 1
ATOM 2679 C C . LEU D 1 45 ? 8.119 23.881 -23.907 1.00 44.65 45 LEU D C 1
ATOM 2680 O O . LEU D 1 45 ? 7.156 23.955 -24.677 1.00 46.04 45 LEU D O 1
ATOM 2685 N N . GLY D 1 46 ? 8.171 23.040 -22.873 1.00 47.38 46 GLY D N 1
ATOM 2686 C CA . GLY D 1 46 ? 7.047 22.217 -22.466 1.00 44.55 46 GLY D CA 1
ATOM 2687 C C . GLY D 1 46 ? 6.403 21.397 -23.565 1.00 53.37 46 GLY D C 1
ATOM 2688 O O . GLY D 1 46 ? 7.045 20.529 -24.162 1.00 58.94 46 GLY D O 1
ATOM 2689 N N . GLY D 1 47 ? 5.126 21.667 -23.838 1.00 51.64 47 GLY D N 1
ATOM 2690 C CA . GLY D 1 47 ? 4.380 20.905 -24.824 1.00 49.56 47 GLY D CA 1
ATOM 2691 C C . GLY D 1 47 ? 4.832 21.103 -26.255 1.00 58.12 47 GLY D C 1
ATOM 2692 O O . GLY D 1 47 ? 4.426 20.324 -27.124 1.00 65.53 47 GLY D O 1
ATOM 2693 N N . ALA D 1 48 ? 5.663 22.108 -26.520 1.00 58.34 48 ALA D N 1
ATOM 2694 C CA . ALA D 1 48 ? 6.170 22.346 -27.863 1.00 51.00 48 ALA D CA 1
ATOM 2695 C C . ALA D 1 48 ? 7.448 21.572 -28.149 1.00 54.03 48 ALA D C 1
ATOM 2696 O O . ALA D 1 48 ? 7.961 21.642 -29.271 1.00 57.07 48 ALA D O 1
ATOM 2698 N N . ILE D 1 49 ? 7.964 20.834 -27.164 1.00 51.31 49 ILE D N 1
ATOM 2699 C CA . ILE D 1 49 ? 9.159 20.023 -27.377 1.00 52.31 49 ILE D CA 1
ATOM 2700 C C . ILE D 1 49 ? 8.892 18.956 -28.432 1.00 45.72 49 ILE D C 1
ATOM 2701 O O . ILE D 1 49 ? 9.767 18.630 -29.244 1.00 48.20 49 ILE D O 1
ATOM 2706 N N . ASN D 1 50 ? 7.675 18.403 -28.443 1.00 41.32 50 ASN D N 1
ATOM 2707 C CA . ASN D 1 50 ? 7.330 17.396 -29.441 1.00 45.77 50 ASN D CA 1
ATOM 2708 C C . ASN D 1 50 ? 7.370 17.980 -30.847 1.00 52.70 50 ASN D C 1
ATOM 2709 O O . ASN D 1 50 ? 7.889 17.348 -31.775 1.00 57.77 50 ASN D O 1
ATOM 2714 N N . GLU D 1 51 ? 6.821 19.184 -31.026 1.00 53.79 51 GLU D N 1
ATOM 2715 C CA . GLU D 1 51 ? 6.835 19.819 -32.340 1.00 52.40 51 GLU D CA 1
ATOM 2716 C C . GLU D 1 51 ? 8.243 20.215 -32.765 1.00 49.58 51 GLU D C 1
ATOM 2717 O O . GLU D 1 51 ? 8.569 20.142 -33.955 1.00 56.98 51 GLU D O 1
ATOM 2723 N N . ALA D 1 52 ? 9.087 20.632 -31.817 1.00 48.71 52 ALA D N 1
ATOM 2724 C CA . ALA D 1 52 ? 10.473 20.943 -32.154 1.00 47.76 52 ALA D CA 1
ATOM 2725 C C . ALA D 1 52 ? 11.217 19.702 -32.627 1.00 56.30 52 ALA D C 1
ATOM 2726 O O . ALA D 1 52 ? 12.087 19.788 -33.501 1.00 56.63 52 ALA D O 1
ATOM 2728 N N . VAL D 1 53 ? 10.890 18.539 -32.062 1.00 47.65 53 VAL D N 1
ATOM 2729 C CA . VAL D 1 53 ? 11.516 17.301 -32.514 1.00 51.64 53 VAL D CA 1
ATOM 2730 C C . VAL D 1 53 ? 11.001 16.927 -33.897 1.00 50.56 53 VAL D C 1
ATOM 2731 O O . VAL D 1 53 ? 11.761 16.459 -34.755 1.00 56.19 53 VAL D O 1
ATOM 2735 N N . SER D 1 54 ? 9.708 17.148 -34.145 1.00 51.80 54 SER D N 1
ATOM 2736 C CA . SER D 1 54 ? 9.144 16.860 -35.458 1.00 51.94 54 SER D CA 1
ATOM 2737 C C . SER D 1 54 ? 9.676 17.811 -36.522 1.00 52.99 54 SER D C 1
ATOM 2738 O O . SER D 1 54 ? 9.832 17.413 -37.682 1.00 59.37 54 SER D O 1
ATOM 2741 N N . VAL D 1 55 ? 9.971 19.059 -36.151 1.00 52.61 55 VAL D N 1
ATOM 2742 C CA . VAL D 1 55 ? 10.543 20.007 -37.106 1.00 47.80 55 VAL D CA 1
ATOM 2743 C C . VAL D 1 55 ? 11.908 19.525 -37.579 1.00 45.48 55 VAL D C 1
ATOM 2744 O O . VAL D 1 55 ? 12.243 19.626 -38.766 1.00 51.82 55 VAL D O 1
ATOM 2748 N N . VAL D 1 56 ? 12.708 18.970 -36.666 1.00 50.02 56 VAL D N 1
ATOM 2749 C CA . VAL D 1 56 ? 14.036 18.496 -37.038 1.00 50.64 56 VAL D CA 1
ATOM 2750 C C . VAL D 1 56 ? 13.933 17.208 -37.845 1.00 57.80 56 VAL D C 1
ATOM 2751 O O . VAL D 1 56 ? 14.685 16.997 -38.804 1.00 59.56 56 VAL D O 1
ATOM 2755 N N . GLU D 1 57 ? 12.997 16.329 -37.477 1.00 54.26 57 GLU D N 1
ATOM 2756 C CA . GLU D 1 57 ? 12.807 15.095 -38.232 1.00 51.75 57 GLU D CA 1
ATOM 2757 C C . GLU D 1 57 ? 12.329 15.383 -39.650 1.00 53.24 57 GLU D C 1
ATOM 2758 O O . GLU D 1 57 ? 12.698 14.673 -40.594 1.00 62.26 57 GLU D O 1
ATOM 2764 N N . MET D 1 58 ? 11.501 16.416 -39.820 1.00 54.83 58 MET D N 1
ATOM 2765 C CA . MET D 1 58 ? 11.094 16.825 -41.160 1.00 50.21 58 MET D CA 1
ATOM 2766 C C . MET D 1 58 ? 12.288 17.325 -41.962 1.00 50.58 58 MET D C 1
ATOM 2767 O O . MET D 1 58 ? 12.425 17.013 -43.151 1.00 59.82 58 MET D O 1
ATOM 2772 N N . LEU D 1 59 ? 13.161 18.110 -41.327 1.00 53.24 59 LEU D N 1
ATOM 2773 C CA . LEU D 1 59 ? 14.373 18.575 -41.993 1.00 54.86 59 LEU D CA 1
ATOM 2774 C C . LEU D 1 59 ? 15.313 17.422 -42.325 1.00 59.66 59 LEU D C 1
ATOM 2775 O O . LEU D 1 59 ? 16.008 17.464 -43.347 1.00 64.61 59 LEU D O 1
ATOM 2780 N N . LYS D 1 60 ? 15.353 16.391 -41.477 1.00 53.84 60 LYS D N 1
ATOM 2781 C CA . LYS D 1 60 ? 16.218 15.246 -41.742 1.00 54.59 60 LYS D CA 1
ATOM 2782 C C . LYS D 1 60 ? 15.711 14.414 -42.914 1.00 58.08 60 LYS D C 1
ATOM 2783 O O . LYS D 1 60 ? 16.511 13.897 -43.703 1.00 61.96 60 LYS D O 1
ATOM 2789 N N . ASP D 1 61 ? 14.390 14.256 -43.038 1.00 54.22 61 ASP D N 1
ATOM 2790 C CA . ASP D 1 61 ? 13.852 13.518 -44.178 1.00 64.33 61 ASP D CA 1
ATOM 2791 C C . ASP D 1 61 ? 14.145 14.238 -45.488 1.00 60.29 61 ASP D C 1
ATOM 2792 O O . ASP D 1 61 ? 14.423 13.597 -46.508 1.00 53.73 61 ASP D O 1
ATOM 2797 N N . GLN D 1 62 ? 14.096 15.570 -45.481 1.00 63.88 62 GLN D N 1
ATOM 2798 C CA . GLN D 1 62 ? 14.436 16.337 -46.675 1.00 60.71 62 GLN D CA 1
ATOM 2799 C C . GLN D 1 62 ? 15.934 16.372 -46.943 1.00 62.09 62 GLN D C 1
ATOM 2800 O O . GLN D 1 62 ? 16.351 17.009 -47.918 1.00 60.31 62 GLN D O 1
ATOM 2806 N N . GLN D 1 63 ? 16.738 15.706 -46.109 1.00 61.91 63 GLN D N 1
ATOM 2807 C CA . GLN D 1 63 ? 18.191 15.636 -46.277 1.00 60.39 63 GLN D CA 1
ATOM 2808 C C . GLN D 1 63 ? 18.815 17.029 -46.328 1.00 64.58 63 GLN D C 1
ATOM 2809 O O . GLN D 1 63 ? 19.765 17.277 -47.073 1.00 72.00 63 GLN D O 1
ATOM 2811 N N . MET D 1 64 ? 18.282 17.946 -45.522 1.00 63.44 64 MET D N 1
ATOM 2812 C CA . MET D 1 64 ? 18.767 19.319 -45.502 1.00 66.90 64 MET D CA 1
ATOM 2813 C C . MET D 1 64 ? 19.722 19.608 -44.355 1.00 65.47 64 MET D C 1
ATOM 2814 O O . MET D 1 64 ? 20.653 20.401 -44.526 1.00 65.64 64 MET D O 1
ATOM 2819 N N . VAL D 1 65 ? 19.525 18.986 -43.191 1.00 63.06 65 VAL D N 1
ATOM 2820 C CA . VAL D 1 65 ? 20.327 19.285 -42.014 1.00 62.77 65 VAL D CA 1
ATOM 2821 C C . VAL D 1 65 ? 20.888 17.994 -41.434 1.00 63.39 65 VAL D C 1
ATOM 2822 O O . VAL D 1 65 ? 20.440 16.890 -41.752 1.00 65.65 65 VAL D O 1
ATOM 2826 N N . VAL D 1 66 ? 21.889 18.154 -40.573 1.00 61.01 66 VAL D N 1
ATOM 2827 C CA . VAL D 1 66 ? 22.390 17.086 -39.719 1.00 66.09 66 VAL D CA 1
ATOM 2828 C C . VAL D 1 66 ? 22.397 17.597 -38.286 1.00 65.28 66 VAL D C 1
ATOM 2829 O O . VAL D 1 66 ? 22.735 18.760 -38.034 1.00 59.98 66 VAL D O 1
ATOM 2833 N N . VAL D 1 67 ? 22.014 16.735 -37.350 1.00 64.51 67 VAL D N 1
ATOM 2834 C CA . VAL D 1 67 ? 21.933 17.117 -35.944 1.00 59.87 67 VAL D CA 1
ATOM 2835 C C . VAL D 1 67 ? 23.333 17.108 -35.345 1.00 61.45 67 VAL D C 1
ATOM 2836 O O . VAL D 1 67 ? 24.032 16.089 -35.387 1.00 59.92 67 VAL D O 1
ATOM 2840 N N . LYS D 1 68 ? 23.747 18.244 -34.784 1.00 59.20 68 LYS D N 1
ATOM 2841 C CA . LYS D 1 68 ? 25.053 18.357 -34.149 1.00 58.76 68 LYS D CA 1
ATOM 2842 C C . LYS D 1 68 ? 25.012 18.161 -32.641 1.00 61.35 68 LYS D C 1
ATOM 2843 O O . LYS D 1 68 ? 26.001 17.696 -32.065 1.00 59.92 68 LYS D O 1
ATOM 2845 N N . LYS D 1 69 ? 23.895 18.486 -31.990 1.00 60.71 69 LYS D N 1
ATOM 2846 C CA . LYS D 1 69 ? 23.799 18.390 -30.540 1.00 56.28 69 LYS D CA 1
ATOM 2847 C C . LYS D 1 69 ? 22.344 18.538 -30.124 1.00 54.17 69 LYS D C 1
ATOM 2848 O O . LYS D 1 69 ? 21.606 19.333 -30.711 1.00 53.13 69 LYS D O 1
ATOM 2850 N N . ILE D 1 70 ? 21.944 17.769 -29.114 1.00 55.06 70 ILE D N 1
ATOM 2851 C CA . ILE D 1 70 ? 20.632 17.891 -28.488 1.00 53.52 70 ILE D CA 1
ATOM 2852 C C . ILE D 1 70 ? 20.838 17.940 -26.982 1.00 54.34 70 ILE D C 1
ATOM 2853 O O . ILE D 1 70 ? 21.453 17.034 -26.407 1.00 57.29 70 ILE D O 1
ATOM 2858 N N . THR D 1 71 ? 20.329 18.992 -26.345 1.00 54.26 71 THR D N 1
ATOM 2859 C CA . THR D 1 71 ? 20.395 19.138 -24.899 1.00 50.64 71 THR D CA 1
ATOM 2860 C C . THR D 1 71 ? 19.014 19.471 -24.353 1.00 52.90 71 THR D C 1
ATOM 2861 O O . THR D 1 71 ? 18.203 20.119 -25.021 1.00 54.80 71 THR D O 1
ATOM 2865 N N . THR D 1 72 ? 18.755 19.019 -23.129 1.00 52.39 72 THR D N 1
ATOM 2866 C CA . THR D 1 72 ? 17.540 19.349 -22.402 1.00 46.17 72 THR D CA 1
ATOM 2867 C C . THR D 1 72 ? 17.894 20.115 -21.135 1.00 48.32 72 THR D C 1
ATOM 2868 O O . THR D 1 72 ? 18.974 19.934 -20.564 1.00 48.36 72 THR D O 1
ATOM 2872 N N . SER D 1 73 ? 16.977 20.976 -20.698 1.00 48.81 73 SER D N 1
ATOM 2873 C CA . SER D 1 73 ? 17.204 21.786 -19.509 1.00 41.53 73 SER D CA 1
ATOM 2874 C C . SER D 1 73 ? 15.868 22.082 -18.842 1.00 46.17 73 SER D C 1
ATOM 2875 O O . SER D 1 73 ? 14.798 21.786 -19.380 1.00 50.25 73 SER D O 1
ATOM 2878 N N . ARG D 1 74 ? 15.945 22.682 -17.654 1.00 51.69 74 ARG D N 1
ATOM 2879 C CA . ARG D 1 74 ? 14.768 22.995 -16.853 1.00 58.67 74 ARG D CA 1
ATOM 2880 C C . ARG D 1 74 ? 14.868 24.405 -16.291 1.00 61.93 74 ARG D C 1
ATOM 2881 O O . ARG D 1 74 ? 15.895 24.776 -15.713 1.00 66.06 74 ARG D O 1
ATOM 2889 N N . GLN D 1 75 ? 13.804 25.182 -16.469 1.00 64.30 75 GLN D N 1
ATOM 2890 C CA . GLN D 1 75 ? 13.680 26.536 -15.948 1.00 64.20 75 GLN D CA 1
ATOM 2891 C C . GLN D 1 75 ? 12.513 26.593 -14.970 1.00 72.04 75 GLN D C 1
ATOM 2892 O O . GLN D 1 75 ? 11.738 25.642 -14.834 1.00 72.60 75 GLN D O 1
ATOM 2898 N N . VAL D 1 76 ? 12.397 27.721 -14.275 1.00 84.18 76 VAL D N 1
ATOM 2899 C CA . VAL D 1 76 ? 11.357 27.889 -13.263 1.00 81.15 76 VAL D CA 1
ATOM 2900 C C . VAL D 1 76 ? 10.077 28.462 -13.863 1.00 85.52 76 VAL D C 1
ATOM 2901 O O . VAL D 1 76 ? 10.116 29.271 -14.789 1.00 85.23 76 VAL D O 1
ATOM 2903 N N . GLY D 1 83 ? 4.312 25.646 -12.544 1.00 80.25 83 GLY D N 1
ATOM 2904 C CA . GLY D 1 83 ? 5.212 24.508 -12.551 1.00 80.32 83 GLY D CA 1
ATOM 2905 C C . GLY D 1 83 ? 6.511 24.759 -13.291 1.00 80.73 83 GLY D C 1
ATOM 2906 O O . GLY D 1 83 ? 6.663 25.785 -13.953 1.00 85.40 83 GLY D O 1
ATOM 2907 N N . PRO D 1 84 ? 7.453 23.826 -13.178 1.00 75.43 84 PRO D N 1
ATOM 2908 C CA . PRO D 1 84 ? 8.714 23.963 -13.910 1.00 71.58 84 PRO D CA 1
ATOM 2909 C C . PRO D 1 84 ? 8.497 23.807 -15.405 1.00 67.26 84 PRO D C 1
ATOM 2910 O O . PRO D 1 84 ? 7.559 23.147 -15.857 1.00 69.23 84 PRO D O 1
ATOM 2914 N N . VAL D 1 85 ? 9.386 24.424 -16.176 1.00 62.46 85 VAL D N 1
ATOM 2915 C CA . VAL D 1 85 ? 9.295 24.430 -17.630 1.00 59.58 85 VAL D CA 1
ATOM 2916 C C . VAL D 1 85 ? 10.527 23.729 -18.178 1.00 56.60 85 VAL D C 1
ATOM 2917 O O . VAL D 1 85 ? 11.660 24.147 -17.907 1.00 58.86 85 VAL D O 1
ATOM 2921 N N . ASP D 1 86 ? 10.304 22.669 -18.946 1.00 54.88 86 ASP D N 1
ATOM 2922 C CA . ASP D 1 86 ? 11.386 21.930 -19.573 1.00 56.72 86 ASP D CA 1
ATOM 2923 C C . ASP D 1 86 ? 11.672 22.501 -20.953 1.00 55.59 86 ASP D C 1
ATOM 2924 O O . ASP D 1 86 ? 10.791 23.059 -21.614 1.00 48.40 86 ASP D O 1
ATOM 2929 N N . LYS D 1 87 ? 12.920 22.357 -21.385 1.00 52.99 87 LYS D N 1
ATOM 2930 C CA . LYS D 1 87 ? 13.380 22.973 -22.617 1.00 53.11 87 LYS D CA 1
ATOM 2931 C C . LYS D 1 87 ? 14.290 22.005 -23.351 1.00 51.52 87 LYS D C 1
ATOM 2932 O O . LYS D 1 87 ? 15.137 21.350 -22.739 1.00 47.38 87 LYS D O 1
ATOM 2938 N N . ILE D 1 88 ? 14.105 21.915 -24.663 1.00 50.03 88 ILE D N 1
ATOM 2939 C CA . ILE D 1 88 ? 14.985 21.148 -25.532 1.00 48.63 88 ILE D CA 1
ATOM 2940 C C . ILE D 1 88 ? 15.682 22.124 -26.467 1.00 47.55 88 ILE D C 1
ATOM 2941 O O . ILE D 1 88 ? 15.152 23.194 -26.785 1.00 43.15 88 ILE D O 1
ATOM 2946 N N . GLU D 1 89 ? 16.891 21.766 -26.887 1.00 50.35 89 GLU D N 1
ATOM 2947 C CA . GLU D 1 89 ? 17.662 22.596 -27.807 1.00 54.51 89 GLU D CA 1
ATOM 2948 C C . GLU D 1 89 ? 18.409 21.672 -28.757 1.00 53.91 89 GLU D C 1
ATOM 2949 O O . GLU D 1 89 ? 19.319 20.950 -28.338 1.00 51.11 89 GLU D O 1
ATOM 2955 N N . ILE D 1 90 ? 18.023 21.697 -30.029 1.00 52.58 90 ILE D N 1
ATOM 2956 C CA . ILE D 1 90 ? 18.646 20.889 -31.069 1.00 53.30 90 ILE D CA 1
ATOM 2957 C C . ILE D 1 90 ? 19.429 21.818 -31.983 1.00 60.04 90 ILE D C 1
ATOM 2958 O O . ILE D 1 90 ? 18.873 22.783 -32.523 1.00 59.77 90 ILE D O 1
ATOM 2963 N N . VAL D 1 91 ? 20.713 21.528 -32.157 1.00 61.23 91 VAL D N 1
ATOM 2964 C CA . VAL D 1 91 ? 21.581 22.305 -33.032 1.00 60.56 91 VAL D CA 1
ATOM 2965 C C . VAL D 1 91 ? 21.710 21.559 -34.350 1.00 63.35 91 VAL D C 1
ATOM 2966 O O . VAL D 1 91 ? 22.173 20.412 -34.384 1.00 62.70 91 VAL D O 1
ATOM 2970 N N . VAL D 1 92 ? 21.300 22.206 -35.435 1.00 62.99 92 VAL D N 1
ATOM 2971 C CA . VAL D 1 92 ? 21.370 21.615 -36.762 1.00 66.01 92 VAL D CA 1
ATOM 2972 C C . VAL D 1 92 ? 22.302 22.460 -37.617 1.00 63.44 92 VAL D C 1
ATOM 2973 O O . VAL D 1 92 ? 22.373 23.685 -37.476 1.00 60.76 92 VAL D O 1
ATOM 2977 N N . THR D 1 93 ? 23.033 21.789 -38.496 1.00 61.07 93 THR D N 1
ATOM 2978 C CA . THR D 1 93 ? 23.895 22.436 -39.471 1.00 66.49 93 THR D CA 1
ATOM 2979 C C . THR D 1 93 ? 23.499 21.962 -40.861 1.00 67.96 93 THR D C 1
ATOM 2980 O O . THR D 1 93 ? 22.687 21.048 -41.021 1.00 60.97 93 THR D O 1
ATOM 2984 N N . LYS D 1 94 ? 24.083 22.596 -41.872 1.00 69.32 94 LYS D N 1
ATOM 2985 C CA . LYS D 1 94 ? 23.780 22.223 -43.245 1.00 67.01 94 LYS D CA 1
ATOM 2986 C C . LYS D 1 94 ? 24.210 20.788 -43.509 1.00 69.53 94 LYS D C 1
ATOM 2987 O O . LYS D 1 94 ? 25.271 20.346 -43.060 1.00 70.21 94 LYS D O 1
ATOM 2993 N N . ALA D 1 95 ? 23.380 20.056 -44.240 1.00 69.02 95 ALA D N 1
ATOM 2994 C CA . ALA D 1 95 ? 23.815 18.759 -44.718 1.00 67.05 95 ALA D CA 1
ATOM 2995 C C . ALA D 1 95 ? 24.512 18.940 -46.058 1.00 77.50 95 ALA D C 1
ATOM 2996 O O . ALA D 1 95 ? 24.459 20.006 -46.675 1.00 81.32 95 ALA D O 1
ATOM 2998 N N . ASP D 1 96 ? 25.168 17.884 -46.516 1.00 79.68 96 ASP D N 1
ATOM 2999 C CA . ASP D 1 96 ? 25.858 17.958 -47.793 1.00 81.49 96 ASP D CA 1
ATOM 3000 C C . ASP D 1 96 ? 24.844 17.925 -48.929 1.00 81.11 96 ASP D C 1
ATOM 3001 O O . ASP D 1 96 ? 23.919 17.106 -48.930 1.00 80.86 96 ASP D O 1
ATOM 3006 N N . GLY D 1 97 ? 25.021 18.825 -49.894 1.00 78.39 97 GLY D N 1
ATOM 3007 C CA . GLY D 1 97 ? 24.033 19.032 -50.931 1.00 79.41 97 GLY D CA 1
ATOM 3008 C C . GLY D 1 97 ? 22.839 19.850 -50.497 1.00 80.20 97 GLY D C 1
ATOM 3009 O O . GLY D 1 97 ? 21.788 19.784 -51.143 1.00 83.80 97 GLY D O 1
ATOM 3010 N N . PHE D 1 98 ? 22.968 20.617 -49.411 1.00 78.18 98 PHE D N 1
ATOM 3011 C CA . PHE D 1 98 ? 21.901 21.524 -48.998 1.00 76.81 98 PHE D CA 1
ATOM 3012 C C . PHE D 1 98 ? 21.712 22.636 -50.022 1.00 70.60 98 PHE D C 1
ATOM 3013 O O . PHE D 1 98 ? 20.588 22.909 -50.461 1.00 64.05 98 PHE D O 1
ATOM 3021 N N . ASP D 1 99 ? 22.808 23.301 -50.398 1.00 67.13 99 ASP D N 1
ATOM 3022 C CA . ASP D 1 99 ? 22.731 24.395 -51.361 1.00 75.62 99 ASP D CA 1
ATOM 3023 C C . ASP D 1 99 ? 22.137 23.923 -52.681 1.00 77.77 99 ASP D C 1
ATOM 3024 O O . ASP D 1 99 ? 21.337 24.634 -53.300 1.00 85.98 99 ASP D O 1
ATOM 3029 N N . ALA D 1 100 ? 22.526 22.729 -53.134 1.00 76.05 100 ALA D N 1
ATOM 3030 C CA . ALA D 1 100 ? 21.982 22.202 -54.379 1.00 75.66 100 ALA D CA 1
ATOM 3031 C C . ALA D 1 100 ? 20.498 21.884 -54.251 1.00 76.43 100 ALA D C 1
ATOM 3032 O O . ALA D 1 100 ? 19.752 22.013 -55.228 1.00 80.75 100 ALA D O 1
ATOM 3034 N N . LYS D 1 101 ? 20.052 21.464 -53.064 1.00 76.27 101 LYS D N 1
ATOM 3035 C CA . LYS D 1 101 ? 18.642 21.152 -52.860 1.00 71.75 101 LYS D CA 1
ATOM 3036 C C . LYS D 1 101 ? 17.820 22.385 -52.501 1.00 75.62 101 LYS D C 1
ATOM 3037 O O . LYS D 1 101 ? 16.616 22.421 -52.780 1.00 75.66 101 LYS D O 1
ATOM 3039 N N . TYR D 1 102 ? 18.439 23.394 -51.883 1.00 73.74 102 TYR D N 1
ATOM 3040 C CA . TYR D 1 102 ? 17.721 24.629 -51.583 1.00 67.07 102 TYR D CA 1
ATOM 3041 C C . TYR D 1 102 ? 17.463 25.445 -52.844 1.00 64.86 102 TYR D C 1
ATOM 3042 O O . TYR D 1 102 ? 16.428 26.112 -52.957 1.00 63.66 102 TYR D O 1
ATOM 3051 N N . GLU D 1 103 ? 18.395 25.414 -53.800 1.00 64.62 103 GLU D N 1
ATOM 3052 C CA . GLU D 1 103 ? 18.213 26.184 -55.026 1.00 66.01 103 GLU D CA 1
ATOM 3053 C C . GLU D 1 103 ? 17.131 25.582 -55.913 1.00 67.22 103 GLU D C 1
ATOM 3054 O O . GLU D 1 103 ? 16.463 26.314 -56.651 1.00 67.70 103 GLU D O 1
ATOM 3056 N N . GLU D 1 104 ? 16.944 24.261 -55.860 1.00 64.27 104 GLU D N 1
ATOM 3057 C CA . GLU D 1 104 ? 15.859 23.645 -56.617 1.00 65.47 104 GLU D CA 1
ATOM 3058 C C . GLU D 1 104 ? 14.499 23.962 -56.011 1.00 69.00 104 GLU D C 1
ATOM 3059 O O . GLU D 1 104 ? 13.503 24.051 -56.739 1.00 70.53 104 GLU D O 1
ATOM 3061 N N . GLN D 1 105 ? 14.434 24.136 -54.689 1.00 68.00 105 GLN D N 1
ATOM 3062 C CA . GLN D 1 105 ? 13.174 24.497 -54.050 1.00 64.30 105 GLN D CA 1
ATOM 3063 C C . GLN D 1 105 ? 12.825 25.963 -54.280 1.00 62.97 105 GLN D C 1
ATOM 3064 O O . GLN D 1 105 ? 11.647 26.305 -54.435 1.00 61.77 105 GLN D O 1
ATOM 3070 N N . GLN D 1 106 ? 13.831 26.841 -54.311 1.00 59.41 106 GLN D N 1
ATOM 3071 C CA . GLN D 1 106 ? 13.571 28.247 -54.607 1.00 60.42 106 GLN D CA 1
ATOM 3072 C C . GLN D 1 106 ? 13.089 28.431 -56.041 1.00 61.36 106 GLN D C 1
ATOM 3073 O O . GLN D 1 106 ? 12.145 29.191 -56.290 1.00 63.28 106 GLN D O 1
ATOM 3075 N N . LYS D 1 107 ? 13.732 27.755 -56.997 1.00 59.61 107 LYS D N 1
ATOM 3076 C CA . LYS D 1 107 ? 13.289 27.833 -58.386 1.00 59.99 107 LYS D CA 1
ATOM 3077 C C . LYS D 1 107 ? 11.866 27.309 -58.540 1.00 59.24 107 LYS D C 1
ATOM 3078 O O . LYS D 1 107 ? 11.073 27.860 -59.313 1.00 62.01 107 LYS D O 1
ATOM 3080 N N . ALA D 1 108 ? 11.524 26.243 -57.812 1.00 55.15 108 ALA D N 1
ATOM 3081 C CA . ALA D 1 108 ? 10.185 25.673 -57.921 1.00 59.44 108 ALA D CA 1
ATOM 3082 C C . ALA D 1 108 ? 9.146 26.539 -57.225 1.00 66.18 108 ALA D C 1
ATOM 3083 O O . ALA D 1 108 ? 7.982 26.566 -57.642 1.00 73.28 108 ALA D O 1
ATOM 3085 N N . ARG D 1 109 ? 9.548 27.275 -56.191 1.00 58.15 109 ARG D N 1
ATOM 3086 C CA . ARG D 1 109 ? 8.605 28.159 -55.521 1.00 57.76 109 ARG D CA 1
ATOM 3087 C C . ARG D 1 109 ? 8.344 29.399 -56.353 1.00 61.38 109 ARG D C 1
ATOM 3088 O O . ARG D 1 109 ? 7.260 29.988 -56.268 1.00 64.42 109 ARG D O 1
ATOM 3090 N N . GLU D 1 110 ? 9.322 29.817 -57.152 1.00 57.85 110 GLU D N 1
ATOM 3091 C CA . GLU D 1 110 ? 9.059 30.906 -58.077 1.00 67.87 110 GLU D CA 1
ATOM 3092 C C . GLU D 1 110 ? 8.268 30.495 -59.310 1.00 62.69 110 GLU D C 1
ATOM 3093 O O . GLU D 1 110 ? 7.407 31.263 -59.751 1.00 61.06 110 GLU D O 1
ATOM 3099 N N . ALA D 1 111 ? 8.482 29.297 -59.851 1.00 62.70 111 ALA D N 1
ATOM 3100 C CA . ALA D 1 111 ? 7.639 28.868 -60.960 1.00 64.10 111 ALA D CA 1
ATOM 3101 C C . ALA D 1 111 ? 6.171 28.928 -60.556 1.00 60.24 111 ALA D C 1
ATOM 3102 O O . ALA D 1 111 ? 5.320 29.375 -61.334 1.00 59.07 111 ALA D O 1
ATOM 3104 N N . LYS D 1 112 ? 5.871 28.560 -59.308 1.00 51.64 112 LYS D N 1
ATOM 3105 C CA . LYS D 1 112 ? 4.492 28.567 -58.832 1.00 51.30 112 LYS D CA 1
ATOM 3106 C C . LYS D 1 112 ? 3.976 29.970 -58.503 1.00 58.05 112 LYS D C 1
ATOM 3107 O O . LYS D 1 112 ? 2.768 30.212 -58.605 1.00 55.73 112 LYS D O 1
ATOM 3109 N N . ARG D 1 113 ? 4.847 30.907 -58.117 1.00 59.09 113 ARG D N 1
ATOM 3110 C CA . ARG D 1 113 ? 4.358 32.255 -57.828 1.00 58.97 113 ARG D CA 1
ATOM 3111 C C . ARG D 1 113 ? 4.033 33.011 -59.110 1.00 63.11 113 ARG D C 1
ATOM 3112 O O . ARG D 1 113 ? 3.084 33.803 -59.148 1.00 69.82 113 ARG D O 1
ATOM 3120 N N . LEU D 1 114 ? 4.805 32.778 -60.173 1.00 57.73 114 LEU D N 1
ATOM 3121 C CA . LEU D 1 114 ? 4.473 33.370 -61.463 1.00 58.25 114 LEU D CA 1
ATOM 3122 C C . LEU D 1 114 ? 3.220 32.734 -62.050 1.00 55.31 114 LEU D C 1
ATOM 3123 O O . LEU D 1 114 ? 2.411 33.418 -62.688 1.00 56.33 114 LEU D O 1
ATOM 3128 N N . GLU D 1 115 ? 3.039 31.429 -61.836 1.00 55.57 115 GLU D N 1
ATOM 3129 C CA . GLU D 1 115 ? 1.846 30.758 -62.341 1.00 59.82 115 GLU D CA 1
ATOM 3130 C C . GLU D 1 115 ? 0.592 31.263 -61.639 1.00 58.01 115 GLU D C 1
ATOM 3131 O O . GLU D 1 115 ? -0.426 31.528 -62.290 1.00 57.43 115 GLU D O 1
ATOM 3137 N N . LYS D 1 116 ? 0.645 31.405 -60.313 1.00 63.81 116 LYS D N 1
ATOM 3138 C CA . LYS D 1 116 ? -0.490 31.960 -59.584 1.00 63.30 116 LYS D CA 1
ATOM 3139 C C . LYS D 1 116 ? -0.739 33.415 -59.960 1.00 67.47 116 LYS D C 1
ATOM 3140 O O . LYS D 1 116 ? -1.892 33.859 -59.982 1.00 69.08 116 LYS D O 1
ATOM 3142 N N . GLU D 1 117 ? 0.322 34.168 -60.260 1.00 63.80 117 GLU D N 1
ATOM 3143 C CA . GLU D 1 117 ? 0.146 35.550 -60.692 1.00 60.37 117 GLU D CA 1
ATOM 3144 C C . GLU D 1 117 ? -0.479 35.617 -62.080 1.00 74.00 117 GLU D C 1
ATOM 3145 O O . GLU D 1 117 ? -1.391 36.418 -62.317 1.00 82.80 117 GLU D O 1
ATOM 3147 N N . LYS D 1 118 ? -0.004 34.784 -63.009 1.00 70.37 118 LYS D N 1
ATOM 3148 C CA . LYS D 1 118 ? -0.582 34.764 -64.348 1.00 71.95 118 LYS D CA 1
ATOM 3149 C C . LYS D 1 118 ? -2.017 34.253 -64.321 1.00 72.62 118 LYS D C 1
ATOM 3150 O O . LYS D 1 118 ? -2.867 34.734 -65.080 1.00 73.68 118 LYS D O 1
ATOM 3152 N N . ASN D 1 119 ? -2.306 33.280 -63.454 1.00 70.91 119 ASN D N 1
ATOM 3153 C CA . ASN D 1 119 ? -3.670 32.773 -63.341 1.00 74.44 119 ASN D CA 1
ATOM 3154 C C . ASN D 1 119 ? -4.604 33.827 -62.762 1.00 79.90 119 ASN D C 1
ATOM 3155 O O . ASN D 1 119 ? -5.776 33.906 -63.147 1.00 82.88 119 ASN D O 1
ATOM 3160 N N . GLU D 1 120 ? -4.101 34.646 -61.834 1.00 81.37 120 GLU D N 1
ATOM 3161 C CA . GLU D 1 120 ? -4.931 35.684 -61.232 1.00 75.84 120 GLU D CA 1
ATOM 3162 C C . GLU D 1 120 ? -5.377 36.705 -62.270 1.00 76.67 120 GLU D C 1
ATOM 3163 O O . GLU D 1 120 ? -6.521 37.176 -62.239 1.00 78.04 120 GLU D O 1
ATOM 3165 N N . LYS D 1 121 ? -4.489 37.059 -63.201 1.00 74.36 121 LYS D N 1
ATOM 3166 C CA . LYS D 1 121 ? -4.849 38.005 -64.250 1.00 75.08 121 LYS D CA 1
ATOM 3167 C C . LYS D 1 121 ? -5.674 37.350 -65.349 1.00 82.31 121 LYS D C 1
ATOM 3168 O O . LYS D 1 121 ? -6.550 38.000 -65.930 1.00 85.43 121 LYS D O 1
ATOM 3170 N N . GLU D 1 122 ? -5.413 36.075 -65.649 1.00 84.37 122 GLU D N 1
ATOM 3171 C CA . GLU D 1 122 ? -6.215 35.368 -66.640 1.00 82.82 122 GLU D CA 1
ATOM 3172 C C . GLU D 1 122 ? -7.634 35.115 -66.152 1.00 83.28 122 GLU D C 1
ATOM 3173 O O . GLU D 1 122 ? -8.525 34.871 -66.974 1.00 81.12 122 GLU D O 1
ATOM 3179 N N . LYS D 1 123 ? -7.866 35.179 -64.840 1.00 85.33 123 LYS D N 1
ATOM 3180 C CA . LYS D 1 123 ? -9.209 35.048 -64.289 1.00 84.02 123 LYS D CA 1
ATOM 3181 C C . LYS D 1 123 ? -9.954 36.375 -64.368 1.00 88.58 123 LYS D C 1
ATOM 3182 O O . LYS D 1 123 ? -10.834 36.652 -63.547 1.00 84.10 123 LYS D O 1
ATOM 3184 N N . ALA D 1 124 ? -9.596 37.204 -65.345 1.00 91.75 124 ALA D N 1
ATOM 3185 C CA . ALA D 1 124 ? -10.345 38.417 -65.665 1.00 90.06 124 ALA D CA 1
ATOM 3186 C C . ALA D 1 124 ? -11.467 38.113 -66.652 1.00 89.79 124 ALA D C 1
ATOM 3187 O O . ALA D 1 124 ? -11.607 38.751 -67.694 1.00 86.63 124 ALA D O 1
ATOM 3189 N N . THR D 1 125 ? -12.272 37.109 -66.320 1.00 91.17 125 THR D N 1
ATOM 3190 C CA . THR D 1 125 ? -13.356 36.669 -67.187 1.00 87.08 125 THR D CA 1
ATOM 3191 C C . THR D 1 125 ? -14.536 36.165 -66.363 1.00 86.51 125 THR D C 1
ATOM 3192 O O . THR D 1 125 ? -14.550 36.299 -65.139 1.00 86.93 125 THR D O 1
#

GO terms:
  GO:0005737 cytoplasm (C, IDA)
  GO:0003729 mRNA binding (F, IDA)
  GO:0010494 cytoplasmic stress granule (C, IDA)

Foldseek 3Di:
DDDQQEDEQDDVDALVVSLVSNLVCQVVDDFKHKQKYKDPCRVVSVVSVVVCVVLQFWDWDDKDKDWPPPVIMIMIITIIGGGPCNVVSVVVVVVVVVVVVVVVVVVVVVVVVD/DDQQEQEFDDVDALVVSLVSNLVCQVVDDQKHKQKYKDPCRVVSVVSVVVCVVLVFWDWDDWDWDCPPVIIMIITMIGGGPCNVVSVVVVVVVVVVVVVVVVVVVVVVVD/DVPDDDDDCPVVLVVVLVVLLVVQVVDDFKDKQKDKDPCVVSSVVSVVVCVVLQFWDWDDKDWDWDDVIMIMIITIIGGGPCNVVSVVVVVVVVVVVD/DPDDDDDCVVVLVVVLVVLLVVQVVPDQKDKQKDKDPCRVSSVVSVVVCVVLQFWDWDDWDKDWDPVIMIMIITIIGGGPCNVVSVVVVVVVVVVVVVVVVVVVVVVPD

Radius of gyration: 25.98 Å; Cα contacts (8 Å, |Δi|>4): 692; chains: 4; bounding box: 54×69×88 Å

Solvent-accessible surface area: 22854 Å² total; per-residue (Å²): 181,113,90,126,30,22,7,59,1,16,103,200,6,26,36,78,84,17,2,60,61,0,16,92,12,0,84,76,67,34,78,47,0,59,0,3,0,60,25,60,23,0,41,47,0,0,18,0,0,5,30,0,71,96,55,46,0,6,76,53,126,98,20,52,11,49,81,68,135,107,85,89,34,7,45,0,41,0,3,0,33,74,18,100,42,3,86,74,74,24,47,59,65,84,153,44,172,78,60,147,114,94,62,127,41,57,54,87,117,124,78,85,114,136,141,94,120,33,38,8,105,1,18,103,206,5,23,37,73,84,17,2,80,62,0,21,88,11,3,92,70,71,33,75,63,0,68,0,2,0,55,25,60,21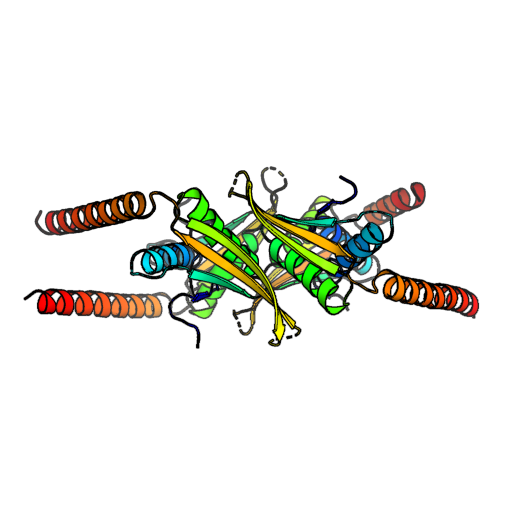,0,39,46,0,0,20,0,0,4,30,0,65,87,56,119,0,5,75,50,67,128,21,48,11,46,79,81,190,158,60,15,41,0,46,0,9,0,38,75,19,101,38,3,90,69,67,34,88,105,62,64,119,63,125,65,63,65,119,101,52,64,76,52,94,59,122,124,89,88,150,147,78,43,44,6,108,2,22,34,65,58,2,56,129,94,24,3,67,63,0,23,84,44,0,85,100,69,53,79,66,0,67,0,4,0,76,25,41,5,0,23,12,0,0,10,0,0,7,27,0,60,99,57,107,0,5,78,50,64,45,20,73,14,54,61,65,127,76,58,55,12,59,0,46,0,15,0,31,78,20,141,31,3,87,77,73,32,61,62,65,51,63,65,68,76,90,95,121,122,47,72,8,116,2,22,31,197,39,20,50,89,48,31,3,67,76,0,22,95,39,1,89,114,72,45,80,64,0,66,0,4,0,63,24,40,6,0,19,14,0,0,17,0,0,7,21,0,71,119,66,65,0,6,80,54,65,44,21,74,12,46,65,77,128,75,59,49,14,48,0,49,0,15,0,37,76,17,151,49,2,85,80,34,24,61,66,73,53,67,63,67,65,64,59,148,104,113,64,62,57,90,74,74,146,79,93,141

CATH classification: 3.30.110.20

Sequence (431 aa):
DRPRNSVRVGYRGTKFLFVDITKHLLHDGEKEVYVSALGGAINEAVSVVEMLKDQQMVVVKKITTSRQVSGPVDKIEIVVTKADGFDAKYEEQQKAREAKRLEKEKNEKEKATARPRNSVRVGYRGTKFLFVDITKHLLHDGEKEVYVSALGGAINEAVSVVEMLKDQQMVVVKKITTSRQVPVDKIEIVVTKADGFDAKYEEQQKAREAKRLEKEKNEKEKATPRNSVRVGYRGTKFLFVDITKHLLHDGEKEVYVSALGGAINEAVSVVEMLKDQQMVVVKKITTSRQVGPVDKIEIVVTKADGFDAKYEEQQKAREAKRRNSVRVGYRGTKFLFVDITKHLLHDGEKEVYVSALGGAINEAVSVVEMLKDQQMVVVKKITTSRQVGPVDKIEIVVTKADGFDAKYEEQQKAREAKRLEKEKNEKEKAT

Nearest PDB structures (foldseek):
  7dl8-assembly1_C  TM=1.010E+00  e=2.207E-20  Trypanosoma brucei
  7dl8-assembly1_D  TM=9.982E-01  e=6.224E-19  Trypanosoma brucei
  7dl8-assembly1_A  TM=8.916E-01  e=3.241E-17  Trypanosoma brucei
  7dl8-assembly1_B  TM=8.790E-01  e=3.116E-15  Trypanosoma brucei
  2q3v-assembly1_A  TM=8.031E-01  e=1.652E-07  Arabidopsis thaliana

B-factor: mean 60.03, std 12.95, range [33.29, 123.54]

InterPro domains:
  IPR002775 DNA/RNA-binding protein Alba-like [PF01918] (11-72)
  IPR014560 Uncharacterised conserved protein UCP030333, DNA/RNA-binding Alba-related [PIRSF030333] (6-121)
  IPR014560 Uncharacterised conserved protein UCP030333, DNA/RNA-binding Alba-related [PTHR31947] (11-111)
  IPR036882 Alba-like domain superfamily [G3DSA:3.30.110.20] (10-120)
  IPR036882 Alba-like domain superfamily [SSF82704] (9-104)